Protein AF-A0A947Z0C1-F1 (afdb_monomer_lite)

Foldseek 3Di:
DPQAQEAEEEQADQLPQAPPQSVQHTLQQRDQLRGGLVLQVLVLSVVVPRAEYEYEYHVVRVVVCVVQPQDDVNHGYHYHYDPCSVPFDQLLSCLSVLVSLLSFYKYAYSQKHWHNVQVVVVVVVCVVAKEFEWAADDQPDFAWKFAADPVQWTDAIDGGPHGDPDGDRRITHTLRIIGGDNVVSVVLNVLSVVCVVVVVGHDHSSVSCRVCSVVDTYGYDYDDDLTDMAGDNHPVSSVVSSQNPPAFFEEEEAEAQLFAFQDVVVVRDGLQVPFDFQLQLVLQQFFDKAWAQQDDPPDDLDPLSLVCLLLLHHCVVFPWQFQQLLLCVLVVNHADQQKKKWKKFQFFADPVQFTAGRQQVQAQLVLQCVLQVQQDLPDPQKDKARDGRRITMIMRHNQPDGLVQKDADRSVVRGPHHVVVGQIAGNDDSRRVVSVSVSVSFVVSQVSVVVCCVPSVTNGRTMGTHGITGQRPDEASCVVQVWAEAELAQDSSSSSSCSSRVHDYDHQPQCPLALRRPLQSSQVVVVVCSVSTHYYYYYHNHLLVCLLVLNSVSNSSSSNCCNPSHSVVNVVCCCVPSVQSYKYKYWYSFHQYSVPRDTDSDITMMGMHTDQGDRDDRSRDHPVSNVVRHPDYHYSSCNSVLSSDNHRDD

Structure (mmCIF, N/CA/C/O backbone):
data_AF-A0A947Z0C1-F1
#
_entry.id   AF-A0A947Z0C1-F1
#
loop_
_atom_site.group_PDB
_atom_site.id
_atom_site.type_symbol
_atom_site.label_atom_id
_atom_site.label_alt_id
_atom_site.label_comp_id
_atom_site.label_asym_id
_atom_site.label_entity_id
_atom_site.label_seq_id
_atom_site.pdbx_PDB_ins_code
_atom_site.Cartn_x
_atom_site.Cartn_y
_atom_site.Cartn_z
_atom_site.occupancy
_atom_site.B_iso_or_equiv
_atom_site.auth_seq_id
_atom_site.auth_comp_id
_atom_site.auth_asym_id
_atom_site.auth_atom_id
_atom_site.pdbx_PDB_model_num
ATOM 1 N N . MET A 1 1 ? -20.995 -22.278 16.886 1.00 35.06 1 MET A N 1
ATOM 2 C CA . MET A 1 1 ? -20.771 -21.051 17.682 1.00 35.06 1 MET A CA 1
ATOM 3 C C . MET A 1 1 ? -21.068 -19.886 16.763 1.00 35.06 1 MET A C 1
ATOM 5 O O . MET A 1 1 ? -20.293 -19.644 15.855 1.00 35.06 1 MET A O 1
ATOM 9 N N . GLU A 1 2 ? -22.244 -19.281 16.906 1.00 41.88 2 GLU A N 1
ATOM 10 C CA . GLU A 1 2 ? -22.864 -18.424 15.877 1.00 41.88 2 GLU A CA 1
ATOM 11 C C . GLU A 1 2 ? -23.446 -17.130 16.490 1.00 41.88 2 GLU A C 1
ATOM 13 O O . GLU A 1 2 ? -24.314 -16.503 15.903 1.00 41.88 2 GLU A O 1
ATOM 18 N N . ARG A 1 3 ? -23.050 -16.764 17.723 1.00 53.31 3 ARG A N 1
ATOM 19 C CA . ARG A 1 3 ? -23.889 -15.920 18.600 1.00 53.31 3 ARG A CA 1
ATOM 20 C C . ARG A 1 3 ? -23.387 -14.503 18.930 1.00 53.31 3 ARG A C 1
ATOM 22 O O . ARG A 1 3 ? -24.176 -13.760 19.491 1.00 53.31 3 ARG A O 1
ATOM 29 N N . ASP A 1 4 ? -22.204 -14.074 18.478 1.00 60.78 4 ASP A N 1
ATOM 30 C CA . ASP A 1 4 ? -21.629 -12.751 18.826 1.00 60.78 4 ASP A CA 1
ATOM 31 C C . ASP A 1 4 ? -21.440 -11.829 17.603 1.00 60.78 4 ASP A C 1
ATOM 33 O O . ASP A 1 4 ? -20.334 -11.388 17.301 1.00 60.78 4 ASP A O 1
ATOM 37 N N . LYS A 1 5 ? -22.510 -11.571 16.840 1.00 84.06 5 LYS A N 1
ATOM 38 C CA . LYS A 1 5 ? -22.447 -10.788 15.583 1.00 84.06 5 LYS A CA 1
ATOM 39 C C . LYS A 1 5 ? -23.475 -9.654 15.506 1.00 84.06 5 LYS A C 1
ATOM 41 O O . LYS A 1 5 ? -23.961 -9.314 14.423 1.00 84.06 5 LYS A O 1
ATOM 46 N N . ARG A 1 6 ? -23.840 -9.095 16.665 1.00 94.12 6 ARG A N 1
ATOM 47 C CA . ARG A 1 6 ? -24.832 -8.019 16.809 1.00 94.12 6 ARG A CA 1
ATOM 48 C C . ARG A 1 6 ? -24.277 -6.857 17.619 1.00 94.12 6 ARG A C 1
ATOM 50 O O . ARG A 1 6 ? -23.673 -7.080 18.665 1.00 94.12 6 ARG A O 1
ATOM 57 N N . ALA A 1 7 ? -24.544 -5.632 17.179 1.00 97.19 7 ALA A N 1
ATOM 58 C CA . ALA A 1 7 ? -24.258 -4.437 17.967 1.00 97.19 7 ALA A CA 1
ATOM 59 C C . ALA A 1 7 ? -25.417 -3.432 17.942 1.00 97.19 7 ALA A C 1
ATOM 61 O O . ALA A 1 7 ? -26.212 -3.381 17.004 1.00 97.19 7 ALA A O 1
ATOM 62 N N . VAL A 1 8 ? -25.484 -2.615 18.982 1.00 98.38 8 VAL A N 1
ATOM 63 C CA . VAL A 1 8 ? -26.338 -1.447 19.142 1.00 98.38 8 VAL A CA 1
ATOM 64 C C . VAL A 1 8 ? -25.413 -0.256 19.363 1.00 98.38 8 VAL A C 1
ATOM 66 O O . VAL A 1 8 ? -24.603 -0.272 20.286 1.00 98.38 8 VAL A O 1
ATOM 69 N N . ILE A 1 9 ? -25.529 0.774 18.528 1.00 98.25 9 ILE A N 1
ATOM 70 C CA . ILE A 1 9 ? -24.746 2.007 18.652 1.00 98.25 9 ILE A CA 1
ATOM 71 C C . ILE A 1 9 ? -25.677 3.140 19.100 1.00 98.25 9 ILE A C 1
ATOM 73 O O . ILE A 1 9 ? -26.652 3.456 18.414 1.00 98.25 9 ILE A O 1
ATOM 77 N N . LEU A 1 10 ? -25.387 3.752 20.251 1.00 97.75 10 LEU A N 1
ATOM 78 C CA . LEU A 1 10 ? -26.156 4.854 20.834 1.00 97.75 10 LEU A CA 1
ATOM 79 C C . LEU A 1 10 ? -25.736 6.197 20.220 1.00 97.75 10 LEU A C 1
ATOM 81 O O . LEU A 1 10 ? -24.892 6.910 20.751 1.00 97.75 10 LEU A O 1
ATOM 85 N N . ALA A 1 11 ? -26.355 6.561 19.102 1.00 95.62 11 ALA A N 1
ATOM 86 C CA . ALA A 1 11 ? -26.022 7.723 18.280 1.00 95.62 11 ALA A CA 1
ATOM 87 C C . ALA A 1 11 ? -27.045 8.878 18.389 1.00 95.62 11 ALA A C 1
ATOM 89 O O . ALA A 1 11 ? -27.193 9.678 17.467 1.00 95.62 11 ALA A O 1
ATOM 90 N N . ALA A 1 12 ? -27.762 8.984 19.514 1.00 92.75 12 ALA A N 1
ATOM 91 C CA . ALA A 1 12 ? -28.824 9.978 19.711 1.00 92.75 12 ALA A CA 1
ATOM 92 C C . ALA A 1 12 ? -28.337 11.366 20.186 1.00 92.75 12 ALA A C 1
ATOM 94 O O . ALA A 1 12 ? -29.126 12.312 20.247 1.00 92.75 12 ALA A O 1
ATOM 95 N N . GLY A 1 13 ? -27.057 11.487 20.554 1.00 87.50 13 GLY A N 1
ATOM 96 C CA . GLY A 1 13 ? -26.498 12.663 21.223 1.00 87.50 13 GLY A CA 1
ATOM 97 C C . GLY A 1 13 ? -26.313 13.895 20.327 1.00 87.50 13 GLY A C 1
ATOM 98 O O . GLY A 1 13 ? -25.900 13.801 19.173 1.00 87.50 13 GLY A O 1
ATOM 99 N N . MET A 1 14 ? -26.539 15.081 20.905 1.00 86.75 14 MET A N 1
ATOM 100 C CA . MET A 1 14 ? -26.377 16.374 20.218 1.00 86.75 14 MET A CA 1
ATOM 101 C C . MET A 1 14 ? -24.916 16.833 20.077 1.00 86.75 14 MET A C 1
ATOM 103 O O . MET A 1 14 ? -24.617 17.656 19.221 1.00 86.75 14 MET A O 1
ATOM 107 N N . GLY A 1 15 ? -24.008 16.376 20.948 1.00 86.31 15 GLY A N 1
ATOM 108 C CA . GLY A 1 15 ? -22.594 16.778 20.920 1.00 86.31 15 GLY A CA 1
ATOM 109 C C . GLY A 1 15 ? -22.352 18.283 21.054 1.00 86.31 15 GLY A C 1
ATOM 110 O O . GLY A 1 15 ? -21.535 18.838 20.329 1.00 86.31 15 GLY A O 1
ATOM 111 N N . THR A 1 16 ? -23.050 18.963 21.968 1.00 87.06 16 THR A N 1
ATOM 112 C CA . THR A 1 16 ? -23.019 20.435 22.108 1.00 87.06 16 THR A CA 1
ATOM 113 C C . THR A 1 16 ? -21.623 21.027 22.336 1.00 87.06 16 THR A C 1
ATOM 115 O O . THR A 1 16 ? -21.378 22.158 21.922 1.00 87.06 16 THR A O 1
ATOM 118 N N . ARG A 1 17 ? -20.705 20.263 22.942 1.00 86.06 17 ARG A N 1
ATOM 119 C CA . ARG A 1 17 ? -19.298 20.638 23.185 1.00 86.06 17 ARG A CA 1
ATOM 120 C C . ARG A 1 17 ? -18.423 20.668 21.920 1.00 86.06 17 ARG A C 1
ATOM 122 O O . ARG A 1 17 ? -17.352 21.259 21.952 1.00 86.06 17 ARG A O 1
ATOM 129 N N . LEU A 1 18 ? -18.892 20.093 20.810 1.00 87.31 18 LEU A N 1
ATOM 130 C CA . LEU A 1 18 ? -18.206 20.073 19.508 1.00 87.31 18 LEU A CA 1
ATOM 131 C C . LEU A 1 18 ? -18.732 21.128 18.525 1.00 87.31 18 LEU A C 1
ATOM 133 O O . LEU A 1 18 ? -18.345 21.137 17.357 1.00 87.31 18 LEU A O 1
ATOM 137 N N . ARG A 1 19 ? -19.623 22.027 18.954 1.00 86.75 19 ARG A N 1
ATOM 138 C CA . ARG A 1 19 ? -20.116 23.099 18.078 1.00 86.75 19 ARG A CA 1
ATOM 139 C C . ARG A 1 19 ? -18.956 23.994 17.596 1.00 86.75 19 ARG A C 1
ATOM 141 O O . ARG A 1 19 ? -18.040 24.254 18.375 1.00 86.75 19 ARG A O 1
ATOM 148 N N . PRO A 1 20 ? -18.989 24.480 16.339 1.00 87.25 20 PRO A N 1
ATOM 149 C CA . PRO A 1 20 ? -20.110 24.406 15.392 1.00 87.25 20 PRO A CA 1
ATOM 150 C C . PRO A 1 20 ? -20.185 23.107 14.566 1.00 87.25 20 PRO A C 1
ATOM 152 O O . PRO A 1 20 ? -21.139 22.936 13.817 1.00 87.25 20 PRO A O 1
ATOM 155 N N . ILE A 1 21 ? -19.243 22.163 14.712 1.00 83.56 21 ILE A N 1
ATOM 156 C CA . ILE A 1 21 ? -19.193 20.923 13.904 1.00 83.56 21 ILE A CA 1
ATOM 157 C C . ILE A 1 21 ? -20.517 20.145 13.987 1.00 83.56 21 ILE A C 1
ATOM 159 O O . ILE A 1 21 ? -21.008 19.617 12.993 1.00 83.56 21 ILE A O 1
ATOM 163 N N . THR A 1 22 ? -21.119 20.120 15.176 1.00 86.56 22 THR A N 1
ATOM 164 C CA . THR A 1 22 ? -22.364 19.400 15.477 1.00 86.56 22 THR A CA 1
ATOM 165 C C . THR A 1 22 ? -23.627 20.266 15.401 1.00 86.56 22 THR A C 1
ATOM 167 O O . THR A 1 22 ? -24.693 19.878 15.883 1.00 86.56 22 THR A O 1
ATOM 170 N N . GLU A 1 23 ? -23.543 21.472 14.833 1.00 84.44 23 GLU A N 1
ATOM 171 C CA . GLU A 1 23 ? -24.701 22.366 14.711 1.00 84.44 23 GLU A CA 1
ATOM 172 C C . GLU A 1 23 ? -25.695 21.849 13.662 1.00 84.44 23 GLU A C 1
ATOM 174 O O . GLU A 1 23 ? -26.894 21.733 13.931 1.00 84.44 23 GLU A O 1
ATOM 179 N N . GLU A 1 24 ? -25.187 21.429 12.504 1.00 82.50 24 GLU A N 1
ATOM 180 C CA . GLU A 1 24 ? -26.003 20.944 11.384 1.00 82.50 24 GLU A CA 1
ATOM 181 C C . GLU A 1 24 ? -25.973 19.417 11.214 1.00 82.50 24 GLU A C 1
ATOM 183 O O . GLU A 1 24 ? -26.790 18.871 10.474 1.00 82.50 24 GLU A O 1
ATOM 188 N N . ARG A 1 25 ? -25.088 18.708 11.931 1.00 86.25 25 ARG A N 1
ATOM 189 C CA . ARG A 1 25 ? -24.930 17.244 11.862 1.00 86.25 25 ARG A CA 1
ATOM 190 C C . ARG A 1 25 ? -24.842 16.620 13.266 1.00 86.25 25 ARG A C 1
ATOM 192 O O . ARG A 1 25 ? -24.326 17.261 14.180 1.00 86.25 25 ARG A O 1
ATOM 199 N N . PRO A 1 26 ? -25.330 15.385 13.476 1.00 91.00 26 PRO A N 1
ATOM 200 C CA . PRO A 1 26 ? -25.182 14.686 14.751 1.00 91.00 26 PRO A CA 1
ATOM 201 C C . PRO A 1 26 ? -23.717 14.372 15.076 1.00 91.00 26 PRO A C 1
ATOM 203 O O . PRO A 1 26 ? -22.895 14.177 14.181 1.00 91.00 26 PRO A O 1
ATOM 206 N N . LYS A 1 27 ? -23.405 14.247 16.375 1.00 91.94 27 LYS A N 1
ATOM 207 C CA . LYS A 1 27 ? -22.045 13.977 16.885 1.00 91.94 27 LYS A CA 1
ATOM 208 C C . LYS A 1 27 ? -21.385 12.777 16.206 1.00 91.94 27 LYS A C 1
ATOM 210 O O . LYS A 1 27 ? -20.225 12.853 15.813 1.00 91.94 27 LYS A O 1
ATOM 215 N N . CYS A 1 28 ? -22.149 11.708 16.015 1.00 93.44 28 CYS A N 1
ATOM 216 C CA . CYS A 1 28 ? -21.711 10.449 15.422 1.00 93.44 28 CYS A CA 1
ATOM 217 C C . CYS A 1 28 ? -21.282 10.557 13.937 1.00 93.44 28 CYS A C 1
ATOM 219 O O . CYS A 1 28 ? -20.649 9.630 13.417 1.00 93.44 28 CYS A O 1
ATOM 221 N N . LEU A 1 29 ? -21.603 11.678 13.268 1.00 94.62 29 LEU A N 1
ATOM 222 C CA . LEU A 1 29 ? -21.169 12.027 11.909 1.00 94.62 29 LEU A CA 1
ATOM 223 C C . LEU A 1 29 ? -19.976 12.993 11.863 1.00 94.62 29 LEU A C 1
ATOM 225 O O . LEU A 1 29 ? -19.568 13.397 10.777 1.00 94.62 29 LEU A O 1
ATOM 229 N N . THR A 1 30 ? -19.393 13.341 13.013 1.00 94.50 30 THR A N 1
ATOM 230 C CA . THR A 1 30 ? -18.128 14.088 13.065 1.00 94.50 30 THR A CA 1
ATOM 231 C C . THR A 1 30 ? -17.046 13.295 12.340 1.00 94.50 30 THR A C 1
ATOM 233 O O . THR A 1 30 ? -16.901 12.091 12.559 1.00 94.50 30 THR A O 1
ATOM 236 N N . GLU A 1 31 ? -16.305 13.951 11.455 1.00 93.81 31 GLU A N 1
ATOM 237 C CA . GLU A 1 31 ? -15.280 13.294 10.652 1.00 93.81 31 GLU A CA 1
ATOM 238 C C . GLU A 1 31 ? -13.957 13.208 11.403 1.00 93.81 31 GLU A C 1
ATOM 240 O O . GLU A 1 31 ? -13.476 14.189 11.955 1.00 93.81 31 GLU A O 1
ATOM 245 N N . VAL A 1 32 ? -13.353 12.025 11.367 1.00 91.00 32 VAL A N 1
ATOM 246 C CA . VAL A 1 32 ? -12.015 11.741 11.875 1.00 91.00 32 VAL A CA 1
ATOM 247 C C . VAL A 1 32 ? -11.232 11.166 10.708 1.00 91.00 32 VAL A C 1
ATOM 249 O O . VAL A 1 32 ? -11.593 10.109 10.180 1.00 91.00 32 VAL A O 1
ATOM 252 N N . ASN A 1 33 ? -10.181 11.864 10.273 1.00 86.62 33 ASN A N 1
ATOM 253 C CA . ASN A 1 33 ? -9.419 11.499 9.074 1.00 86.62 33 ASN A CA 1
ATOM 254 C C . ASN A 1 33 ? -10.316 11.331 7.822 1.00 86.62 33 ASN A C 1
ATOM 256 O O . ASN A 1 33 ? -10.132 10.403 7.032 1.00 86.62 33 ASN A O 1
ATOM 260 N N . GLY A 1 34 ? -11.309 12.218 7.657 1.00 86.88 34 GLY A N 1
ATOM 261 C CA . GLY A 1 34 ? -12.219 12.263 6.501 1.00 86.88 34 GLY A CA 1
ATOM 262 C C . GLY A 1 34 ? -13.325 11.199 6.485 1.00 86.88 34 GLY A C 1
ATOM 263 O O . GLY A 1 34 ? -13.940 10.972 5.442 1.00 86.88 34 GLY A O 1
ATOM 264 N N . LYS A 1 35 ? -13.556 10.494 7.603 1.00 92.81 35 LYS A N 1
ATOM 265 C CA . LYS A 1 35 ? -14.651 9.522 7.754 1.00 92.81 35 LYS A CA 1
ATOM 266 C C . LYS A 1 35 ? -15.407 9.719 9.073 1.00 92.81 35 LYS A C 1
ATOM 268 O O . LYS A 1 35 ? -14.750 9.956 10.085 1.00 92.81 35 LYS A O 1
ATOM 273 N N . PRO A 1 36 ? -16.748 9.586 9.093 1.00 95.25 36 PRO A N 1
ATOM 274 C CA . PRO A 1 36 ? -17.553 9.687 10.315 1.00 95.25 36 PRO A CA 1
ATOM 275 C C . PRO A 1 36 ? -17.091 8.762 11.453 1.00 95.25 36 PRO A C 1
ATOM 277 O O . PRO A 1 36 ? -16.700 7.627 11.181 1.00 95.25 36 PRO A O 1
ATOM 280 N N . ILE A 1 37 ? -17.245 9.168 12.721 1.00 95.69 37 ILE A N 1
ATOM 281 C CA . ILE A 1 37 ? -17.024 8.291 13.898 1.00 95.69 37 ILE A CA 1
ATOM 282 C C . ILE A 1 37 ? -17.756 6.952 13.719 1.00 95.69 37 ILE A C 1
ATOM 284 O O . ILE A 1 37 ? -17.153 5.883 13.825 1.00 95.69 37 ILE A O 1
ATOM 288 N N . THR A 1 38 ? -19.038 7.011 13.343 1.00 96.44 38 THR A N 1
ATOM 289 C CA . THR A 1 38 ? -19.861 5.811 13.110 1.00 96.44 38 THR A CA 1
ATOM 290 C C . THR A 1 38 ? -19.297 4.928 11.999 1.00 96.44 38 THR A C 1
ATOM 292 O O . THR A 1 38 ? -19.334 3.706 12.112 1.00 96.44 38 THR A O 1
ATOM 295 N N . TRP A 1 39 ? -18.719 5.514 10.944 1.00 96.44 39 TRP A N 1
ATOM 296 C CA . TRP A 1 39 ? -18.109 4.750 9.852 1.00 96.44 39 TRP A CA 1
ATOM 297 C C . TRP A 1 39 ? -16.947 3.887 10.360 1.00 96.44 39 TRP A C 1
ATOM 299 O O . TRP A 1 39 ? -16.838 2.726 9.969 1.00 96.44 39 TRP A O 1
ATOM 309 N N . HIS A 1 40 ? -16.111 4.417 11.262 1.00 94.62 40 HIS A N 1
ATOM 310 C CA . HIS A 1 40 ? -14.993 3.668 11.851 1.00 94.62 40 HIS A CA 1
ATOM 311 C C . HIS A 1 40 ? -15.481 2.476 12.680 1.00 94.62 40 HIS A C 1
ATOM 313 O O . HIS A 1 40 ? -14.974 1.366 12.504 1.00 94.62 40 HIS A O 1
ATOM 319 N N . ALA A 1 41 ? -16.512 2.674 13.510 1.00 95.94 41 ALA A N 1
ATOM 320 C CA . ALA A 1 41 ? -17.127 1.596 14.283 1.00 95.94 41 ALA A CA 1
ATOM 321 C C . ALA A 1 41 ? -17.744 0.520 13.370 1.00 95.94 41 ALA A C 1
ATOM 323 O O . ALA A 1 41 ? -17.455 -0.666 13.530 1.00 95.94 41 ALA A O 1
ATOM 324 N N . LEU A 1 42 ? -18.531 0.922 12.362 1.00 97.25 42 LEU A N 1
ATOM 325 C CA . LEU A 1 42 ? -19.139 -0.004 11.400 1.00 97.25 42 LEU A CA 1
ATOM 326 C C . LEU A 1 42 ? -18.082 -0.786 10.611 1.00 97.25 42 LEU A C 1
ATOM 328 O O . LEU A 1 42 ? -18.228 -1.995 10.441 1.00 97.25 42 LEU A O 1
ATOM 332 N N . LYS A 1 43 ? -16.996 -0.129 10.178 1.00 95.12 43 LYS A N 1
ATOM 333 C CA . LYS A 1 43 ? -15.870 -0.785 9.502 1.00 95.12 43 LYS A CA 1
ATOM 334 C C . LYS A 1 43 ? -15.234 -1.852 10.391 1.00 95.12 43 LYS A C 1
ATOM 336 O O . LYS A 1 43 ? -15.084 -2.988 9.950 1.00 95.12 43 LYS A O 1
ATOM 341 N N . ALA A 1 44 ? -14.879 -1.508 11.628 1.00 93.31 44 ALA A N 1
ATOM 342 C CA . ALA A 1 44 ? -14.224 -2.433 12.550 1.00 93.31 44 ALA A CA 1
ATOM 343 C C . ALA A 1 44 ? -15.104 -3.655 12.875 1.00 93.31 44 ALA A C 1
ATOM 345 O O . ALA A 1 44 ? -14.617 -4.789 12.862 1.00 93.31 44 ALA A O 1
ATOM 346 N N . LEU A 1 45 ? -16.404 -3.437 13.105 1.00 95.44 45 LEU A N 1
ATOM 347 C CA . LEU A 1 45 ? -17.381 -4.506 13.330 1.00 95.44 45 LEU A CA 1
ATOM 348 C C . LEU A 1 45 ? -17.544 -5.398 12.088 1.00 95.44 45 LEU A C 1
ATOM 350 O O . LEU A 1 45 ? -17.476 -6.625 12.199 1.00 95.44 45 LEU A O 1
ATOM 354 N N . ALA A 1 46 ? -17.693 -4.807 10.897 1.00 93.56 46 ALA A N 1
ATOM 355 C CA . ALA A 1 46 ? -17.837 -5.549 9.645 1.00 93.56 46 ALA A CA 1
ATOM 356 C C . ALA A 1 46 ? -16.604 -6.421 9.343 1.00 93.56 46 ALA A C 1
ATOM 358 O O . ALA A 1 46 ? -16.758 -7.598 9.014 1.00 93.56 46 ALA A O 1
ATOM 359 N N . SER A 1 47 ? -15.386 -5.898 9.542 1.00 88.81 47 SER A N 1
ATOM 360 C CA . SER A 1 47 ? -14.133 -6.665 9.402 1.00 88.81 47 SER A CA 1
ATOM 361 C C . SER A 1 47 ? -14.042 -7.874 10.345 1.00 88.81 47 SER A C 1
ATOM 363 O O . SER A 1 47 ? -13.314 -8.835 10.077 1.00 88.81 47 SER A O 1
ATOM 365 N N . CYS A 1 48 ? -14.770 -7.834 11.463 1.00 90.62 48 CYS A N 1
ATOM 366 C CA . CYS A 1 48 ? -14.835 -8.912 12.449 1.00 90.62 48 CYS A CA 1
ATOM 367 C C . CYS A 1 48 ? -16.050 -9.829 12.263 1.00 90.62 48 CYS A C 1
ATOM 369 O O . CYS A 1 48 ? -16.269 -10.729 13.071 1.00 90.62 48 CYS A O 1
ATOM 371 N N . GLY A 1 49 ? -16.817 -9.637 11.186 1.00 91.25 49 GLY A N 1
ATOM 372 C CA . GLY A 1 49 ? -17.925 -10.506 10.812 1.00 91.25 49 GLY A CA 1
ATOM 373 C C . GLY A 1 49 ? -19.231 -10.225 11.549 1.00 91.25 49 GLY A C 1
ATOM 374 O O . GLY A 1 49 ? -20.063 -11.127 11.617 1.00 91.25 49 GLY A O 1
ATOM 375 N N . PHE A 1 50 ? -19.430 -9.021 12.096 1.00 93.94 50 PHE A N 1
ATOM 376 C CA . PHE A 1 50 ? -20.750 -8.605 12.576 1.00 93.94 50 PHE A CA 1
ATOM 377 C C . PHE A 1 50 ? -21.736 -8.531 11.404 1.00 93.94 50 PHE A C 1
ATOM 379 O O . PHE A 1 50 ? -21.409 -8.052 10.319 1.00 93.94 50 PHE A O 1
ATOM 386 N N . GLU A 1 51 ? -22.955 -9.016 11.628 1.00 93.75 51 GLU A N 1
ATOM 387 C CA . GLU A 1 51 ? -23.969 -9.183 10.579 1.00 93.75 51 GLU A CA 1
ATOM 388 C C . GLU A 1 51 ? -25.116 -8.182 10.721 1.00 93.75 51 GLU A C 1
ATOM 390 O O . GLU A 1 51 ? -25.726 -7.799 9.720 1.00 93.75 51 GLU A O 1
ATOM 395 N N . HIS A 1 52 ? -25.385 -7.717 11.944 1.00 96.25 52 HIS A N 1
ATOM 396 C CA . HIS A 1 52 ? -26.479 -6.796 12.235 1.00 96.25 52 HIS A CA 1
ATOM 397 C C . HIS A 1 52 ? -26.051 -5.697 13.206 1.00 96.25 52 HIS A C 1
ATOM 399 O O . HIS A 1 52 ? -25.585 -5.981 14.311 1.00 96.25 52 HIS A O 1
ATOM 405 N N . VAL A 1 53 ? -26.277 -4.440 12.825 1.00 98.19 53 VAL A N 1
ATOM 406 C CA . VAL A 1 53 ? -26.070 -3.284 13.702 1.00 98.19 53 VAL A CA 1
ATOM 407 C C . VAL A 1 53 ? -27.341 -2.452 13.768 1.00 98.19 53 VAL A C 1
ATOM 409 O O . VAL A 1 53 ? -27.882 -2.057 12.738 1.00 98.19 53 VAL A O 1
ATOM 412 N N . THR A 1 54 ? -27.805 -2.169 14.985 1.00 98.31 54 THR A N 1
ATOM 413 C CA . THR A 1 54 ? -28.885 -1.210 15.229 1.00 98.31 54 THR A CA 1
ATOM 414 C C . THR A 1 54 ? -28.302 0.134 15.642 1.00 98.31 54 THR A C 1
ATOM 416 O O . THR A 1 54 ? -27.676 0.250 16.691 1.00 98.31 54 THR A O 1
ATOM 419 N N . LEU A 1 55 ? -28.536 1.163 14.838 1.00 98.38 55 LEU A N 1
ATOM 420 C CA . LEU A 1 55 ? -28.206 2.546 15.153 1.00 98.38 55 LEU A CA 1
ATOM 421 C C . LEU A 1 55 ? -29.401 3.186 15.857 1.00 98.38 55 LEU A C 1
ATOM 423 O O . LEU A 1 55 ? -30.487 3.305 15.285 1.00 98.38 55 LEU A O 1
ATOM 427 N N . LEU A 1 56 ? -29.210 3.584 17.111 1.00 98.06 56 LEU A N 1
ATOM 428 C CA . LEU A 1 56 ? -30.210 4.338 17.845 1.00 98.06 56 LEU A CA 1
ATOM 429 C C . LEU A 1 56 ? -29.950 5.834 17.679 1.00 98.06 56 LEU A C 1
ATOM 431 O O . LEU A 1 56 ? -28.988 6.379 18.212 1.00 98.06 56 LEU A O 1
ATOM 435 N N . LEU A 1 57 ? -30.849 6.484 16.962 1.00 97.50 57 LEU A N 1
ATOM 436 C CA . LEU A 1 57 ? -30.761 7.864 16.527 1.00 97.50 57 LEU A CA 1
ATOM 437 C C . LEU A 1 57 ? -31.594 8.794 17.416 1.00 97.50 57 LEU A C 1
ATOM 439 O O . LEU A 1 57 ? -32.442 8.360 18.195 1.00 97.50 57 LEU A O 1
ATOM 443 N N . GLY A 1 58 ? -31.351 10.093 17.286 1.00 95.31 58 GLY A N 1
ATOM 444 C CA . GLY A 1 58 ? -32.032 11.148 18.031 1.00 95.31 58 GLY A CA 1
ATOM 445 C C . GLY A 1 58 ? -31.899 12.456 17.271 1.00 95.31 58 GLY A C 1
ATOM 446 O O . GLY A 1 58 ? -32.484 12.602 16.200 1.00 95.31 58 GLY A O 1
ATOM 447 N N . TYR A 1 59 ? -31.087 13.379 17.787 1.00 93.25 59 TYR A N 1
ATOM 448 C CA . TYR A 1 59 ? -30.822 14.659 17.130 1.00 93.25 59 TYR A CA 1
ATOM 449 C C . TYR A 1 59 ? -30.407 14.474 15.660 1.00 93.25 59 TYR A C 1
ATOM 451 O O . TYR A 1 59 ? -29.362 13.889 15.391 1.00 93.25 59 TYR A O 1
ATOM 459 N N . ARG A 1 60 ? -31.217 14.980 14.718 1.00 92.69 60 ARG A N 1
ATOM 460 C CA . ARG A 1 60 ? -30.961 14.941 13.262 1.00 92.69 60 ARG A CA 1
ATOM 461 C C . ARG A 1 60 ? -30.669 13.539 12.700 1.00 92.69 60 ARG A C 1
ATOM 463 O O . ARG A 1 60 ? -29.851 13.387 11.788 1.00 92.69 60 ARG A O 1
ATOM 470 N N . GLY A 1 61 ? -31.306 12.508 13.255 1.00 93.19 61 GLY A N 1
ATOM 471 C CA . GLY A 1 61 ? -31.041 11.103 12.933 1.00 93.19 61 GLY A CA 1
ATOM 472 C C . GLY A 1 61 ? -31.166 10.746 11.449 1.00 93.19 61 GLY A C 1
ATOM 473 O O . GLY A 1 61 ? -30.376 9.959 10.939 1.00 93.19 61 GLY A O 1
ATOM 474 N N . GLU A 1 62 ? -32.108 11.358 10.740 1.00 94.50 62 GLU A N 1
ATOM 475 C CA . GLU A 1 62 ? -32.326 11.210 9.297 1.00 94.50 62 GLU A CA 1
ATOM 476 C C . GLU A 1 62 ? -31.044 11.365 8.461 1.00 94.50 62 GLU A C 1
ATOM 478 O O . GLU A 1 62 ? -30.810 10.562 7.561 1.00 94.50 62 GLU A O 1
ATOM 483 N N . THR A 1 63 ? -30.148 12.286 8.829 1.00 94.62 63 THR A N 1
ATOM 484 C CA . THR A 1 63 ? -28.859 12.475 8.132 1.00 94.62 63 THR A CA 1
ATOM 485 C C . THR A 1 63 ? -27.928 11.261 8.238 1.00 94.62 63 THR A C 1
ATOM 487 O O . THR A 1 63 ? -27.121 11.008 7.349 1.00 94.62 63 THR A O 1
ATOM 490 N N . VAL A 1 64 ? -28.046 10.467 9.309 1.00 95.88 64 VAL A N 1
ATOM 491 C CA . VAL A 1 64 ? -27.285 9.219 9.488 1.00 95.88 64 VAL A CA 1
ATOM 492 C C . VAL A 1 64 ? -27.806 8.134 8.547 1.00 95.88 64 VAL A C 1
ATOM 494 O O . VAL A 1 64 ? -27.023 7.352 8.011 1.00 95.88 64 VAL A O 1
ATOM 497 N N . ILE A 1 65 ? -29.122 8.095 8.321 1.00 96.56 65 ILE A N 1
ATOM 498 C CA . ILE A 1 65 ? -29.749 7.152 7.387 1.00 96.56 65 ILE A CA 1
ATOM 499 C C . ILE A 1 65 ? -29.348 7.491 5.950 1.00 96.56 65 ILE A C 1
ATOM 501 O O . ILE A 1 65 ? -29.030 6.585 5.182 1.00 96.56 65 ILE A O 1
ATOM 505 N N . GLU A 1 66 ? -29.332 8.778 5.598 1.00 95.75 66 GLU A N 1
ATOM 506 C CA . GLU A 1 66 ? -28.873 9.256 4.288 1.00 95.75 66 GLU A CA 1
ATOM 507 C C . GLU A 1 66 ? -27.410 8.878 4.017 1.00 95.75 66 GLU A C 1
ATOM 509 O O . GLU A 1 66 ? -27.091 8.435 2.916 1.00 95.75 66 GLU A O 1
ATOM 514 N N . GLU A 1 67 ? -26.538 8.987 5.025 1.00 95.50 67 GLU A N 1
ATOM 515 C CA . GLU A 1 67 ? -25.112 8.655 4.907 1.00 95.50 67 GLU A CA 1
ATOM 516 C C . GLU A 1 67 ? -24.861 7.149 4.704 1.00 95.50 67 GLU A C 1
ATOM 518 O O . GLU A 1 67 ? -24.023 6.764 3.888 1.00 95.50 67 GLU A O 1
ATOM 523 N N . PHE A 1 68 ? -25.556 6.278 5.448 1.00 96.62 68 PHE A N 1
ATOM 524 C CA . PHE A 1 68 ? -25.207 4.850 5.514 1.00 96.62 68 PHE A CA 1
ATOM 525 C C . PHE A 1 68 ? -26.196 3.895 4.830 1.00 96.62 68 PHE A C 1
ATOM 527 O O . PHE A 1 68 ? -25.857 2.732 4.602 1.00 96.62 68 PHE A O 1
ATOM 534 N N . GLY A 1 69 ? -27.415 4.330 4.501 1.00 96.94 69 GLY A N 1
ATOM 535 C CA . GLY A 1 69 ? -28.442 3.456 3.926 1.00 96.94 69 GLY A CA 1
ATOM 536 C C . GLY A 1 69 ? -28.782 2.267 4.834 1.00 96.94 69 GLY A C 1
ATOM 537 O O . GLY A 1 69 ? -28.708 2.358 6.050 1.00 96.94 69 GLY A O 1
ATOM 538 N N . ASN A 1 70 ? -29.174 1.118 4.283 1.00 96.94 70 ASN A N 1
ATOM 539 C CA . ASN A 1 70 ? -29.558 -0.065 5.076 1.00 96.94 70 ASN A CA 1
ATOM 540 C C . ASN A 1 70 ? -28.494 -1.178 5.107 1.00 96.94 70 ASN A C 1
ATOM 542 O O . ASN A 1 70 ? -28.722 -2.230 5.713 1.00 96.94 70 ASN A O 1
ATOM 546 N N . ARG A 1 71 ? -27.339 -0.979 4.461 1.00 96.00 71 ARG A N 1
ATOM 547 C CA . ARG A 1 71 ? -26.247 -1.959 4.422 1.00 96.00 71 ARG A CA 1
ATOM 548 C C . ARG A 1 71 ? -24.886 -1.286 4.482 1.00 96.00 71 ARG A C 1
ATOM 550 O O . ARG A 1 71 ? -24.651 -0.284 3.820 1.00 96.00 71 ARG A O 1
ATOM 557 N N . PHE A 1 72 ? -23.968 -1.926 5.194 1.00 95.12 72 PHE A N 1
ATOM 558 C CA . PHE A 1 72 ? -22.556 -1.570 5.223 1.00 95.12 72 PHE A CA 1
ATOM 559 C C . PHE A 1 72 ? -21.724 -2.804 4.859 1.00 95.12 72 PHE A C 1
ATOM 561 O O . PHE A 1 72 ? -21.524 -3.705 5.675 1.00 95.12 72 PHE A O 1
ATOM 568 N N . GLY A 1 73 ? -21.293 -2.899 3.599 1.00 91.31 73 GLY A N 1
ATOM 569 C CA . GLY A 1 73 ? -20.743 -4.146 3.061 1.00 91.31 73 GLY A CA 1
ATOM 570 C C . GLY A 1 73 ? -21.766 -5.287 3.167 1.00 91.31 73 GLY A C 1
ATOM 571 O O . GLY A 1 73 ? -22.894 -5.165 2.691 1.00 91.31 73 GLY A O 1
ATOM 572 N N . ASN A 1 74 ? -21.393 -6.387 3.827 1.00 90.00 74 ASN A N 1
ATOM 573 C CA . ASN A 1 74 ? -22.302 -7.516 4.069 1.00 90.00 74 ASN A CA 1
ATOM 574 C C . ASN A 1 74 ? -23.220 -7.326 5.290 1.00 90.00 74 ASN A C 1
ATOM 576 O O . ASN A 1 74 ? -24.207 -8.052 5.418 1.00 90.00 74 ASN A O 1
ATOM 580 N N . MET A 1 75 ? -22.929 -6.346 6.147 1.00 96.12 75 MET A N 1
ATOM 581 C CA . MET A 1 75 ? -23.645 -6.079 7.392 1.00 96.12 75 MET A CA 1
ATOM 582 C C . MET A 1 75 ? -24.958 -5.332 7.131 1.00 96.12 75 MET A C 1
ATOM 584 O O . MET A 1 75 ? -25.013 -4.413 6.313 1.00 96.12 75 MET A O 1
ATOM 588 N N . THR A 1 76 ? -26.023 -5.719 7.831 1.00 97.50 76 THR A N 1
ATOM 589 C CA . THR A 1 76 ? -27.333 -5.054 7.771 1.00 97.50 76 THR A CA 1
ATOM 590 C C . THR A 1 76 ? -27.419 -3.968 8.835 1.00 97.50 76 THR A C 1
ATOM 592 O O . THR A 1 76 ? -27.097 -4.222 9.998 1.00 97.50 76 THR A O 1
ATOM 595 N N . LEU A 1 77 ? -27.892 -2.785 8.446 1.00 98.38 77 LEU A N 1
ATOM 596 C CA . LEU A 1 77 ? -28.135 -1.665 9.350 1.00 98.38 77 LEU A CA 1
ATOM 597 C C . LEU A 1 77 ? -29.637 -1.501 9.599 1.00 98.38 77 LEU A C 1
ATOM 599 O O . LEU A 1 77 ? -30.425 -1.412 8.656 1.00 98.38 77 LEU A O 1
ATOM 603 N N . SER A 1 78 ? -30.026 -1.440 10.869 1.00 97.81 78 SER A N 1
ATOM 604 C CA . SER A 1 78 ? -31.375 -1.082 11.313 1.00 97.81 78 SER A CA 1
ATOM 605 C C . SER A 1 78 ? -31.344 0.181 12.159 1.00 97.81 78 SER A C 1
ATOM 607 O O . SER A 1 78 ? -30.350 0.480 12.815 1.00 97.81 78 SER A O 1
ATOM 609 N N . TYR A 1 79 ? -32.452 0.914 12.172 1.00 98.25 79 TYR A N 1
ATOM 610 C CA . TYR A 1 79 ? -32.535 2.218 12.819 1.00 98.25 79 TYR A CA 1
ATOM 611 C C . TYR A 1 79 ? -33.672 2.251 13.828 1.00 98.25 79 TYR A C 1
ATOM 613 O O . TYR A 1 79 ? -34.753 1.717 13.578 1.00 98.25 79 TYR A O 1
ATOM 621 N N . ARG A 1 80 ? -33.427 2.892 14.968 1.00 97.75 80 ARG A N 1
ATOM 622 C CA . ARG A 1 80 ? -34.440 3.210 15.982 1.00 97.75 80 ARG A CA 1
ATOM 623 C C . ARG A 1 80 ? -34.291 4.666 16.393 1.00 97.75 80 ARG A C 1
ATOM 625 O O . ARG A 1 80 ? -33.198 5.207 16.287 1.00 97.75 80 ARG A O 1
ATOM 632 N N . PHE A 1 81 ? -35.361 5.281 16.882 1.00 97.81 81 PHE A N 1
ATOM 633 C CA . PHE A 1 81 ? -35.365 6.699 17.235 1.00 97.81 81 PHE A CA 1
ATOM 634 C C . PHE A 1 81 ? -35.715 6.909 18.704 1.00 97.81 81 PHE A C 1
ATOM 636 O O . PHE A 1 81 ? -36.704 6.376 19.205 1.00 97.81 81 PHE A O 1
ATOM 643 N N . ASN A 1 82 ? -34.910 7.725 19.377 1.00 97.19 82 ASN A N 1
ATOM 644 C CA . ASN A 1 82 ? -35.256 8.353 20.639 1.00 97.19 82 ASN A CA 1
ATOM 645 C C . ASN A 1 82 ? -35.826 9.748 20.356 1.00 97.19 82 ASN A C 1
ATOM 647 O O . ASN A 1 82 ? -35.085 10.725 20.291 1.00 97.19 82 ASN A O 1
ATOM 651 N N . GLU A 1 83 ? -37.149 9.850 20.219 1.00 95.50 83 GLU A N 1
ATOM 652 C CA . GLU A 1 83 ? -37.845 11.135 20.023 1.00 95.50 83 GLU A CA 1
ATOM 653 C C . GLU A 1 83 ? -37.692 12.085 21.224 1.00 95.50 83 GLU A C 1
ATOM 655 O O . GLU A 1 83 ? -37.862 13.294 21.093 1.00 95.50 83 GLU A O 1
ATOM 660 N N . LYS A 1 84 ? -37.322 11.551 22.396 1.00 95.12 84 LYS A N 1
ATOM 661 C CA . LYS A 1 84 ? -37.123 12.294 23.646 1.00 95.12 84 LYS A CA 1
ATOM 662 C C . LYS A 1 84 ? -35.644 12.529 23.960 1.00 95.12 84 LYS A C 1
ATOM 664 O O . LYS A 1 84 ? -35.282 12.693 25.126 1.00 95.12 84 LYS A O 1
ATOM 669 N N . PHE A 1 85 ? -34.768 12.540 22.953 1.00 93.00 85 PHE A N 1
ATOM 670 C CA . PHE A 1 85 ? -33.315 12.663 23.147 1.00 93.00 85 PHE A CA 1
ATOM 671 C C . PHE A 1 85 ? -32.891 13.920 23.933 1.00 93.00 85 PHE A C 1
ATOM 673 O O . PHE A 1 85 ? -31.832 13.917 24.550 1.00 93.00 85 PHE A O 1
ATOM 680 N N . ALA A 1 86 ? -33.696 14.990 23.919 1.00 91.56 86 ALA A N 1
ATOM 681 C CA . ALA A 1 86 ? -33.414 16.234 24.640 1.00 91.56 86 ALA A CA 1
ATOM 682 C C . ALA A 1 86 ? -33.762 16.179 26.143 1.00 91.56 86 ALA A C 1
ATOM 684 O O . ALA A 1 86 ? -33.241 16.975 26.920 1.00 91.56 86 ALA A O 1
ATOM 685 N N . GLU A 1 87 ? -34.640 15.259 26.549 1.00 93.69 87 GLU A N 1
ATOM 686 C CA . GLU A 1 87 ? -35.176 15.145 27.918 1.00 93.69 87 GLU A CA 1
ATOM 687 C C . GLU A 1 87 ? -34.675 13.888 28.648 1.00 93.69 87 GLU A C 1
ATOM 689 O O . GLU A 1 87 ? -34.911 13.709 29.844 1.00 93.69 87 GLU A O 1
ATOM 694 N N . THR A 1 88 ? -34.001 12.997 27.922 1.00 95.50 88 THR A N 1
ATOM 695 C CA . THR A 1 88 ? -33.561 11.679 28.388 1.00 95.50 88 THR A CA 1
ATOM 696 C C . THR A 1 88 ? -32.055 11.512 28.215 1.00 95.50 88 THR A C 1
ATOM 698 O O . THR A 1 88 ? -31.368 12.405 27.720 1.00 95.50 88 THR A O 1
ATOM 701 N N . ASN A 1 89 ? -31.519 10.370 28.647 1.00 93.62 89 ASN A N 1
ATOM 702 C CA . ASN A 1 89 ? -30.084 10.094 28.592 1.00 93.62 89 ASN A CA 1
ATOM 703 C C . ASN A 1 89 ? -29.804 8.657 28.099 1.00 93.62 89 ASN A C 1
ATOM 705 O O . ASN A 1 89 ? -30.718 7.968 27.633 1.00 93.62 89 ASN A O 1
ATOM 709 N N . SER A 1 90 ? -28.548 8.200 28.160 1.00 94.06 90 SER A N 1
ATOM 710 C CA . SER A 1 90 ? -28.088 6.946 27.542 1.00 94.06 90 SER A CA 1
ATOM 711 C C . SER A 1 90 ? -28.872 5.703 27.988 1.00 94.06 90 SER A C 1
ATOM 713 O O . SER A 1 90 ? -29.051 4.784 27.190 1.00 94.06 90 SER A O 1
ATOM 715 N N . MET A 1 91 ? -29.430 5.700 29.205 1.00 96.00 91 MET A N 1
ATOM 716 C CA . MET A 1 91 ? -30.323 4.644 29.693 1.00 96.00 91 MET A CA 1
ATOM 717 C C . MET A 1 91 ? -31.589 4.497 28.850 1.00 96.00 91 MET A C 1
ATOM 719 O O . MET A 1 91 ? -31.879 3.405 28.366 1.00 96.00 91 MET A O 1
ATOM 723 N N . TYR A 1 92 ? -32.331 5.586 28.631 1.00 97.88 92 TYR A N 1
ATOM 724 C CA . TYR A 1 92 ? -33.585 5.535 27.872 1.00 97.88 92 TYR A CA 1
ATOM 725 C C . TYR A 1 92 ? -33.339 5.101 26.429 1.00 97.88 92 TYR A C 1
ATOM 727 O O . TYR A 1 92 ? -34.092 4.326 25.841 1.00 97.88 92 TYR A O 1
ATOM 735 N N . SER A 1 93 ? -32.214 5.557 25.890 1.00 97.19 93 SER A N 1
ATOM 736 C CA . SER A 1 93 ? -31.707 5.127 24.605 1.00 97.19 93 SER A CA 1
ATOM 737 C C . SER A 1 93 ? -31.467 3.604 24.560 1.00 97.19 93 SER A C 1
ATOM 739 O O . SER A 1 93 ? -32.015 2.915 23.697 1.00 97.19 93 SER A O 1
ATOM 741 N N . ALA A 1 94 ? -30.743 3.043 25.533 1.00 97.38 94 ALA A N 1
ATOM 742 C CA . ALA A 1 94 ? -30.563 1.595 25.651 1.00 97.38 94 ALA A CA 1
ATOM 743 C C . ALA A 1 94 ? -31.902 0.845 25.815 1.00 97.38 94 ALA A C 1
ATOM 745 O O . ALA A 1 94 ? -32.095 -0.204 25.199 1.00 97.38 94 ALA A O 1
ATOM 746 N N . TRP A 1 95 ? -32.860 1.404 26.566 1.00 98.31 95 TRP A N 1
ATOM 747 C CA . TRP A 1 95 ? -34.196 0.824 26.748 1.00 98.31 95 TRP A CA 1
ATOM 748 C C . TRP A 1 95 ? -34.980 0.700 25.432 1.00 98.31 95 TRP A C 1
ATOM 750 O O . TRP A 1 95 ? -35.635 -0.319 25.201 1.00 98.31 95 TRP A O 1
ATOM 760 N N . ILE A 1 96 ? -34.892 1.681 24.527 1.00 98.25 96 ILE A N 1
ATOM 761 C CA . ILE A 1 96 ? -35.540 1.610 23.201 1.00 98.25 96 ILE A CA 1
ATOM 762 C C . ILE A 1 96 ? -35.002 0.429 22.379 1.00 98.25 96 ILE A C 1
ATOM 764 O O . ILE A 1 96 ? -35.736 -0.154 21.580 1.00 98.25 96 ILE A O 1
ATOM 768 N N . ALA A 1 97 ? -33.736 0.057 22.574 1.00 97.12 97 ALA A N 1
ATOM 769 C CA . ALA A 1 97 ? -33.072 -1.045 21.881 1.00 97.12 97 ALA A CA 1
ATOM 770 C C . ALA A 1 97 ? -33.017 -2.354 22.698 1.00 97.12 97 ALA A C 1
ATOM 772 O O . ALA A 1 97 ? -32.326 -3.292 22.298 1.00 97.12 97 ALA A O 1
ATOM 773 N N . ARG A 1 98 ? -33.722 -2.439 23.835 1.00 97.19 98 ARG A N 1
ATOM 774 C CA . ARG A 1 98 ? -33.560 -3.521 24.824 1.00 97.19 98 ARG A CA 1
ATOM 775 C C . ARG A 1 98 ? -33.761 -4.933 24.275 1.00 97.19 98 ARG A C 1
ATOM 777 O O . ARG A 1 98 ? -33.023 -5.834 24.647 1.00 97.19 98 ARG A O 1
ATOM 784 N N . ASP A 1 99 ? -34.686 -5.125 23.342 1.00 96.12 99 ASP A N 1
ATOM 785 C CA . ASP A 1 99 ? -34.940 -6.423 22.707 1.00 96.12 99 ASP A CA 1
ATOM 786 C C . ASP A 1 99 ? -33.791 -6.878 21.793 1.00 96.12 99 ASP A C 1
ATOM 788 O O . ASP A 1 99 ? -33.619 -8.076 21.580 1.00 96.12 99 ASP A O 1
ATOM 792 N N . GLU A 1 100 ? -32.965 -5.964 21.270 1.00 95.31 100 GLU A N 1
ATOM 793 C CA . GLU A 1 100 ? -31.701 -6.347 20.626 1.00 95.31 100 GLU A CA 1
ATOM 794 C C . GLU A 1 100 ? -30.648 -6.748 21.661 1.00 95.31 100 GLU A C 1
ATOM 796 O O . GLU A 1 100 ? -29.918 -7.715 21.444 1.00 95.31 100 GLU A O 1
ATOM 801 N N . LEU A 1 101 ? -30.598 -6.060 22.807 1.00 95.38 101 LEU A N 1
ATOM 802 C CA . LEU A 1 101 ? -29.667 -6.377 23.895 1.00 95.38 101 LEU A CA 1
ATOM 803 C C . LEU A 1 101 ? -29.956 -7.758 24.507 1.00 95.38 101 LEU A C 1
ATOM 805 O O . LEU A 1 101 ? -29.023 -8.506 24.797 1.00 95.38 101 LEU A O 1
ATOM 809 N N . GLU A 1 102 ? -31.230 -8.152 24.608 1.00 95.69 102 GLU A N 1
ATOM 810 C CA . GLU A 1 102 ? -31.671 -9.491 25.039 1.00 95.69 102 GLU A CA 1
ATOM 811 C C . GLU A 1 102 ? -31.102 -10.634 24.185 1.00 95.69 102 GLU A C 1
ATOM 813 O O . GLU A 1 102 ? -30.946 -11.759 24.668 1.00 95.69 102 GLU A O 1
ATOM 818 N N . LYS A 1 103 ? -30.773 -10.358 22.917 1.00 93.69 103 LYS A N 1
ATOM 819 C CA . LYS A 1 103 ? -30.220 -11.348 21.979 1.00 93.69 103 LYS A CA 1
ATOM 820 C C . LYS A 1 103 ? -28.719 -11.579 22.176 1.00 93.69 103 LYS A C 1
ATOM 822 O O . LYS A 1 103 ? -28.177 -12.464 21.521 1.00 93.69 103 LYS A O 1
ATOM 827 N N . GLY A 1 104 ? -28.073 -10.825 23.069 1.00 91.81 104 GLY A N 1
ATOM 828 C CA . GLY A 1 104 ? -26.624 -10.808 23.245 1.00 91.81 104 GLY A CA 1
ATOM 829 C C . GLY A 1 104 ? -25.965 -9.920 22.194 1.00 91.81 104 GLY A C 1
ATOM 830 O O . GLY A 1 104 ? -25.569 -10.386 21.128 1.00 91.81 104 GLY A O 1
ATOM 831 N N . ALA A 1 105 ? -25.915 -8.620 22.469 1.00 94.81 105 ALA A N 1
ATOM 832 C CA . ALA A 1 105 ? -25.370 -7.622 21.558 1.00 94.81 105 ALA A CA 1
ATOM 833 C C . ALA A 1 105 ? -24.307 -6.770 22.250 1.00 94.81 105 ALA A C 1
ATOM 835 O O . ALA A 1 105 ? -24.298 -6.612 23.474 1.00 94.81 105 ALA A O 1
ATOM 836 N N . TRP A 1 106 ? -23.421 -6.191 21.447 1.00 96.06 106 TRP A N 1
ATOM 837 C CA . TRP A 1 106 ? -22.537 -5.134 21.917 1.00 96.06 106 TRP A CA 1
ATOM 838 C C . TRP A 1 106 ? -23.323 -3.830 22.011 1.00 96.06 106 TRP A C 1
ATOM 840 O O . TRP A 1 106 ? -24.049 -3.497 21.085 1.00 96.06 106 TRP A O 1
ATOM 850 N N . LEU A 1 107 ? -23.180 -3.088 23.100 1.00 97.50 107 LEU A N 1
ATOM 851 C CA . LEU A 1 107 ? -23.682 -1.730 23.253 1.00 97.50 107 LEU A CA 1
ATOM 852 C C . LEU A 1 107 ? -22.489 -0.778 23.168 1.00 97.50 107 LEU A C 1
ATOM 854 O O . LEU A 1 107 ? -21.558 -0.909 23.956 1.00 97.50 107 LEU A O 1
ATOM 858 N N . ILE A 1 108 ? -22.507 0.140 22.206 1.00 97.44 108 ILE A N 1
ATOM 859 C CA . ILE A 1 108 ? -21.404 1.061 21.906 1.00 97.44 108 ILE A CA 1
ATOM 860 C C . ILE A 1 108 ? -21.949 2.488 21.935 1.00 97.44 108 ILE A C 1
ATOM 862 O O . ILE A 1 108 ? -22.982 2.769 21.324 1.00 97.44 108 ILE A O 1
ATOM 866 N N . GLU A 1 109 ? -21.272 3.406 22.610 1.00 96.19 109 GLU A N 1
ATOM 867 C CA . GLU A 1 109 ? -21.610 4.830 22.547 1.00 96.19 109 GLU A CA 1
ATOM 868 C C . GLU A 1 109 ? -21.216 5.449 21.193 1.00 96.19 109 GLU A C 1
ATOM 870 O O . GLU A 1 109 ? -20.203 5.104 20.586 1.00 96.19 109 GLU A O 1
ATOM 875 N N . GLY A 1 110 ? -22.064 6.336 20.662 1.00 93.88 110 GLY A N 1
ATOM 876 C CA . GLY A 1 110 ? -21.947 6.858 19.292 1.00 93.88 110 GLY A CA 1
ATOM 877 C C . GLY A 1 110 ? -20.816 7.866 19.061 1.00 93.88 110 GLY A C 1
ATOM 878 O O . GLY A 1 110 ? -20.691 8.401 17.960 1.00 93.88 110 GLY A O 1
ATOM 879 N N . ASP A 1 111 ? -20.025 8.153 20.085 1.00 93.56 111 ASP A N 1
ATOM 880 C CA . ASP A 1 111 ? -18.859 9.037 20.096 1.00 93.56 111 ASP A CA 1
ATOM 881 C C . ASP A 1 111 ? -17.538 8.303 20.359 1.00 93.56 111 ASP A C 1
ATOM 883 O O . ASP A 1 111 ? -16.489 8.943 20.481 1.00 93.56 111 ASP A O 1
ATOM 887 N N . ILE A 1 112 ? -17.577 6.970 20.387 1.00 94.62 112 ILE A N 1
ATOM 888 C CA . ILE A 1 112 ? -16.400 6.129 20.552 1.00 94.62 112 ILE A CA 1
ATOM 889 C C . ILE A 1 112 ? -15.834 5.745 19.185 1.00 94.62 112 ILE A C 1
ATOM 891 O O . ILE A 1 112 ? -16.485 5.094 18.365 1.00 94.62 112 ILE A O 1
ATOM 895 N N . LEU A 1 113 ? -14.571 6.097 18.960 1.00 94.50 113 LEU A N 1
ATOM 896 C CA . LEU A 1 113 ? -13.749 5.467 17.936 1.00 94.50 113 LEU A CA 1
ATOM 897 C C . LEU A 1 113 ? -13.174 4.162 18.458 1.00 94.50 113 LEU A C 1
ATOM 899 O O . LEU A 1 113 ? -12.745 4.078 19.606 1.00 94.50 113 LEU A O 1
ATOM 903 N N . LEU A 1 114 ? -13.082 3.171 17.579 1.00 93.88 114 LEU A N 1
ATOM 904 C CA . LEU A 1 114 ? -12.468 1.882 17.864 1.00 93.88 114 LEU A CA 1
ATOM 905 C C . LEU A 1 114 ? -11.876 1.269 16.596 1.00 93.88 114 LEU A C 1
ATOM 907 O O . LEU A 1 114 ? -12.370 1.510 15.494 1.00 93.88 114 LEU A O 1
ATOM 911 N N . ASN A 1 115 ? -10.808 0.485 16.745 1.00 90.50 115 ASN A N 1
ATOM 912 C CA . ASN A 1 115 ? -10.198 -0.226 15.626 1.00 90.50 115 ASN A CA 1
ATOM 913 C C . ASN A 1 115 ? -10.555 -1.717 15.604 1.00 90.50 115 ASN A C 1
ATOM 915 O O . ASN A 1 115 ? -11.023 -2.306 16.575 1.00 90.50 115 ASN A O 1
ATOM 919 N N . GLU A 1 116 ? -10.293 -2.343 14.462 1.00 89.31 116 GLU A N 1
ATOM 920 C CA . GLU A 1 116 ? -10.531 -3.768 14.237 1.00 89.31 116 GLU A CA 1
ATOM 921 C C . GLU A 1 116 ? -9.780 -4.662 15.236 1.00 89.31 116 GLU A C 1
ATOM 923 O O . GLU A 1 116 ? -10.338 -5.641 15.732 1.00 89.31 116 GLU A O 1
ATOM 928 N N . THR A 1 117 ? -8.537 -4.310 15.580 1.00 87.00 117 THR A N 1
ATOM 929 C CA . THR A 1 117 ? -7.722 -5.057 16.547 1.00 87.00 117 THR A CA 1
ATOM 930 C C . THR A 1 117 ? -8.413 -5.164 17.904 1.00 87.00 117 THR A C 1
ATOM 932 O O . THR A 1 117 ? -8.463 -6.260 18.466 1.00 87.00 117 THR A O 1
ATOM 935 N N . LEU A 1 118 ? -9.015 -4.070 18.391 1.00 91.69 118 LEU A N 1
ATOM 936 C CA . LEU A 1 118 ? -9.809 -4.077 19.619 1.00 91.69 118 LEU A CA 1
ATOM 937 C C . LEU A 1 118 ? -10.992 -5.041 19.508 1.00 91.69 118 LEU A C 1
ATOM 939 O O . LEU A 1 118 ? -11.173 -5.887 20.382 1.00 91.69 118 LEU A O 1
ATOM 943 N N . VAL A 1 119 ? -11.774 -4.951 18.428 1.00 92.44 119 VAL A N 1
ATOM 944 C CA . VAL A 1 119 ? -12.958 -5.804 18.240 1.00 92.44 119 VAL A CA 1
ATOM 945 C C . VAL A 1 119 ? -12.564 -7.282 18.230 1.00 92.44 119 VAL A C 1
ATOM 947 O O . VAL A 1 119 ? -13.172 -8.087 18.937 1.00 92.44 119 VAL A O 1
ATOM 950 N N . ARG A 1 120 ? -11.497 -7.647 17.503 1.00 88.81 120 ARG A N 1
ATOM 951 C CA . ARG A 1 120 ? -10.970 -9.023 17.476 1.00 88.81 120 ARG A CA 1
ATOM 952 C C . ARG A 1 120 ? -10.497 -9.483 18.856 1.00 88.81 120 ARG A C 1
ATOM 954 O O . ARG A 1 120 ? -10.761 -10.626 19.231 1.00 88.81 120 ARG A O 1
ATOM 961 N N . ALA A 1 121 ? -9.791 -8.630 19.599 1.00 86.81 121 ALA A N 1
ATOM 962 C CA . ALA A 1 121 ? -9.280 -8.961 20.928 1.00 86.81 121 ALA A CA 1
ATOM 963 C C . ALA A 1 121 ? -10.419 -9.219 21.922 1.00 86.81 121 ALA A C 1
ATOM 965 O O . ALA A 1 121 ? -10.414 -10.226 22.629 1.00 86.81 121 ALA A O 1
ATOM 966 N N . VAL A 1 122 ? -11.431 -8.355 21.930 1.00 89.31 122 VAL A N 1
ATOM 967 C CA . VAL A 1 122 ? -12.600 -8.484 22.804 1.00 89.31 122 VAL A CA 1
ATOM 968 C C . VAL A 1 122 ? -13.417 -9.719 22.429 1.00 89.31 122 VAL A C 1
ATOM 970 O O . VAL A 1 122 ? -13.707 -10.535 23.300 1.00 89.31 122 VAL A O 1
ATOM 973 N N . ALA A 1 123 ? -13.708 -9.935 21.141 1.00 86.31 123 ALA A N 1
ATOM 974 C CA . ALA A 1 123 ? -14.471 -11.096 20.677 1.00 86.31 123 ALA A CA 1
ATOM 975 C C . ALA A 1 123 ? -13.823 -12.439 21.073 1.00 86.31 123 ALA A C 1
ATOM 977 O O . ALA A 1 123 ? -14.524 -13.400 21.381 1.00 86.31 123 ALA A O 1
ATOM 978 N N . ARG A 1 124 ? -12.485 -12.512 21.140 1.00 83.81 124 ARG A N 1
ATOM 979 C CA . ARG A 1 124 ? -11.766 -13.701 21.642 1.00 83.81 124 ARG A CA 1
ATOM 980 C C . ARG A 1 124 ? -11.931 -13.927 23.148 1.00 83.81 124 ARG A C 1
ATOM 982 O O . ARG A 1 124 ? -11.841 -15.073 23.587 1.00 83.81 124 ARG A O 1
ATOM 989 N N . ASN A 1 125 ? -12.147 -12.861 23.918 1.00 81.12 125 ASN A N 1
ATOM 990 C CA . ASN A 1 125 ? -12.240 -12.884 25.380 1.00 81.12 125 ASN A CA 1
ATOM 991 C C . ASN A 1 125 ? -13.675 -13.007 25.905 1.00 81.12 125 ASN A C 1
ATOM 993 O O . ASN A 1 125 ? -13.860 -13.428 27.043 1.00 81.12 125 ASN A O 1
ATOM 997 N N . VAL A 1 126 ? -14.685 -12.682 25.090 1.00 79.19 126 VAL A N 1
ATOM 998 C CA . VAL A 1 126 ? -16.104 -12.731 25.485 1.00 79.19 126 VAL A CA 1
ATOM 999 C C . VAL A 1 126 ? -16.564 -14.135 25.905 1.00 79.19 126 VAL A C 1
ATOM 1001 O O . VAL A 1 126 ? -17.543 -14.197 26.616 1.00 79.19 126 VAL A O 1
ATOM 1004 N N . GLN A 1 127 ? -15.873 -15.238 25.566 1.00 72.81 127 GLN A N 1
ATOM 1005 C CA . GLN A 1 127 ? -16.065 -16.656 25.993 1.00 72.81 127 GLN A CA 1
ATOM 1006 C C . GLN A 1 127 ? -17.172 -16.986 27.040 1.00 72.81 127 GLN A C 1
ATOM 1008 O O . GLN A 1 127 ? -16.898 -17.564 28.092 1.00 72.81 127 GLN A O 1
ATOM 1013 N N . GLY A 1 128 ? -18.442 -16.672 26.762 1.00 81.38 128 GLY A N 1
ATOM 1014 C CA . GLY A 1 128 ? -19.562 -16.893 27.685 1.00 81.38 128 GLY A CA 1
ATOM 1015 C C . GLY A 1 128 ? -19.741 -15.871 28.824 1.00 81.38 128 GLY A C 1
ATOM 1016 O O . GLY A 1 128 ? -20.593 -16.090 29.682 1.00 81.38 128 GLY A O 1
ATOM 1017 N N . LYS A 1 129 ? -18.984 -14.771 28.852 1.00 89.88 129 LYS A N 1
ATOM 1018 C CA . LYS A 1 129 ? -19.008 -13.713 29.871 1.00 89.88 129 LYS A CA 1
ATOM 1019 C C . LYS A 1 129 ? -19.389 -12.366 29.268 1.00 89.88 129 LYS A C 1
ATOM 1021 O O . LYS A 1 129 ? -18.891 -11.986 28.212 1.00 89.88 129 LYS A O 1
ATOM 1026 N N . SER A 1 130 ? -20.212 -11.605 29.986 1.00 94.94 130 SER A N 1
ATOM 1027 C CA . SER A 1 130 ? -20.431 -10.201 29.644 1.00 94.94 130 SER A CA 1
ATOM 1028 C C . SER A 1 130 ? -19.208 -9.377 30.032 1.00 94.94 130 SER A C 1
ATOM 1030 O O . SER A 1 130 ? -18.709 -9.495 31.156 1.00 94.94 130 SER A O 1
ATOM 1032 N N . LEU A 1 131 ? -18.737 -8.540 29.112 1.00 95.38 131 LEU A N 1
ATOM 1033 C CA . LEU A 1 131 ? -17.568 -7.688 29.312 1.00 95.38 131 LEU A CA 1
ATOM 1034 C C . LEU A 1 131 ? -17.956 -6.213 29.286 1.00 95.38 131 LEU A C 1
ATOM 1036 O O . LEU A 1 131 ? -18.826 -5.802 28.523 1.00 95.38 131 LEU A O 1
ATOM 1040 N N . TRP A 1 132 ? -17.245 -5.414 30.065 1.00 95.62 132 TRP A N 1
ATOM 1041 C CA . TRP A 1 132 ? -17.237 -3.965 29.968 1.00 95.62 132 TRP A CA 1
ATOM 1042 C C . TRP A 1 132 ? -15.822 -3.525 29.630 1.00 95.62 132 TRP A C 1
ATOM 1044 O O . TRP A 1 132 ? -14.884 -3.822 30.373 1.00 95.62 132 TRP A O 1
ATOM 1054 N N . LEU A 1 133 ? -15.644 -2.844 28.502 1.00 95.19 133 LEU A N 1
ATOM 1055 C CA . LEU A 1 133 ? -14.339 -2.301 28.158 1.00 95.19 133 LEU A CA 1
ATOM 1056 C C . LEU A 1 133 ? -14.027 -1.113 29.054 1.00 95.19 133 LEU A C 1
ATOM 1058 O O . LEU A 1 133 ? -14.842 -0.203 29.217 1.00 95.19 133 LEU A O 1
ATOM 1062 N N . VAL A 1 134 ? -12.825 -1.126 29.610 1.00 94.50 134 VAL A N 1
ATOM 1063 C CA . VAL A 1 134 ? -12.374 -0.098 30.535 1.00 94.50 134 VAL A CA 1
ATOM 1064 C C . VAL A 1 134 ? -10.904 0.250 30.297 1.00 94.50 134 VAL A C 1
ATOM 1066 O O . VAL A 1 134 ? -10.146 -0.552 29.758 1.00 94.50 134 VAL A O 1
ATOM 1069 N N . ALA A 1 135 ? -10.474 1.436 30.719 1.00 91.50 135 ALA A N 1
ATOM 1070 C CA . ALA A 1 135 ? -9.059 1.819 30.767 1.00 91.50 135 ALA A CA 1
ATOM 1071 C C . ALA A 1 135 ? -8.635 2.184 32.194 1.00 91.50 135 ALA A C 1
ATOM 1073 O O . ALA A 1 135 ? -9.493 2.546 32.998 1.00 91.50 135 ALA A O 1
ATOM 1074 N N . PRO A 1 136 ? -7.336 2.109 32.539 1.00 89.94 136 PRO A N 1
ATOM 1075 C CA . PRO A 1 136 ? -6.854 2.536 33.851 1.00 89.94 136 PRO A CA 1
ATOM 1076 C C . PRO A 1 136 ? -7.328 3.951 34.201 1.00 89.94 136 PRO A C 1
ATOM 1078 O O . PRO A 1 136 ? -7.195 4.871 33.393 1.00 89.94 136 PRO A O 1
ATOM 1081 N N . PHE A 1 137 ? -7.888 4.126 35.398 1.00 87.50 137 PHE A N 1
ATOM 1082 C CA . PHE A 1 137 ? -8.385 5.426 35.841 1.00 87.50 137 PHE A CA 1
ATOM 1083 C C . PHE A 1 137 ? -7.215 6.328 36.260 1.00 87.50 137 PHE A C 1
ATOM 1085 O O . PHE A 1 137 ? -6.418 5.956 37.124 1.00 87.50 137 PHE A O 1
ATOM 1092 N N . THR A 1 138 ? -7.099 7.520 35.667 1.00 82.88 138 THR A N 1
ATOM 1093 C CA . THR A 1 138 ? -5.998 8.463 35.943 1.00 82.88 138 THR A CA 1
ATOM 1094 C C . THR A 1 138 ? -6.484 9.709 36.693 1.00 82.88 138 THR A C 1
ATOM 1096 O O . THR A 1 138 ? -7.678 10.008 36.671 1.00 82.88 138 THR A O 1
ATOM 1099 N N . PRO A 1 139 ? -5.590 10.501 37.321 1.00 78.75 139 PRO A N 1
ATOM 1100 C CA . PRO A 1 139 ? -5.978 11.728 38.025 1.00 78.75 139 PRO A CA 1
ATOM 1101 C C . PRO A 1 139 ? -6.637 12.815 37.173 1.00 78.75 139 PRO A C 1
ATOM 1103 O O . PRO A 1 139 ? -7.208 13.753 37.724 1.00 78.75 139 PRO A O 1
ATOM 1106 N N . GLN A 1 140 ? -6.505 12.722 35.852 1.00 74.50 140 GLN A N 1
ATOM 1107 C CA . GLN A 1 140 ? -7.107 13.630 34.879 1.00 74.50 140 GLN A CA 1
ATOM 1108 C C . GLN A 1 140 ? -8.435 13.092 34.330 1.00 74.50 140 GLN A C 1
ATOM 1110 O O . GLN A 1 140 ? -9.065 13.762 33.520 1.00 74.50 140 GLN A O 1
ATOM 1115 N N . THR A 1 141 ? -8.840 11.888 34.739 1.00 80.00 141 THR A N 1
ATOM 1116 C CA . THR A 1 141 ? -10.054 11.234 34.257 1.00 80.00 141 THR A CA 1
ATOM 1117 C C . THR A 1 141 ? -11.270 11.654 35.078 1.00 80.00 141 THR A C 1
ATOM 1119 O O . THR A 1 141 ? -11.233 11.637 36.308 1.00 80.00 141 THR A O 1
ATOM 1122 N N . ASP A 1 142 ? -12.370 11.963 34.402 1.00 80.44 142 ASP A N 1
ATOM 1123 C CA . ASP A 1 142 ? -13.710 12.050 34.973 1.00 80.44 142 ASP A CA 1
ATOM 1124 C C . ASP A 1 142 ? -14.648 10.994 34.345 1.00 80.44 142 ASP A C 1
ATOM 1126 O O . ASP A 1 142 ? -14.283 10.261 33.421 1.00 80.44 142 ASP A O 1
ATOM 1130 N N . GLY A 1 143 ? -15.850 10.850 34.908 1.00 85.44 143 GLY A N 1
ATOM 1131 C CA . GLY A 1 143 ? -16.895 9.967 34.388 1.00 85.44 143 GLY A CA 1
ATOM 1132 C C . GLY A 1 143 ? -17.103 8.684 35.193 1.00 85.44 143 GLY A C 1
ATOM 1133 O O . GLY A 1 143 ? -16.991 8.672 36.420 1.00 85.44 143 GLY A O 1
ATOM 1134 N N . SER A 1 144 ? -17.509 7.617 34.505 1.00 90.31 144 SER A N 1
ATOM 1135 C CA . SER A 1 144 ? -17.889 6.342 35.122 1.00 90.31 144 SER A CA 1
ATOM 1136 C C . SER A 1 144 ? -16.653 5.524 35.508 1.00 90.31 144 SER A C 1
ATOM 1138 O O . SER A 1 144 ? -15.904 5.059 34.647 1.00 90.31 144 SER A O 1
ATOM 1140 N N . MET A 1 145 ? -16.430 5.370 36.814 1.00 93.19 145 MET A N 1
ATOM 1141 C CA . MET A 1 145 ? -15.351 4.583 37.402 1.00 93.19 145 MET A CA 1
ATOM 1142 C C . MET A 1 145 ? -15.885 3.231 37.878 1.00 93.19 145 MET A C 1
ATOM 1144 O O . MET A 1 145 ? -16.751 3.176 38.749 1.00 93.19 145 MET A O 1
ATOM 1148 N N . SER A 1 146 ? -15.317 2.150 37.358 1.00 94.12 146 SER A N 1
ATOM 1149 C CA . SER A 1 146 ? -15.541 0.772 37.792 1.00 94.12 146 SER A CA 1
ATOM 1150 C C . SER A 1 146 ? -14.435 0.311 38.742 1.00 94.12 146 SER A C 1
ATOM 1152 O O . SER A 1 146 ? -13.254 0.563 38.498 1.00 94.12 146 SER A O 1
ATOM 1154 N N . ILE A 1 147 ? -14.810 -0.406 39.800 1.00 94.81 147 ILE A N 1
ATOM 1155 C CA . ILE A 1 147 ? -13.892 -1.054 40.742 1.00 94.81 147 ILE A CA 1
ATOM 1156 C C . ILE A 1 147 ? -14.070 -2.563 40.628 1.00 94.81 147 ILE A C 1
ATOM 1158 O O . ILE A 1 147 ? -15.193 -3.075 40.664 1.00 94.81 147 ILE A O 1
ATOM 1162 N N . THR A 1 148 ? -12.953 -3.273 40.493 1.00 96.44 148 THR A N 1
ATOM 1163 C CA . THR A 1 148 ? -12.942 -4.726 40.277 1.00 96.44 148 THR A CA 1
ATOM 1164 C C . THR A 1 148 ? -12.371 -5.497 41.462 1.00 96.44 148 THR A C 1
ATOM 1166 O O . THR A 1 148 ? -11.587 -4.957 42.252 1.00 96.44 148 THR A O 1
ATOM 1169 N N . ASP A 1 149 ? -12.775 -6.763 41.578 1.00 95.12 149 ASP A N 1
ATOM 1170 C CA . ASP A 1 149 ? -12.065 -7.758 42.385 1.00 95.12 149 ASP A CA 1
ATOM 1171 C C . ASP A 1 149 ? -10.879 -8.380 41.618 1.00 95.12 149 ASP A C 1
ATOM 1173 O O . ASP A 1 149 ? -10.629 -8.062 40.455 1.00 95.12 149 ASP A O 1
ATOM 1177 N N . GLU A 1 150 ? -10.142 -9.288 42.265 1.00 92.38 150 GLU A N 1
ATOM 1178 C CA . GLU A 1 150 ? -8.964 -9.954 41.685 1.00 92.38 150 GLU A CA 1
ATOM 1179 C C . GLU A 1 150 ? -9.276 -10.789 40.431 1.00 92.38 150 GLU A C 1
ATOM 1181 O O . GLU A 1 150 ? -8.385 -11.047 39.624 1.00 92.38 150 GLU A O 1
ATOM 1186 N N . SER A 1 151 ? -10.536 -11.197 40.237 1.00 91.25 151 SER A N 1
ATOM 1187 C CA . SER A 1 151 ? -10.973 -11.933 39.045 1.00 91.25 151 SER A CA 1
ATOM 1188 C C . SER A 1 151 ? -11.317 -11.019 37.863 1.00 91.25 151 SER A C 1
ATOM 1190 O O . SER A 1 151 ? -11.634 -11.506 36.775 1.00 91.25 151 SER A O 1
ATOM 1192 N N . GLY A 1 152 ? -11.284 -9.698 38.072 1.00 93.19 152 GLY A N 1
ATOM 1193 C CA . GLY A 1 152 ? -11.723 -8.692 37.111 1.00 93.19 152 GLY A CA 1
ATOM 1194 C C . GLY A 1 152 ? -13.239 -8.487 37.085 1.00 93.19 152 GLY A C 1
ATOM 1195 O O . GLY A 1 152 ? -13.732 -7.763 36.219 1.00 93.19 152 GLY A O 1
ATOM 1196 N N . ARG A 1 153 ? -14.006 -9.099 38.001 1.00 95.75 153 ARG A N 1
ATOM 1197 C CA . ARG A 1 153 ? -15.453 -8.862 38.102 1.00 95.75 153 ARG A CA 1
ATOM 1198 C C . ARG A 1 153 ? -15.684 -7.457 38.642 1.00 95.75 153 ARG A C 1
ATOM 1200 O O . ARG A 1 153 ? -15.055 -7.053 39.619 1.00 95.75 153 ARG A O 1
ATOM 1207 N N . ILE A 1 154 ? -16.601 -6.718 38.026 1.00 96.81 154 ILE A N 1
ATOM 1208 C CA . ILE A 1 154 ? -16.964 -5.373 38.479 1.00 96.81 154 ILE A CA 1
ATOM 1209 C C . ILE A 1 154 ? -17.846 -5.504 39.722 1.00 96.81 154 ILE A C 1
ATOM 1211 O O . ILE A 1 154 ? -18.866 -6.195 39.704 1.00 96.81 154 ILE A O 1
ATOM 1215 N N . LYS A 1 155 ? -17.424 -4.869 40.818 1.00 96.62 155 LYS A N 1
ATOM 1216 C CA . LYS A 1 155 ? -18.099 -4.922 42.125 1.00 96.62 155 LYS A CA 1
ATOM 1217 C C . LYS A 1 155 ? -18.740 -3.599 42.513 1.00 96.62 155 LYS A C 1
ATOM 1219 O O . LYS A 1 155 ? -19.679 -3.598 43.297 1.00 96.62 155 LYS A O 1
ATOM 1224 N N . GLU A 1 156 ? -18.250 -2.494 41.964 1.00 95.56 156 GLU A N 1
ATOM 1225 C CA . GLU A 1 156 ? -18.791 -1.168 42.233 1.00 95.56 156 GLU A CA 1
ATOM 1226 C C . GLU A 1 156 ? -18.604 -0.262 41.015 1.00 95.56 156 GLU A C 1
ATOM 1228 O O . GLU A 1 156 ? -17.589 -0.354 40.322 1.00 95.56 156 GLU A O 1
ATOM 1233 N N . ILE A 1 157 ? -19.575 0.621 40.768 1.00 94.25 157 ILE A N 1
ATOM 1234 C CA . ILE A 1 157 ? -19.513 1.662 39.738 1.00 94.25 157 ILE A CA 1
ATOM 1235 C C . ILE A 1 157 ? -19.885 2.999 40.381 1.00 94.25 157 ILE A C 1
ATOM 1237 O O . ILE A 1 157 ? -20.881 3.096 41.100 1.00 94.25 157 ILE A O 1
ATOM 1241 N N . LYS A 1 158 ? -19.088 4.039 40.122 1.00 90.00 158 LYS A N 1
ATOM 1242 C CA . LYS A 1 158 ? -19.270 5.397 40.652 1.00 90.00 158 LYS A CA 1
ATOM 1243 C C . LYS A 1 158 ? -19.110 6.430 39.550 1.00 90.00 158 LYS A C 1
ATOM 1245 O O . LYS A 1 158 ? -18.216 6.318 38.723 1.00 90.00 158 LYS A O 1
ATOM 1250 N N . ILE A 1 159 ? -19.910 7.493 39.597 1.00 88.38 159 ILE A N 1
ATOM 1251 C CA . ILE A 1 159 ? -19.688 8.670 38.752 1.00 88.38 159 ILE A CA 1
ATOM 1252 C C . ILE A 1 159 ? -18.755 9.626 39.490 1.00 88.38 159 ILE A C 1
ATOM 1254 O O . ILE A 1 159 ? -19.129 10.219 40.502 1.00 88.38 159 ILE A O 1
ATOM 1258 N N . VAL A 1 160 ? -17.541 9.779 38.974 1.00 85.50 160 VAL A N 1
ATOM 1259 C CA . VAL A 1 160 ? -16.499 10.634 39.539 1.00 85.50 160 VAL A CA 1
ATOM 1260 C C . VAL A 1 160 ? -16.444 11.932 38.737 1.00 85.50 160 VAL A C 1
ATOM 1262 O O . VAL A 1 160 ? -16.209 11.924 37.535 1.00 85.50 160 VAL A O 1
ATOM 1265 N N . ARG A 1 161 ? -16.690 13.066 39.402 1.00 81.69 161 ARG A N 1
ATOM 1266 C CA . ARG A 1 161 ? -16.626 14.419 38.800 1.00 81.69 161 ARG A CA 1
ATOM 1267 C C . ARG A 1 161 ? -15.574 15.320 39.443 1.00 81.69 161 ARG A C 1
ATOM 1269 O O . ARG A 1 161 ? -15.455 16.489 39.095 1.00 81.69 161 ARG A O 1
ATOM 1276 N N . GLN A 1 162 ? -14.879 14.801 40.445 1.00 79.62 162 GLN A N 1
ATOM 1277 C CA . GLN A 1 162 ? -13.871 15.512 41.217 1.00 79.62 162 GLN A CA 1
ATOM 1278 C C . GLN A 1 162 ? -12.672 14.596 41.404 1.00 79.62 162 GLN A C 1
ATOM 1280 O O . GLN A 1 162 ? -12.796 13.374 41.331 1.00 79.62 162 GLN A O 1
ATOM 1285 N N . LYS A 1 163 ? -11.516 15.201 41.658 1.00 78.75 163 LYS A N 1
ATOM 1286 C CA . LYS A 1 163 ? -10.280 14.465 41.890 1.00 78.75 163 LYS A CA 1
ATOM 1287 C C . LYS A 1 163 ? -10.430 13.563 43.118 1.00 78.75 163 LYS A C 1
ATOM 1289 O O . LYS A 1 163 ? -10.881 14.023 44.162 1.00 78.75 163 LYS A O 1
ATOM 1294 N N . LEU A 1 164 ? -10.044 12.299 42.978 1.00 81.25 164 LEU A N 1
ATOM 1295 C CA . LEU A 1 164 ? -10.017 11.343 44.084 1.00 81.25 164 LEU A CA 1
ATOM 1296 C C . LEU A 1 164 ? -8.777 11.556 44.959 1.00 81.25 164 LEU A C 1
ATOM 1298 O O . LEU A 1 164 ? -7.725 11.964 44.454 1.00 81.25 164 LEU A O 1
ATOM 1302 N N . ASP A 1 165 ? -8.904 11.215 46.241 1.00 79.25 165 ASP A N 1
ATOM 1303 C CA . ASP A 1 165 ? -7.799 11.233 47.207 1.00 79.25 165 ASP A CA 1
ATOM 1304 C C . ASP A 1 165 ? -6.808 10.078 46.977 1.00 79.25 165 ASP A C 1
ATOM 1306 O O . ASP A 1 165 ? -5.607 10.230 47.195 1.00 79.25 165 ASP A O 1
ATOM 1310 N N . GLU A 1 166 ? -7.297 8.933 46.486 1.00 82.00 166 GLU A N 1
ATOM 1311 C CA . GLU A 1 166 ? -6.502 7.734 46.207 1.00 82.00 166 GLU A CA 1
ATOM 1312 C C . GLU A 1 166 ? -6.820 7.151 44.825 1.00 82.00 166 GLU A C 1
ATOM 1314 O O . GLU A 1 166 ? -7.977 7.100 44.405 1.00 82.00 166 GLU A O 1
ATOM 1319 N N . TYR A 1 167 ? -5.786 6.632 44.159 1.00 83.81 167 TYR A N 1
ATOM 1320 C CA . TYR A 1 167 ? -5.883 5.901 42.894 1.00 83.81 167 TYR A CA 1
ATOM 1321 C C . TYR A 1 167 ? -5.324 4.499 43.104 1.00 83.81 167 TYR A C 1
ATOM 1323 O O . TYR A 1 167 ? -4.220 4.344 43.629 1.00 83.81 167 TYR A O 1
ATOM 1331 N N . ARG A 1 168 ? -6.085 3.476 42.712 1.00 86.56 168 ARG A N 1
ATOM 1332 C CA . ARG A 1 168 ? -5.702 2.068 42.871 1.00 86.56 168 ARG A CA 1
ATOM 1333 C C . ARG A 1 168 ? -5.662 1.375 41.517 1.00 86.56 168 ARG A C 1
ATOM 1335 O O . ARG A 1 168 ? -6.375 1.760 40.596 1.00 86.56 168 ARG A O 1
ATOM 1342 N N . SER A 1 169 ? -4.842 0.333 41.404 1.00 86.94 169 SER A N 1
ATOM 1343 C CA . SER A 1 169 ? -4.672 -0.429 40.159 1.00 86.94 169 SER A CA 1
ATOM 1344 C C . SER A 1 169 ? -5.945 -1.140 39.692 1.00 86.94 169 SER A C 1
ATOM 1346 O O . SER A 1 169 ? -6.039 -1.496 38.523 1.00 86.94 169 SER A O 1
ATOM 1348 N N . ASN A 1 170 ? -6.921 -1.337 40.582 1.00 91.25 170 ASN A N 1
ATOM 1349 C CA . ASN A 1 170 ? -8.215 -1.936 40.269 1.00 91.25 170 ASN A CA 1
ATOM 1350 C C . ASN A 1 170 ? -9.313 -0.906 39.936 1.00 91.25 170 ASN A C 1
ATOM 1352 O O . ASN A 1 170 ? -10.484 -1.291 39.864 1.00 91.25 170 ASN A O 1
ATOM 1356 N N . TYR A 1 171 ? -8.960 0.378 39.774 1.00 93.69 171 TYR A N 1
ATOM 1357 C CA . TYR A 1 171 ? -9.875 1.447 39.361 1.00 93.69 171 TYR A CA 1
ATOM 1358 C C . TYR A 1 171 ? -9.770 1.677 37.856 1.00 93.69 171 TYR A C 1
ATOM 1360 O O . TYR A 1 171 ? -8.686 1.940 37.326 1.00 93.69 171 TYR A O 1
ATOM 1368 N N . PHE A 1 172 ? -10.910 1.639 37.172 1.00 94.19 172 PHE A N 1
ATOM 1369 C CA . PHE A 1 172 ? -10.957 1.766 35.721 1.00 94.19 172 PHE A CA 1
ATOM 1370 C C . PHE A 1 172 ? -12.042 2.737 35.247 1.00 94.19 172 PHE A C 1
ATOM 1372 O O . PHE A 1 172 ? -13.128 2.772 35.814 1.00 94.19 172 PHE A O 1
ATOM 1379 N N . LYS A 1 173 ? -11.770 3.507 34.190 1.00 93.19 173 LYS A N 1
ATOM 1380 C CA . LYS A 1 173 ? -12.748 4.329 33.461 1.00 93.19 173 LYS A CA 1
ATOM 1381 C C . LYS A 1 173 ? -13.507 3.461 32.460 1.00 93.19 173 LYS A C 1
ATOM 1383 O O . LYS A 1 173 ? -12.865 2.719 31.719 1.00 93.19 173 LYS A O 1
ATOM 1388 N N . SER A 1 174 ? -14.830 3.594 32.391 1.00 92.06 174 SER A N 1
ATOM 1389 C CA . SER A 1 174 ? -15.632 3.051 31.284 1.00 92.06 174 SER A CA 1
ATOM 1390 C C . SER A 1 174 ? -15.128 3.568 29.932 1.00 92.06 174 SER A C 1
ATOM 1392 O O . SER A 1 174 ? -14.811 4.749 29.794 1.00 92.06 174 SER A O 1
ATOM 1394 N N . ALA A 1 175 ? -15.076 2.679 28.940 1.00 92.19 175 ALA A N 1
ATOM 1395 C CA . ALA A 1 175 ? -14.784 3.013 27.547 1.00 92.19 175 ALA A CA 1
ATOM 1396 C C . ALA A 1 175 ? -16.047 3.162 26.675 1.00 92.19 175 ALA A C 1
ATOM 1398 O O . ALA A 1 175 ? -15.935 3.197 25.453 1.00 92.19 175 ALA A O 1
ATOM 1399 N N . GLY A 1 176 ? -17.244 3.158 27.279 1.00 92.69 176 GLY A N 1
ATOM 1400 C CA . GLY A 1 176 ? -18.514 3.280 26.547 1.00 92.69 176 GLY A CA 1
ATOM 1401 C C . GLY A 1 176 ? -18.862 2.065 25.675 1.00 92.69 176 GLY A C 1
ATOM 1402 O O . GLY A 1 176 ? -19.633 2.185 24.723 1.00 92.69 176 GLY A O 1
ATOM 1403 N N . ILE A 1 177 ? -18.273 0.892 25.957 1.00 95.62 177 ILE A N 1
ATOM 1404 C CA . ILE A 1 177 ? -18.512 -0.353 25.209 1.00 95.62 177 ILE A CA 1
ATOM 1405 C C . ILE A 1 177 ? -18.808 -1.505 26.174 1.00 95.62 177 ILE A C 1
ATOM 1407 O O . ILE A 1 177 ? -17.947 -1.913 26.961 1.00 95.62 177 ILE A O 1
ATOM 1411 N N . LEU A 1 178 ? -20.006 -2.080 26.061 1.00 95.44 178 LEU A N 1
ATOM 1412 C CA . LEU A 1 178 ? -20.420 -3.293 26.765 1.00 95.44 178 LEU A CA 1
ATOM 1413 C C . LEU A 1 178 ? -20.635 -4.423 25.762 1.00 95.44 178 LEU A C 1
ATOM 1415 O O . LEU A 1 178 ? -21.286 -4.243 24.741 1.00 95.44 178 LEU A O 1
ATOM 1419 N N . CYS A 1 179 ? -20.135 -5.611 26.070 1.00 95.31 179 CYS A N 1
ATOM 1420 C CA . CYS A 1 179 ? -20.350 -6.826 25.290 1.00 95.31 179 CYS A CA 1
ATOM 1421 C C . CYS A 1 179 ? -21.244 -7.745 26.112 1.00 95.31 179 CYS A C 1
ATOM 1423 O O . CYS A 1 179 ? -20.783 -8.320 27.097 1.00 95.31 179 CYS A O 1
ATOM 1425 N N . LEU A 1 180 ? -22.526 -7.843 25.761 1.00 94.62 180 LEU A N 1
ATOM 1426 C CA . LEU A 1 180 ? -23.504 -8.532 26.597 1.00 94.62 180 LEU A CA 1
ATOM 1427 C C . LEU A 1 180 ? -23.755 -9.951 26.102 1.00 94.62 180 LEU A C 1
ATOM 1429 O O . LEU A 1 180 ? -24.110 -10.163 24.945 1.00 94.62 180 LEU A O 1
ATOM 1433 N N . MET A 1 181 ? -23.671 -10.915 27.015 1.00 93.44 181 MET A N 1
ATOM 1434 C CA . MET A 1 181 ? -24.239 -12.240 26.788 1.00 93.44 181 MET A CA 1
ATOM 1435 C C . MET A 1 181 ? -25.769 -12.181 26.892 1.00 93.44 181 MET A C 1
ATOM 1437 O O . MET A 1 181 ? -26.282 -11.383 27.681 1.00 93.44 181 MET A O 1
ATOM 1441 N N . PRO A 1 182 ? -26.521 -13.057 26.194 1.00 93.25 182 PRO A N 1
ATOM 1442 C CA . PRO A 1 182 ? -27.985 -13.023 26.198 1.00 93.25 182 PRO A CA 1
ATOM 1443 C C . PRO A 1 182 ? -28.612 -13.036 27.597 1.00 93.25 182 PRO A C 1
ATOM 1445 O O . PRO A 1 182 ? -29.570 -12.313 27.846 1.00 93.25 182 PRO A O 1
ATOM 1448 N N . GLU A 1 183 ? -28.071 -13.816 28.539 1.00 94.38 183 GLU A N 1
ATOM 1449 C CA . GLU A 1 183 ? -28.621 -13.864 29.902 1.00 94.38 183 GLU A CA 1
ATOM 1450 C C . GLU A 1 183 ? -28.461 -12.536 30.647 1.00 94.38 183 GLU A C 1
ATOM 1452 O O . GLU A 1 183 ? -29.406 -12.065 31.277 1.00 94.38 183 GLU A O 1
ATOM 1457 N N . TYR A 1 184 ? -27.307 -11.882 30.504 1.00 95.94 184 TYR A N 1
ATOM 1458 C CA . TYR A 1 184 ? -27.104 -10.552 31.070 1.00 95.94 184 TYR A CA 1
ATOM 1459 C C . TYR A 1 184 ? -27.940 -9.502 30.332 1.00 95.94 184 TYR A C 1
ATOM 1461 O O . TYR A 1 184 ? -28.516 -8.626 30.964 1.00 95.94 184 TYR A O 1
ATOM 1469 N N . GLY A 1 185 ? -28.070 -9.615 29.007 1.00 96.06 185 GLY A N 1
ATOM 1470 C CA . GLY A 1 185 ? -28.919 -8.746 28.193 1.00 96.06 185 GLY A CA 1
ATOM 1471 C C . GLY A 1 185 ? -30.387 -8.770 28.629 1.00 96.06 185 GLY A C 1
ATOM 1472 O O . GLY A 1 185 ? -31.013 -7.718 28.725 1.00 96.06 185 GLY A O 1
ATOM 1473 N N . LYS A 1 186 ? -30.926 -9.947 28.978 1.00 97.31 186 LYS A N 1
ATOM 1474 C CA . LYS A 1 186 ? -32.281 -10.088 29.547 1.00 97.31 186 LYS A CA 1
ATOM 1475 C C . LYS A 1 186 ? -32.426 -9.428 30.911 1.00 97.31 186 LYS A C 1
ATOM 1477 O O . LYS A 1 186 ? -33.449 -8.797 31.167 1.00 97.31 186 LYS A O 1
ATOM 1482 N N . LEU A 1 187 ? -31.437 -9.587 31.790 1.00 97.94 187 LEU A N 1
ATOM 1483 C CA . LEU A 1 187 ? -31.440 -8.920 33.091 1.00 97.94 187 LEU A CA 1
ATOM 1484 C C . LEU A 1 187 ? -31.382 -7.401 32.917 1.00 97.94 187 LEU A C 1
ATOM 1486 O O . LEU A 1 187 ? -32.230 -6.689 33.444 1.00 97.94 187 LEU A O 1
ATOM 1490 N N . PHE A 1 188 ? -30.462 -6.927 32.080 1.00 97.94 188 PHE A N 1
ATOM 1491 C CA . PHE A 1 188 ? -30.295 -5.513 31.782 1.00 97.94 188 PHE A CA 1
ATOM 1492 C C . PHE A 1 188 ? -31.558 -4.897 31.171 1.00 97.94 188 PHE A C 1
ATOM 1494 O O . PHE A 1 188 ? -32.003 -3.851 31.631 1.00 97.94 188 PHE A O 1
ATOM 1501 N N . SER A 1 189 ? -32.200 -5.580 30.217 1.00 97.88 189 SER A N 1
ATOM 1502 C CA . SER A 1 189 ? -33.494 -5.175 29.647 1.00 97.88 189 SER A CA 1
ATOM 1503 C C . SER A 1 189 ? -34.562 -4.972 30.727 1.00 97.88 189 SER A C 1
ATOM 1505 O O . SER A 1 189 ? -35.258 -3.957 30.716 1.00 97.88 189 SER A O 1
ATOM 1507 N N . ARG A 1 190 ? -34.653 -5.883 31.707 1.00 98.00 190 ARG A N 1
ATOM 1508 C CA . ARG A 1 190 ? -35.601 -5.758 32.826 1.00 98.00 190 ARG A CA 1
ATOM 1509 C C . ARG A 1 190 ? -35.289 -4.554 33.707 1.00 98.00 190 ARG A C 1
ATOM 1511 O O . ARG A 1 190 ? -36.198 -3.779 33.978 1.00 98.00 190 ARG A O 1
ATOM 1518 N N . TRP A 1 191 ? -34.026 -4.362 34.091 1.00 97.94 191 TRP A N 1
ATOM 1519 C CA . TRP A 1 191 ? -33.622 -3.217 34.917 1.00 97.94 191 TRP A CA 1
ATOM 1520 C C . TRP A 1 191 ? -33.921 -1.879 34.226 1.00 97.94 191 TRP A C 1
ATOM 1522 O O . TRP A 1 191 ? -34.436 -0.954 34.852 1.00 97.94 191 TRP A O 1
ATOM 1532 N N . LEU A 1 192 ? -33.664 -1.794 32.915 1.00 97.94 192 LEU A N 1
ATOM 1533 C CA . LEU A 1 192 ? -34.030 -0.638 32.095 1.00 97.94 192 LEU A CA 1
ATOM 1534 C C . LEU A 1 192 ? -35.550 -0.402 32.102 1.00 97.94 192 LEU A C 1
ATOM 1536 O O . LEU A 1 192 ? -36.002 0.731 32.247 1.00 97.94 192 LEU A O 1
ATOM 1540 N N . ASP A 1 193 ? -36.346 -1.462 31.949 1.00 97.88 193 ASP A N 1
ATOM 1541 C CA . ASP A 1 193 ? -37.811 -1.382 31.938 1.00 97.88 193 ASP A CA 1
ATOM 1542 C C . ASP A 1 193 ? -38.378 -0.921 33.292 1.00 97.88 193 ASP A C 1
ATOM 1544 O O . ASP A 1 193 ? -39.328 -0.137 33.331 1.00 97.88 193 ASP A O 1
ATOM 1548 N N . ASP A 1 194 ? -37.771 -1.354 34.397 1.00 97.50 194 ASP A N 1
ATOM 1549 C CA . ASP A 1 194 ? -38.147 -0.949 35.752 1.00 97.50 194 ASP A CA 1
ATOM 1550 C C . ASP A 1 194 ? -37.852 0.536 36.009 1.00 97.50 194 ASP A C 1
ATOM 1552 O O . ASP A 1 194 ? -38.728 1.258 36.494 1.00 97.50 194 ASP A O 1
ATOM 1556 N N . ASP A 1 195 ? -36.671 1.031 35.616 1.00 97.19 195 ASP A N 1
ATOM 1557 C CA . ASP A 1 195 ? -36.342 2.458 35.729 1.00 97.19 195 ASP A CA 1
ATOM 1558 C C . ASP A 1 195 ? -37.267 3.320 34.843 1.00 97.19 195 ASP A C 1
ATOM 1560 O O . ASP A 1 195 ? -37.741 4.370 35.285 1.00 97.19 195 ASP A O 1
ATOM 1564 N N . VAL A 1 196 ? -37.621 2.870 33.632 1.00 97.12 196 VAL A N 1
ATOM 1565 C CA . VAL A 1 196 ? -38.585 3.586 32.774 1.00 97.12 196 VAL A CA 1
ATOM 1566 C C . VAL A 1 196 ? -39.990 3.608 33.382 1.00 97.12 196 VAL A C 1
ATOM 1568 O O . VAL A 1 196 ? -40.618 4.670 33.399 1.00 97.12 196 VAL A O 1
ATOM 1571 N N . LYS A 1 197 ? -40.485 2.491 33.935 1.00 97.12 197 LYS A N 1
ATOM 1572 C CA . LYS A 1 197 ? -41.783 2.443 34.642 1.00 97.12 197 LYS A CA 1
ATOM 1573 C C . LYS A 1 197 ? -41.810 3.345 35.873 1.00 97.12 197 LYS A C 1
ATOM 1575 O O . LYS A 1 197 ? -42.851 3.924 36.175 1.00 97.12 197 LYS A O 1
ATOM 1580 N N . ALA A 1 198 ? -40.678 3.483 36.559 1.00 96.38 198 ALA A N 1
ATOM 1581 C CA . ALA A 1 198 ? -40.517 4.389 37.691 1.00 96.38 198 ALA A CA 1
ATOM 1582 C C . ALA A 1 198 ? -40.373 5.870 37.281 1.00 96.38 198 ALA A C 1
ATOM 1584 O O . ALA A 1 198 ? -40.344 6.741 38.147 1.00 96.38 198 ALA A O 1
ATOM 1585 N N . GLY A 1 199 ? -40.292 6.175 35.980 1.00 95.69 199 GLY A N 1
ATOM 1586 C CA . GLY A 1 199 ? -40.094 7.532 35.464 1.00 95.69 199 GLY A CA 1
ATOM 1587 C C . GLY A 1 199 ? -38.640 8.017 35.498 1.00 95.69 199 GLY A C 1
ATOM 1588 O O . GLY A 1 199 ? -38.376 9.177 35.181 1.00 95.69 199 GLY A O 1
ATOM 1589 N N . ASN A 1 200 ? -37.679 7.148 35.822 1.00 95.31 200 ASN A N 1
ATOM 1590 C CA . ASN A 1 200 ? -36.254 7.467 35.926 1.00 95.31 200 ASN A CA 1
ATOM 1591 C C . ASN A 1 200 ? -35.571 7.513 34.548 1.00 95.31 200 ASN A C 1
ATOM 1593 O O . ASN A 1 200 ? -34.591 6.823 34.316 1.00 95.31 200 ASN A O 1
ATOM 1597 N N . VAL A 1 201 ? -36.069 8.315 33.606 1.00 95.75 201 VAL A N 1
ATOM 1598 C CA . VAL A 1 201 ? -35.636 8.277 32.190 1.00 95.75 201 VAL A CA 1
ATOM 1599 C C . VAL A 1 201 ? -34.385 9.109 31.861 1.00 95.75 201 VAL A C 1
ATOM 1601 O O . VAL A 1 201 ? -33.811 8.971 30.781 1.00 95.75 201 VAL A O 1
ATOM 1604 N N . ASN A 1 202 ? -33.941 9.973 32.776 1.00 95.44 202 ASN A N 1
ATOM 1605 C CA . ASN A 1 202 ? -32.817 10.894 32.570 1.00 95.44 202 ASN A CA 1
ATOM 1606 C C . ASN A 1 202 ? -31.587 10.510 33.416 1.00 95.44 202 ASN A C 1
ATOM 1608 O O . ASN A 1 202 ? -31.087 11.298 34.218 1.00 95.44 202 ASN A O 1
ATOM 1612 N N . ILE A 1 203 ? -31.122 9.270 33.262 1.00 93.50 203 ILE A N 1
ATOM 1613 C CA . ILE A 1 203 ? -29.916 8.741 33.919 1.00 93.50 203 ILE A CA 1
ATOM 1614 C C . ILE A 1 203 ? -29.027 8.006 32.911 1.00 93.50 203 ILE A C 1
ATOM 1616 O O . ILE A 1 203 ? -29.493 7.578 31.855 1.00 93.50 203 ILE A O 1
ATOM 1620 N N . TYR A 1 204 ? -27.747 7.846 33.236 1.00 93.62 204 TYR A N 1
ATOM 1621 C CA . TYR A 1 204 ? -26.835 7.012 32.451 1.00 93.62 204 TYR A CA 1
ATOM 1622 C C . TYR A 1 204 ? -27.123 5.529 32.692 1.00 93.62 204 TYR A C 1
ATOM 1624 O O . TYR A 1 204 ? -27.452 5.145 33.820 1.00 93.62 204 TYR A O 1
ATOM 1632 N N . TYR A 1 205 ? -26.978 4.689 31.664 1.00 95.31 205 TYR A N 1
ATOM 1633 C CA . TYR A 1 205 ? -27.168 3.245 31.830 1.00 95.31 205 TYR A CA 1
ATOM 1634 C C . TYR A 1 205 ? -26.147 2.636 32.805 1.00 95.31 205 TYR A C 1
ATOM 1636 O O . TYR A 1 205 ? -26.439 1.621 33.434 1.00 95.31 205 TYR A O 1
ATOM 1644 N N . ASP A 1 206 ? -24.990 3.277 33.001 1.00 94.69 206 ASP A N 1
ATOM 1645 C CA . ASP A 1 206 ? -23.974 2.866 33.968 1.00 94.69 206 ASP A CA 1
ATOM 1646 C C . ASP A 1 206 ? -24.544 2.750 35.378 1.00 94.69 206 ASP A C 1
ATOM 1648 O O . ASP A 1 206 ? -24.246 1.810 36.110 1.00 94.69 206 ASP A O 1
ATOM 1652 N N . LEU A 1 207 ? -25.407 3.703 35.744 1.00 94.25 207 LEU A N 1
ATOM 1653 C CA . LEU A 1 207 ? -26.059 3.744 37.046 1.00 94.25 207 LEU A CA 1
ATOM 1654 C C . LEU A 1 207 ? -27.140 2.674 37.182 1.00 94.25 207 LEU A C 1
ATOM 1656 O O . LEU A 1 207 ? -27.431 2.261 38.300 1.00 94.25 207 LEU A O 1
ATOM 1660 N N . VAL A 1 208 ? -27.723 2.214 36.072 1.00 95.62 208 VAL A N 1
ATOM 1661 C CA . VAL A 1 208 ? -28.620 1.053 36.083 1.00 95.62 208 VAL A CA 1
ATOM 1662 C C . VAL A 1 208 ? -27.809 -0.193 36.400 1.00 95.62 208 VAL A C 1
ATOM 1664 O O . VAL A 1 208 ? -28.132 -0.902 37.345 1.00 95.62 208 VAL A O 1
ATOM 1667 N N . VAL A 1 209 ? -26.697 -0.414 35.695 1.00 96.06 209 VAL A N 1
ATOM 1668 C CA . VAL A 1 209 ? -25.821 -1.559 35.975 1.00 96.06 209 VAL A CA 1
ATOM 1669 C C . VAL A 1 209 ? -25.285 -1.511 37.409 1.00 96.06 209 VAL A C 1
ATOM 1671 O O . VAL A 1 209 ? -25.310 -2.526 38.099 1.00 96.06 209 VAL A O 1
ATOM 1674 N N . ALA A 1 210 ? -24.880 -0.332 37.895 1.00 95.19 210 ALA A N 1
ATOM 1675 C CA . ALA A 1 210 ? -24.356 -0.135 39.247 1.00 95.19 210 ALA A CA 1
ATOM 1676 C C . ALA A 1 210 ? -25.302 -0.636 40.352 1.00 95.19 210 ALA A C 1
ATOM 1678 O O . ALA A 1 210 ? -24.841 -1.237 41.320 1.00 95.19 210 ALA A O 1
ATOM 1679 N N . LYS A 1 211 ? -26.618 -0.416 40.202 1.00 95.31 211 LYS A N 1
ATOM 1680 C CA . LYS A 1 211 ? -27.645 -0.863 41.163 1.00 95.31 211 LYS A CA 1
ATOM 1681 C C . LYS A 1 211 ? -27.802 -2.388 41.205 1.00 95.31 211 LYS A C 1
ATOM 1683 O O . LYS A 1 211 ? -28.310 -2.905 42.193 1.00 95.31 211 LYS A O 1
ATOM 1688 N N . HIS A 1 212 ? -27.383 -3.086 40.149 1.00 96.62 212 HIS A N 1
ATOM 1689 C CA . HIS A 1 212 ? -27.727 -4.484 39.887 1.00 96.62 212 HIS A CA 1
ATOM 1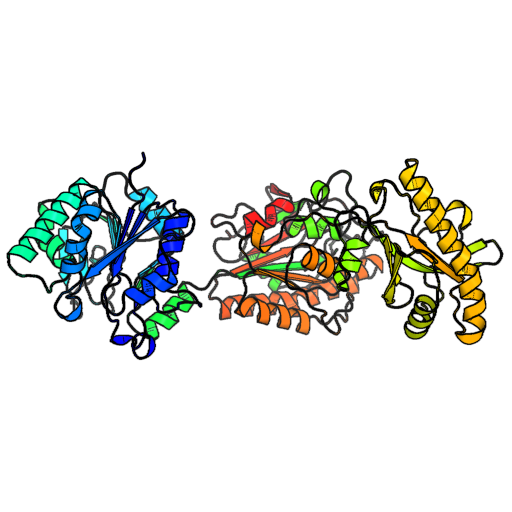690 C C . HIS A 1 212 ? -26.504 -5.404 39.680 1.00 96.62 212 HIS A C 1
ATOM 1692 O O . HIS A 1 212 ? -26.628 -6.508 39.155 1.00 96.62 212 HIS A O 1
ATOM 1698 N N . LEU A 1 213 ? -25.306 -5.001 40.124 1.00 94.62 213 LEU A N 1
ATOM 1699 C CA . LEU A 1 213 ? -24.075 -5.813 40.010 1.00 94.62 213 LEU A CA 1
ATOM 1700 C C . LEU A 1 213 ? -24.129 -7.159 40.770 1.00 94.62 213 LEU A C 1
ATOM 1702 O O . LEU A 1 213 ? -23.307 -8.053 40.529 1.00 94.62 213 LEU A O 1
ATOM 1706 N N . GLU A 1 214 ? -25.072 -7.311 41.702 1.00 94.12 214 GLU A N 1
ATOM 1707 C CA . GLU A 1 214 ? -25.315 -8.566 42.425 1.00 94.12 214 GLU A CA 1
ATOM 1708 C C . GLU A 1 214 ? -26.179 -9.553 41.625 1.00 94.12 214 GLU A C 1
ATOM 1710 O O . GLU A 1 214 ? -25.991 -10.763 41.758 1.00 94.12 214 GLU A O 1
ATOM 1715 N N . ASP A 1 215 ? -27.047 -9.051 40.742 1.00 94.81 215 ASP A N 1
ATOM 1716 C CA . ASP A 1 215 ? -28.012 -9.841 39.966 1.00 94.81 215 ASP A CA 1
ATOM 1717 C C . ASP A 1 215 ? -27.361 -10.579 38.777 1.00 94.81 215 ASP A C 1
ATOM 1719 O O . ASP A 1 215 ? -27.912 -11.555 38.265 1.00 94.81 215 ASP A O 1
ATOM 1723 N N . GLY A 1 216 ? -26.190 -10.123 38.318 1.00 92.31 216 GLY A N 1
ATOM 1724 C CA . GLY A 1 216 ? -25.466 -10.713 37.193 1.00 92.31 216 GLY A CA 1
ATOM 1725 C C . GLY A 1 216 ? -23.969 -10.402 37.198 1.00 92.31 216 GLY A C 1
ATOM 1726 O O . GLY A 1 216 ? -23.514 -9.423 37.786 1.00 92.31 216 GLY A O 1
ATOM 1727 N N . GLU A 1 217 ? -23.179 -11.235 36.519 1.00 94.00 217 GLU A N 1
ATOM 1728 C CA . GLU A 1 217 ? -21.723 -11.066 36.443 1.00 94.00 217 GLU A CA 1
ATOM 1729 C C . GLU A 1 217 ? -21.307 -10.315 35.174 1.00 94.00 217 GLU A C 1
ATOM 1731 O O . GLU A 1 217 ? -21.626 -10.727 34.057 1.00 94.00 217 GLU A O 1
ATOM 1736 N N . ILE A 1 218 ? -20.557 -9.228 35.354 1.00 95.81 218 ILE A N 1
ATOM 1737 C CA . ILE A 1 218 ? -19.915 -8.466 34.282 1.00 95.81 218 ILE A CA 1
ATOM 1738 C C . ILE A 1 218 ? -18.453 -8.209 34.654 1.00 95.81 218 ILE A C 1
ATOM 1740 O O . ILE A 1 218 ? -18.134 -7.924 35.813 1.00 95.81 218 ILE A O 1
ATOM 1744 N N . TYR A 1 219 ? -17.560 -8.355 33.679 1.00 96.06 219 TYR A N 1
ATOM 1745 C CA . TYR A 1 219 ? -16.114 -8.318 33.892 1.00 96.06 219 TYR A CA 1
ATOM 1746 C C . TYR A 1 219 ? -15.473 -7.158 33.140 1.00 96.06 219 TYR A C 1
ATOM 1748 O O . TYR A 1 219 ? -15.830 -6.872 32.000 1.00 96.06 219 TYR A O 1
ATOM 1756 N N . ALA A 1 220 ? -14.492 -6.517 33.764 1.00 95.38 220 ALA A N 1
ATOM 1757 C CA . ALA A 1 220 ? -13.675 -5.507 33.117 1.00 95.38 220 ALA A CA 1
ATOM 1758 C C . ALA A 1 220 ? -12.768 -6.142 32.053 1.00 95.38 220 ALA A C 1
ATOM 1760 O O . ALA A 1 220 ? -12.102 -7.149 32.301 1.00 95.38 220 ALA A O 1
ATOM 1761 N N . HIS A 1 221 ? -12.699 -5.518 30.882 1.00 93.00 221 HIS A N 1
ATOM 1762 C CA . HIS A 1 221 ? -11.736 -5.845 29.841 1.00 93.00 221 HIS A CA 1
ATOM 1763 C C . HIS A 1 221 ? -10.867 -4.624 29.548 1.00 93.00 221 HIS A C 1
ATOM 1765 O O . HIS A 1 221 ? -11.366 -3.614 29.055 1.00 93.00 221 HIS A O 1
ATOM 1771 N N . VAL A 1 222 ? -9.571 -4.722 29.844 1.00 92.25 222 VAL A N 1
ATOM 1772 C CA . VAL A 1 222 ? -8.598 -3.659 29.566 1.00 92.25 222 VAL A CA 1
ATOM 1773 C C . VAL A 1 222 ? -7.951 -3.923 28.204 1.00 92.25 222 VAL A C 1
ATOM 1775 O O . VAL A 1 222 ? -7.279 -4.949 28.058 1.00 92.25 222 VAL A O 1
ATOM 1778 N N . PRO A 1 223 ? -8.129 -3.038 27.205 1.00 87.25 223 PRO A N 1
ATOM 1779 C CA . PRO A 1 223 ? -7.460 -3.161 25.916 1.00 87.25 223 PRO A CA 1
ATOM 1780 C C . PRO A 1 223 ? -5.935 -3.183 26.059 1.00 87.25 223 PRO A C 1
ATOM 1782 O O . PRO A 1 223 ? -5.370 -2.481 26.898 1.00 87.25 223 PRO A O 1
ATOM 1785 N N . ALA A 1 224 ? -5.265 -3.963 25.212 1.00 79.88 224 ALA A N 1
ATOM 1786 C CA . ALA A 1 224 ? -3.810 -4.084 25.199 1.00 79.88 224 ALA A CA 1
ATOM 1787 C C . ALA A 1 224 ? -3.250 -4.089 23.767 1.00 79.88 224 ALA A C 1
ATOM 1789 O O . ALA A 1 224 ? -3.968 -4.381 22.802 1.00 79.88 224 ALA A O 1
ATOM 1790 N N . GLY A 1 225 ? -1.952 -3.797 23.640 1.00 79.38 225 GLY A N 1
ATOM 1791 C CA . GLY A 1 225 ? -1.251 -3.739 22.354 1.00 79.38 225 GLY A CA 1
ATOM 1792 C C . GLY A 1 225 ? -1.853 -2.693 21.412 1.00 79.38 225 GLY A C 1
ATOM 1793 O O . GLY A 1 225 ? -2.188 -1.592 21.838 1.00 79.38 225 GLY A O 1
ATOM 1794 N N . ASP A 1 226 ? -2.055 -3.069 20.148 1.00 76.50 226 ASP A N 1
ATOM 1795 C CA . ASP A 1 226 ? -2.629 -2.211 19.097 1.00 76.50 226 ASP A CA 1
ATOM 1796 C C . ASP A 1 226 ? -4.158 -2.015 19.206 1.00 76.50 226 ASP A C 1
ATOM 1798 O O . ASP A 1 226 ? -4.782 -1.443 18.307 1.00 76.50 226 ASP A O 1
ATOM 1802 N N . SER A 1 227 ? -4.793 -2.479 20.288 1.00 85.69 227 SER A N 1
ATOM 1803 C CA . SER A 1 227 ? -6.225 -2.283 20.543 1.00 85.69 227 SER A CA 1
ATOM 1804 C C . SER A 1 227 ? -6.501 -0.826 20.921 1.00 85.69 227 SER A C 1
ATOM 1806 O O . SER A 1 227 ? -6.247 -0.410 22.051 1.00 85.69 227 SER A O 1
ATOM 1808 N N . ARG A 1 228 ? -7.031 -0.043 19.978 1.00 88.00 228 ARG A N 1
ATOM 1809 C CA . ARG A 1 228 ? -7.263 1.398 20.137 1.00 88.00 228 ARG A CA 1
ATOM 1810 C C . ARG A 1 228 ? -8.746 1.696 20.270 1.00 88.00 228 ARG A C 1
ATOM 1812 O O . ARG A 1 228 ? -9.550 1.233 19.461 1.00 88.00 228 ARG A O 1
ATOM 1819 N N . TRP A 1 229 ? -9.072 2.534 21.244 1.00 92.75 229 TRP A N 1
ATOM 1820 C CA . TRP A 1 229 ? -10.356 3.210 21.365 1.00 92.75 229 TRP A CA 1
ATOM 1821 C C . TRP A 1 229 ? -10.127 4.655 21.817 1.00 92.75 229 TRP A C 1
ATOM 1823 O O . TRP A 1 229 ? -9.084 4.948 22.408 1.00 92.75 229 TRP A O 1
ATOM 1833 N N . PHE A 1 230 ? -11.061 5.554 21.519 1.00 93.00 230 PHE A N 1
ATOM 1834 C CA . PHE A 1 230 ? -11.007 6.929 22.013 1.00 93.00 230 PHE A CA 1
ATOM 1835 C C . PHE A 1 230 ? -12.392 7.577 22.001 1.00 93.00 230 PHE A C 1
ATOM 1837 O O . PHE A 1 230 ? -13.140 7.418 21.039 1.00 93.00 230 PHE A O 1
ATOM 1844 N N . GLU A 1 231 ? -12.715 8.303 23.065 1.00 92.25 231 GLU A N 1
ATOM 1845 C CA . GLU A 1 231 ? -13.949 9.079 23.212 1.00 92.25 231 GLU A CA 1
ATOM 1846 C C . GLU A 1 231 ? -13.713 10.501 22.694 1.00 92.25 231 GLU A C 1
ATOM 1848 O O . GLU A 1 231 ? -12.742 11.146 23.088 1.00 92.25 231 GLU A O 1
ATOM 1853 N N . ILE A 1 232 ? -14.572 10.994 21.798 1.00 92.94 232 ILE A N 1
ATOM 1854 C CA . ILE A 1 232 ? -14.446 12.356 21.260 1.00 92.94 232 ILE A CA 1
ATOM 1855 C C . ILE A 1 232 ? -15.516 13.241 21.870 1.00 92.94 232 ILE A C 1
ATOM 1857 O O . ILE A 1 232 ? -16.678 13.119 21.504 1.00 92.94 232 ILE A O 1
ATOM 1861 N N . ASP A 1 233 ? -15.142 14.186 22.726 1.00 89.69 233 ASP A N 1
ATOM 1862 C CA . ASP A 1 233 ? -16.081 15.102 23.379 1.00 89.69 233 ASP A CA 1
ATOM 1863 C C . ASP A 1 233 ? -15.869 16.572 23.024 1.00 89.69 233 ASP A C 1
ATOM 1865 O O . ASP A 1 233 ? -16.821 17.359 23.033 1.00 89.69 233 ASP A O 1
ATOM 1869 N N . THR A 1 234 ? -14.631 16.932 22.705 1.00 91.44 234 THR A N 1
ATOM 1870 C CA . THR A 1 234 ? -14.174 18.298 22.445 1.00 91.44 234 THR A CA 1
ATOM 1871 C C . THR A 1 234 ? -13.370 18.388 21.141 1.00 91.44 234 THR A C 1
ATOM 1873 O O . THR A 1 234 ? -12.918 17.368 20.610 1.00 91.44 234 THR A O 1
ATOM 1876 N N . PRO A 1 235 ? -13.159 19.595 20.584 1.00 90.94 235 PRO A N 1
ATOM 1877 C CA . PRO A 1 235 ? -12.279 19.778 19.428 1.00 90.94 235 PRO A CA 1
ATOM 1878 C C . PRO A 1 235 ? -10.832 19.317 19.675 1.00 90.94 235 PRO A C 1
ATOM 1880 O O . PRO A 1 235 ? -10.144 18.895 18.745 1.00 90.94 235 PRO A O 1
ATOM 1883 N N . GLU A 1 236 ? -10.355 19.392 20.917 1.00 90.75 236 GLU A N 1
ATOM 1884 C CA . GLU A 1 236 ? -9.052 18.872 21.335 1.00 90.75 236 GLU A CA 1
ATOM 1885 C C . GLU A 1 236 ? -9.011 17.341 21.249 1.00 90.75 236 GLU A C 1
ATOM 1887 O O . GLU A 1 236 ? -8.058 16.790 20.689 1.00 90.75 236 GLU A O 1
ATOM 1892 N N . ASP A 1 237 ? -10.068 16.669 21.714 1.00 91.75 237 ASP A N 1
ATOM 1893 C CA . ASP A 1 237 ? -10.221 15.215 21.588 1.00 91.75 237 ASP A CA 1
ATOM 1894 C C . ASP A 1 237 ? -10.254 14.794 20.123 1.00 91.75 237 ASP A C 1
ATOM 1896 O O . ASP A 1 237 ? -9.612 13.817 19.751 1.00 91.75 237 ASP A O 1
ATOM 1900 N N . LEU A 1 238 ? -10.943 15.560 19.271 1.00 92.50 238 LEU A N 1
ATOM 1901 C CA . LEU A 1 238 ? -11.000 15.296 17.836 1.00 92.50 238 LEU A CA 1
ATOM 1902 C C . LEU A 1 238 ? -9.600 15.319 17.204 1.00 92.50 238 LEU A C 1
ATOM 1904 O O . LEU A 1 238 ? -9.227 14.381 16.503 1.00 92.50 238 LEU A O 1
ATOM 1908 N N . LYS A 1 239 ? -8.784 16.336 17.504 1.00 89.81 239 LYS A N 1
ATOM 1909 C CA . LYS A 1 239 ? -7.399 16.420 17.003 1.00 89.81 239 LYS A CA 1
ATOM 1910 C C . LYS A 1 239 ? -6.538 15.255 17.491 1.00 89.81 239 LYS A C 1
ATOM 1912 O O . LYS A 1 239 ? -5.699 14.739 16.749 1.00 89.81 239 LYS A O 1
ATOM 1917 N N . LEU A 1 240 ? -6.711 14.848 18.749 1.00 89.00 240 LEU A N 1
ATOM 1918 C CA . LEU A 1 240 ? -5.973 13.719 19.309 1.00 89.00 240 LEU A CA 1
ATOM 1919 C C . LEU A 1 240 ? -6.430 12.394 18.684 1.00 89.00 240 LEU A C 1
ATOM 1921 O O . LEU A 1 240 ? -5.593 11.570 18.316 1.00 89.00 240 LEU A O 1
ATOM 1925 N N . ALA A 1 241 ? -7.732 12.224 18.479 1.00 90.25 241 ALA A N 1
ATOM 1926 C CA . ALA A 1 241 ? -8.321 11.090 17.787 1.00 90.25 241 ALA A CA 1
ATOM 1927 C C . ALA A 1 241 ? -7.807 10.961 16.349 1.00 90.25 241 ALA A C 1
ATOM 1929 O O . ALA A 1 241 ? -7.409 9.870 15.946 1.00 90.25 241 ALA A O 1
ATOM 1930 N N . GLU A 1 242 ? -7.731 12.058 15.592 1.00 88.75 242 GLU A N 1
ATOM 1931 C CA . GLU A 1 242 ? -7.161 12.056 14.239 1.00 88.75 242 GLU A CA 1
ATOM 1932 C C . GLU A 1 242 ? -5.722 11.534 14.225 1.00 88.75 242 GLU A C 1
ATOM 1934 O O . GLU A 1 242 ? -5.359 10.754 13.343 1.00 88.75 242 GLU A O 1
ATOM 1939 N N . LYS A 1 243 ? -4.926 11.890 15.240 1.00 83.31 243 LYS A N 1
ATOM 1940 C CA . LYS A 1 243 ? -3.558 11.392 15.408 1.00 83.31 243 LYS A CA 1
ATOM 1941 C C . LYS A 1 243 ? -3.521 9.909 15.799 1.00 83.31 243 LYS A C 1
ATOM 1943 O O . LYS A 1 243 ? -2.775 9.144 15.198 1.00 83.31 243 LYS A O 1
ATOM 1948 N N . ILE A 1 244 ? -4.327 9.485 16.775 1.00 82.88 244 ILE A N 1
ATOM 1949 C CA . ILE A 1 244 ? -4.359 8.093 17.266 1.00 82.88 244 ILE A CA 1
ATOM 1950 C C . ILE A 1 244 ? -4.871 7.130 16.185 1.00 82.88 244 ILE A C 1
ATOM 1952 O O . ILE A 1 244 ? -4.358 6.018 16.050 1.00 82.88 244 ILE A O 1
ATOM 1956 N N . PHE A 1 245 ? -5.873 7.552 15.413 1.00 84.50 245 PHE A N 1
ATOM 1957 C CA . PHE A 1 245 ? -6.539 6.762 14.372 1.00 84.50 245 PHE A CA 1
ATOM 1958 C C . PHE A 1 245 ? -6.060 7.106 12.965 1.00 84.50 245 PHE A C 1
ATOM 1960 O O . PHE A 1 245 ? -6.724 6.768 11.981 1.00 84.50 245 PHE A O 1
ATOM 1967 N N . GLN A 1 246 ? -4.912 7.773 12.845 1.00 82.69 246 GLN A N 1
ATOM 1968 C CA . GLN A 1 246 ? -4.338 8.061 11.542 1.00 82.69 246 GLN A CA 1
ATOM 1969 C C . GLN A 1 246 ? -4.098 6.744 10.786 1.00 82.69 246 GLN A C 1
ATOM 1971 O O . GLN A 1 246 ? -3.584 5.795 11.385 1.00 82.69 246 GLN A O 1
ATOM 1976 N N . PRO A 1 247 ? -4.467 6.633 9.497 1.00 81.44 247 PRO A N 1
ATOM 1977 C CA . PRO A 1 247 ? -4.187 5.435 8.714 1.00 81.44 247 PRO A CA 1
ATOM 1978 C C . PRO A 1 247 ? -2.686 5.156 8.649 1.00 81.44 247 PRO A C 1
ATOM 1980 O O . PRO A 1 247 ? -1.891 6.086 8.485 1.00 81.44 247 PRO A O 1
ATOM 1983 N N . ARG A 1 248 ? -2.312 3.876 8.753 1.00 88.88 248 ARG A N 1
ATOM 1984 C CA . ARG A 1 248 ? -0.913 3.456 8.633 1.00 88.88 248 ARG A CA 1
ATOM 1985 C C . ARG A 1 248 ? -0.398 3.782 7.233 1.00 88.88 248 ARG A C 1
ATOM 1987 O O . ARG A 1 248 ? -1.102 3.552 6.251 1.00 88.88 248 ARG A O 1
ATOM 1994 N N . LYS A 1 249 ? 0.818 4.320 7.157 1.00 95.00 249 LYS A N 1
ATOM 1995 C CA . LYS A 1 249 ? 1.499 4.620 5.891 1.00 95.00 249 LYS A CA 1
ATOM 1996 C C . LYS A 1 249 ? 2.502 3.536 5.541 1.00 95.00 249 LYS A C 1
ATOM 1998 O O . LYS A 1 249 ? 3.141 2.980 6.426 1.00 95.00 249 LYS A O 1
ATOM 2003 N N . TYR A 1 250 ? 2.655 3.261 4.257 1.00 97.94 250 TYR A N 1
ATOM 2004 C CA . TYR A 1 250 ? 3.540 2.220 3.760 1.00 97.94 250 TYR A CA 1
ATOM 2005 C C . TYR A 1 250 ? 4.480 2.808 2.712 1.00 97.94 250 TYR A C 1
ATOM 2007 O O . TYR A 1 250 ? 4.054 3.519 1.802 1.00 97.94 250 TYR A O 1
ATOM 2015 N N . VAL A 1 251 ? 5.768 2.524 2.848 1.00 98.56 251 VAL A N 1
ATOM 2016 C CA . VAL A 1 251 ? 6.801 3.010 1.937 1.00 98.56 251 VAL A CA 1
ATOM 2017 C C . VAL A 1 251 ? 7.715 1.861 1.554 1.00 98.56 251 VAL A C 1
ATOM 2019 O O . VAL A 1 251 ? 8.185 1.117 2.412 1.00 98.56 251 VAL A O 1
ATOM 2022 N N . THR A 1 252 ? 8.015 1.759 0.268 1.00 98.69 252 THR A N 1
ATOM 2023 C CA . THR A 1 252 ? 9.076 0.895 -0.245 1.00 98.69 252 THR A CA 1
ATOM 2024 C C . THR A 1 252 ? 10.052 1.754 -1.030 1.00 98.69 252 THR A C 1
ATOM 2026 O O . THR A 1 252 ? 9.642 2.457 -1.951 1.00 98.69 252 THR A O 1
ATOM 2029 N N . VAL A 1 253 ? 11.328 1.730 -0.651 1.00 98.75 253 VAL A N 1
ATOM 2030 C CA . VAL A 1 253 ? 12.416 2.379 -1.386 1.00 98.75 253 VAL A CA 1
ATOM 2031 C C . VAL A 1 253 ? 13.228 1.292 -2.076 1.00 98.75 253 VAL A C 1
ATOM 2033 O O . VAL A 1 253 ? 13.884 0.489 -1.414 1.00 98.75 253 VAL A O 1
ATOM 2036 N N . LEU A 1 254 ? 13.160 1.265 -3.403 1.00 98.38 254 LEU A N 1
ATOM 2037 C CA . LEU A 1 254 ? 13.896 0.334 -4.235 1.00 98.38 254 LEU A CA 1
ATOM 2038 C C . LEU A 1 254 ? 15.178 0.971 -4.775 1.00 98.38 254 LEU A C 1
ATOM 2040 O O . LEU A 1 254 ? 15.135 1.998 -5.460 1.00 98.38 254 LEU A O 1
ATOM 2044 N N . MET A 1 255 ? 16.303 0.336 -4.460 1.00 97.75 255 MET A N 1
ATOM 2045 C CA . MET A 1 255 ? 17.636 0.694 -4.944 1.00 97.75 255 MET A CA 1
ATOM 2046 C C . MET A 1 255 ? 18.005 -0.269 -6.076 1.00 97.75 255 MET A C 1
ATOM 2048 O O . MET A 1 255 ? 18.546 -1.338 -5.804 1.00 97.75 255 MET A O 1
ATOM 2052 N N . ASP A 1 256 ? 17.653 0.072 -7.316 1.00 96.69 256 ASP A N 1
ATOM 2053 C CA . ASP A 1 256 ? 17.797 -0.829 -8.473 1.00 96.69 256 ASP A CA 1
ATOM 2054 C C . ASP A 1 256 ? 19.241 -1.327 -8.596 1.00 96.69 256 ASP A C 1
ATOM 2056 O O . ASP A 1 256 ? 20.175 -0.529 -8.462 1.00 96.69 256 ASP A O 1
ATOM 2060 N N . GLY A 1 257 ? 19.426 -2.640 -8.743 1.00 95.88 257 GLY A N 1
ATOM 2061 C CA . GLY A 1 257 ? 20.747 -3.252 -8.926 1.00 95.88 257 GLY A CA 1
ATOM 2062 C C . GLY A 1 257 ? 21.774 -3.018 -7.804 1.00 95.88 257 GLY A C 1
ATOM 2063 O O . GLY A 1 257 ? 22.970 -3.265 -7.992 1.00 95.88 257 GLY A O 1
ATOM 2064 N N . ALA A 1 258 ? 21.369 -2.514 -6.630 1.00 97.50 258 ALA A N 1
ATOM 2065 C CA . ALA A 1 258 ? 22.318 -2.058 -5.609 1.00 97.50 258 ALA A CA 1
ATOM 2066 C C . ALA A 1 258 ? 23.138 -3.184 -4.962 1.00 97.50 258 ALA A C 1
ATOM 2068 O O . ALA A 1 258 ? 24.249 -2.921 -4.497 1.00 97.50 258 ALA A O 1
ATOM 2069 N N . ALA A 1 259 ? 22.615 -4.413 -4.935 1.00 97.38 259 ALA A N 1
ATOM 2070 C CA . ALA A 1 259 ? 23.351 -5.561 -4.420 1.00 97.38 259 ALA A CA 1
ATOM 2071 C C . ALA A 1 259 ? 24.493 -5.961 -5.368 1.00 97.38 259 ALA A C 1
ATOM 2073 O O . ALA A 1 259 ? 24.409 -5.796 -6.590 1.00 97.38 259 ALA A O 1
ATOM 2074 N N . ASP A 1 260 ? 25.578 -6.474 -4.799 1.00 97.56 260 ASP A N 1
ATOM 2075 C CA . ASP A 1 260 ? 26.757 -6.900 -5.544 1.00 97.56 260 ASP A CA 1
ATOM 2076 C C . ASP A 1 260 ? 27.442 -8.103 -4.888 1.00 97.56 260 ASP A C 1
ATOM 2078 O O . ASP A 1 260 ? 27.132 -8.519 -3.770 1.00 97.56 260 ASP A O 1
ATOM 2082 N N . LEU A 1 261 ? 28.413 -8.661 -5.600 1.00 96.62 261 LEU A N 1
ATOM 2083 C CA . LEU A 1 261 ? 29.344 -9.624 -5.038 1.00 96.62 261 LEU A CA 1
ATOM 2084 C C . LEU A 1 261 ? 30.578 -8.896 -4.478 1.00 96.62 261 LEU A C 1
ATOM 2086 O O . LEU A 1 261 ? 30.875 -7.769 -4.874 1.00 96.62 261 LEU A O 1
ATOM 2090 N N . PRO A 1 262 ? 31.324 -9.520 -3.550 1.00 96.62 262 PRO A N 1
ATOM 2091 C CA . PRO A 1 262 ? 32.606 -8.994 -3.098 1.00 96.62 262 PRO A CA 1
ATOM 2092 C C . PRO A 1 262 ? 33.558 -8.700 -4.264 1.00 96.62 262 PRO A C 1
ATOM 2094 O O . PRO A 1 262 ? 33.851 -9.601 -5.052 1.00 96.62 262 PRO A O 1
ATOM 2097 N N . ILE A 1 263 ? 34.092 -7.475 -4.337 1.00 95.12 263 ILE A N 1
ATOM 2098 C CA . ILE A 1 263 ? 35.008 -7.068 -5.416 1.00 95.12 263 ILE A CA 1
ATOM 2099 C C . ILE A 1 263 ? 36.439 -6.786 -4.916 1.00 95.12 263 ILE A C 1
ATOM 2101 O O . ILE A 1 263 ? 36.622 -6.247 -3.815 1.00 95.12 263 ILE A O 1
ATOM 2105 N N . PRO A 1 264 ? 37.484 -7.137 -5.696 1.00 94.94 264 PRO A N 1
ATOM 2106 C CA . PRO A 1 264 ? 38.882 -6.915 -5.314 1.00 94.94 264 PRO A CA 1
ATOM 2107 C C . PRO A 1 264 ? 39.233 -5.452 -5.013 1.00 94.94 264 PRO A C 1
ATOM 2109 O O . PRO A 1 264 ? 39.972 -5.184 -4.067 1.00 94.94 264 PRO A O 1
ATOM 2112 N N . GLU A 1 265 ? 38.675 -4.504 -5.768 1.00 95.25 265 GLU A N 1
ATOM 2113 C CA . GLU A 1 265 ? 38.898 -3.058 -5.635 1.00 95.25 265 GLU A CA 1
ATOM 2114 C C . GLU A 1 265 ? 38.470 -2.516 -4.264 1.00 95.25 265 GLU A C 1
ATOM 2116 O O . GLU A 1 265 ? 38.977 -1.486 -3.820 1.00 95.25 265 GLU A O 1
ATOM 2121 N N . LEU A 1 266 ? 37.567 -3.225 -3.579 1.00 96.38 266 LEU A N 1
ATOM 2122 C CA . LEU A 1 266 ? 37.087 -2.911 -2.233 1.00 96.38 266 LEU A CA 1
ATOM 2123 C C . LEU A 1 266 ? 37.650 -3.869 -1.172 1.00 96.38 266 LEU A C 1
ATOM 2125 O O . LEU A 1 266 ? 37.067 -4.022 -0.103 1.00 96.38 266 LEU A O 1
ATOM 2129 N N . ASN A 1 267 ? 38.786 -4.519 -1.444 1.00 96.25 267 ASN A N 1
ATOM 2130 C CA . ASN A 1 267 ? 39.410 -5.514 -0.563 1.00 96.25 267 ASN A CA 1
ATOM 2131 C C . ASN A 1 267 ? 38.477 -6.690 -0.212 1.00 96.25 267 ASN A C 1
ATOM 2133 O O . ASN A 1 267 ? 38.516 -7.209 0.905 1.00 96.25 267 ASN A O 1
ATOM 2137 N N . GLY A 1 268 ? 37.640 -7.115 -1.164 1.00 96.00 268 GLY A N 1
ATOM 2138 C CA . GLY A 1 268 ? 36.686 -8.206 -0.961 1.00 96.00 268 GLY A CA 1
ATOM 2139 C C . GLY A 1 268 ? 35.443 -7.803 -0.163 1.00 96.00 268 GLY A C 1
ATOM 2140 O O . GLY A 1 268 ? 34.846 -8.665 0.480 1.00 96.00 268 GLY A O 1
ATOM 2141 N N . ALA A 1 269 ? 35.072 -6.522 -0.191 1.00 97.38 269 ALA A N 1
ATOM 2142 C CA . ALA A 1 269 ? 33.783 -6.022 0.281 1.00 97.38 269 ALA A CA 1
ATOM 2143 C C . ALA A 1 269 ? 32.843 -5.703 -0.899 1.00 97.38 269 ALA A C 1
ATOM 2145 O O . ALA A 1 269 ? 33.298 -5.568 -2.040 1.00 97.38 269 ALA A O 1
ATOM 2146 N N . THR A 1 270 ? 31.543 -5.573 -0.632 1.00 98.19 270 THR A N 1
ATOM 2147 C CA . THR A 1 270 ? 30.542 -5.062 -1.588 1.00 98.19 270 THR A CA 1
ATOM 2148 C C . THR A 1 270 ? 30.392 -3.533 -1.489 1.00 98.19 270 THR A C 1
ATOM 2150 O O . THR A 1 270 ? 30.759 -2.932 -0.473 1.00 98.19 270 THR A O 1
ATOM 2153 N N . PRO A 1 271 ? 29.811 -2.861 -2.503 1.00 98.31 271 PRO A N 1
ATOM 2154 C CA . PRO A 1 271 ? 29.411 -1.456 -2.407 1.00 98.31 271 PRO A CA 1
ATOM 2155 C C . PRO A 1 271 ? 28.486 -1.161 -1.214 1.00 98.31 271 PRO A C 1
ATOM 2157 O O . PRO A 1 271 ? 28.670 -0.145 -0.546 1.00 98.31 271 PRO A O 1
ATOM 2160 N N . LEU A 1 272 ? 27.540 -2.056 -0.893 1.00 98.25 272 LEU A N 1
ATOM 2161 C CA . LEU A 1 272 ? 26.652 -1.911 0.269 1.00 98.25 272 LEU A CA 1
ATOM 2162 C C . LEU A 1 272 ? 27.398 -2.028 1.610 1.00 98.25 272 LEU A C 1
ATOM 2164 O O . LEU A 1 272 ? 26.997 -1.383 2.581 1.00 98.25 272 LEU A O 1
ATOM 2168 N N . GLU A 1 273 ? 28.481 -2.810 1.685 1.00 98.06 273 GLU A N 1
ATOM 2169 C CA . GLU A 1 273 ? 29.327 -2.894 2.885 1.00 98.06 273 GLU A CA 1
ATOM 2170 C C . GLU A 1 273 ? 30.123 -1.603 3.140 1.00 98.06 273 GLU A C 1
ATOM 2172 O O . GLU A 1 273 ? 30.343 -1.251 4.299 1.00 98.06 273 GLU A O 1
ATOM 2177 N N . VAL A 1 274 ? 30.560 -0.899 2.088 1.00 98.12 274 VAL A N 1
ATOM 2178 C CA . VAL A 1 274 ? 31.442 0.279 2.223 1.00 98.12 274 VAL A CA 1
ATOM 2179 C C . VAL A 1 274 ? 30.707 1.621 2.209 1.00 98.12 274 VAL A C 1
ATOM 2181 O O . VAL A 1 274 ? 31.234 2.594 2.746 1.00 98.12 274 VAL A O 1
ATOM 2184 N N . ALA A 1 275 ? 29.517 1.692 1.605 1.00 98.38 275 ALA A N 1
ATOM 2185 C CA . ALA A 1 275 ? 28.739 2.924 1.503 1.00 98.38 275 ALA A CA 1
ATOM 2186 C C . ALA A 1 275 ? 28.257 3.418 2.876 1.00 98.38 275 ALA A C 1
ATOM 2188 O O . ALA A 1 275 ? 27.725 2.654 3.691 1.00 98.38 275 ALA A O 1
ATOM 2189 N N . ARG A 1 276 ? 28.375 4.727 3.120 1.00 98.44 276 ARG A N 1
ATOM 2190 C CA . ARG A 1 276 ? 27.823 5.371 4.314 1.00 98.44 276 ARG A CA 1
ATOM 2191 C C . ARG A 1 276 ? 26.308 5.553 4.181 1.00 98.44 276 ARG A C 1
ATOM 2193 O O . ARG A 1 276 ? 25.848 6.441 3.469 1.00 98.44 276 ARG A O 1
ATOM 2200 N N . LYS A 1 277 ? 25.539 4.774 4.945 1.00 98.38 277 LYS A N 1
ATOM 2201 C CA . LYS A 1 277 ? 24.067 4.740 4.859 1.00 98.38 277 LYS A CA 1
ATOM 2202 C C . LYS A 1 277 ? 23.349 4.678 6.224 1.00 98.38 277 LYS A C 1
ATOM 2204 O O . LYS A 1 277 ? 22.654 3.708 6.524 1.00 98.38 277 LYS A O 1
ATOM 2209 N N . PRO A 1 278 ? 23.529 5.688 7.095 1.00 98.44 278 PRO A N 1
ATOM 2210 C CA . PRO A 1 278 ? 22.992 5.666 8.456 1.00 98.44 278 PRO A CA 1
ATOM 2211 C C . PRO A 1 278 ? 21.468 5.496 8.541 1.00 98.44 278 PRO A C 1
ATOM 2213 O O . PRO A 1 278 ? 21.000 4.880 9.494 1.00 98.44 278 PRO A O 1
ATOM 2216 N N . GLY A 1 279 ? 20.690 6.007 7.583 1.00 98.50 279 GLY A N 1
ATOM 2217 C CA . GLY A 1 279 ? 19.234 5.837 7.576 1.00 98.50 279 GLY A CA 1
ATOM 2218 C C . GLY A 1 279 ? 18.813 4.402 7.260 1.00 98.50 279 GLY A C 1
ATOM 2219 O O . GLY A 1 279 ? 17.966 3.838 7.948 1.00 98.50 279 GLY A O 1
ATOM 2220 N N . ILE A 1 280 ? 19.429 3.780 6.255 1.00 98.75 280 ILE A N 1
ATOM 2221 C CA . ILE A 1 280 ? 19.200 2.374 5.899 1.00 98.75 280 ILE A CA 1
ATOM 2222 C C . ILE A 1 280 ? 19.672 1.453 7.035 1.00 98.75 280 ILE A C 1
ATOM 2224 O O . ILE A 1 280 ? 18.959 0.517 7.404 1.00 98.75 280 ILE A O 1
ATOM 2228 N N . ASP A 1 281 ? 20.834 1.736 7.630 1.00 98.56 281 ASP A N 1
ATOM 2229 C CA . ASP A 1 281 ? 21.346 0.985 8.780 1.00 98.56 281 ASP A CA 1
ATOM 2230 C C . ASP A 1 281 ? 20.415 1.133 10.003 1.00 98.56 281 ASP A C 1
ATOM 2232 O O . ASP A 1 281 ? 20.148 0.148 10.687 1.00 98.56 281 ASP A O 1
ATOM 2236 N N . GLN A 1 282 ? 19.816 2.311 10.225 1.00 98.19 282 GLN A N 1
ATOM 2237 C CA . GLN A 1 282 ? 18.799 2.519 11.265 1.00 98.19 282 GLN A CA 1
ATOM 2238 C C . GLN A 1 282 ? 17.529 1.686 11.021 1.00 98.19 282 GLN A C 1
ATOM 2240 O O . GLN A 1 282 ? 16.938 1.180 11.981 1.00 98.19 282 GLN A O 1
ATOM 2245 N N . ILE A 1 283 ? 17.095 1.532 9.763 1.00 98.06 283 ILE A N 1
ATOM 2246 C CA . ILE A 1 283 ? 15.953 0.672 9.409 1.00 98.06 283 ILE A CA 1
ATOM 2247 C C . ILE A 1 283 ? 16.275 -0.791 9.720 1.00 98.06 283 ILE A C 1
ATOM 2249 O O . ILE A 1 283 ? 15.440 -1.468 10.316 1.00 98.06 283 ILE A O 1
ATOM 2253 N N . ALA A 1 284 ? 17.475 -1.261 9.365 1.00 96.81 284 ALA A N 1
ATOM 2254 C CA . ALA A 1 284 ? 17.927 -2.604 9.720 1.00 96.81 284 ALA A CA 1
ATOM 2255 C C . ALA A 1 284 ? 17.970 -2.792 11.245 1.00 96.81 284 ALA A C 1
ATOM 2257 O O . ALA A 1 284 ? 17.345 -3.712 11.762 1.00 96.81 284 ALA A O 1
ATOM 2258 N N . GLU A 1 285 ? 18.598 -1.863 11.973 1.00 96.81 285 GLU A N 1
ATOM 2259 C CA . GLU A 1 285 ? 18.725 -1.933 13.431 1.00 96.81 285 GLU A CA 1
ATOM 2260 C C . GLU A 1 285 ? 17.373 -1.938 14.159 1.00 96.81 285 GLU A C 1
ATOM 2262 O O . GLU A 1 285 ? 17.214 -2.596 15.190 1.00 96.81 285 GLU A O 1
ATOM 2267 N N . SER A 1 286 ? 16.401 -1.177 13.661 1.00 95.44 286 SER A N 1
ATOM 2268 C CA . SER A 1 286 ? 15.109 -0.977 14.327 1.00 95.44 286 SER A CA 1
ATOM 2269 C C . SER A 1 286 ? 14.036 -1.966 13.872 1.00 95.44 286 SER A C 1
ATOM 2271 O O . SER A 1 286 ? 12.872 -1.812 14.247 1.00 95.44 286 SER A O 1
ATOM 2273 N N . GLY A 1 287 ? 14.390 -2.938 13.033 1.00 94.94 287 GLY A N 1
ATOM 2274 C CA . GLY A 1 287 ? 13.421 -3.691 12.258 1.00 94.94 287 GLY A CA 1
ATOM 2275 C C . GLY A 1 287 ? 13.815 -5.134 11.985 1.00 94.94 287 GLY A C 1
ATOM 2276 O O . GLY A 1 287 ? 14.634 -5.726 12.682 1.00 94.94 287 GLY A O 1
ATOM 2277 N N . THR A 1 288 ? 13.162 -5.710 10.982 1.00 95.38 288 THR A N 1
ATOM 2278 C CA . THR A 1 288 ? 13.447 -7.053 10.484 1.00 95.38 288 THR A CA 1
ATOM 2279 C C . THR A 1 288 ? 14.246 -6.948 9.196 1.00 95.38 288 THR A C 1
ATOM 2281 O O . THR A 1 288 ? 13.943 -6.137 8.319 1.00 95.38 288 THR A O 1
ATOM 2284 N N . THR A 1 289 ? 15.240 -7.807 9.062 1.00 96.00 289 THR A N 1
ATOM 2285 C CA . THR A 1 289 ? 16.031 -8.008 7.859 1.00 96.00 289 THR A CA 1
ATOM 2286 C C . THR A 1 289 ? 15.832 -9.422 7.328 1.00 96.00 289 THR A C 1
ATOM 2288 O O . THR A 1 289 ? 15.474 -10.349 8.059 1.00 96.00 289 THR A O 1
ATOM 2291 N N . GLY A 1 290 ? 16.046 -9.610 6.031 1.00 95.56 290 GLY A N 1
ATOM 2292 C CA . GLY A 1 290 ? 15.905 -10.923 5.423 1.00 95.56 290 GLY A CA 1
ATOM 2293 C C . GLY A 1 290 ? 16.359 -10.965 3.977 1.00 95.56 290 GLY A C 1
ATOM 2294 O O . GLY A 1 290 ? 16.852 -9.982 3.427 1.00 95.56 290 GLY A O 1
ATOM 2295 N N . LEU A 1 291 ? 16.186 -12.133 3.366 1.00 96.88 291 LEU A N 1
ATOM 2296 C CA . LEU A 1 291 ? 16.465 -12.351 1.955 1.00 96.88 291 LEU A CA 1
ATOM 2297 C C . LEU A 1 291 ? 15.153 -12.491 1.185 1.00 96.88 291 LEU A C 1
ATOM 2299 O O . LEU A 1 291 ? 14.216 -13.142 1.651 1.00 96.88 291 LEU A O 1
ATOM 2303 N N . MET A 1 292 ? 15.094 -11.910 -0.007 1.00 96.88 292 MET A N 1
ATOM 2304 C CA . MET A 1 292 ? 13.932 -11.965 -0.883 1.00 96.88 292 MET A CA 1
ATOM 2305 C C . MET A 1 292 ? 14.308 -12.555 -2.239 1.00 96.88 292 MET A C 1
ATOM 2307 O O . MET A 1 292 ? 15.195 -12.055 -2.920 1.00 96.88 292 MET A O 1
ATOM 2311 N N . GLN A 1 293 ? 13.606 -13.606 -2.651 1.00 96.88 293 GLN A N 1
ATOM 2312 C CA . GLN A 1 293 ? 13.658 -14.119 -4.012 1.00 96.88 293 GLN A CA 1
ATOM 2313 C C . GLN A 1 293 ? 12.769 -13.241 -4.900 1.00 96.88 293 GLN A C 1
ATOM 2315 O O . GLN A 1 293 ? 11.542 -13.260 -4.777 1.00 96.88 293 GLN A O 1
ATOM 2320 N N . THR A 1 294 ? 13.395 -12.462 -5.777 1.00 96.50 294 THR A N 1
ATOM 2321 C CA . THR A 1 294 ? 12.732 -11.512 -6.686 1.00 96.50 294 THR A CA 1
ATOM 2322 C C . THR A 1 294 ? 12.625 -12.023 -8.118 1.00 96.50 294 THR A C 1
ATOM 2324 O O . THR A 1 294 ? 11.786 -11.540 -8.875 1.00 96.50 294 THR A O 1
ATOM 2327 N N . MET A 1 295 ? 13.437 -13.018 -8.468 1.00 95.12 295 MET A N 1
ATOM 2328 C CA . MET A 1 295 ? 13.461 -13.654 -9.780 1.00 95.12 295 MET A CA 1
ATOM 2329 C C . MET A 1 295 ? 12.728 -14.991 -9.757 1.00 95.12 295 MET A C 1
ATOM 2331 O O . MET A 1 295 ? 12.577 -15.623 -8.707 1.00 95.12 295 MET A O 1
ATOM 2335 N N . TYR A 1 296 ? 12.243 -15.417 -10.920 1.00 92.69 296 TYR A N 1
ATOM 2336 C CA . TYR A 1 296 ? 11.386 -16.591 -11.048 1.00 92.69 296 TYR A CA 1
ATOM 2337 C C . TYR A 1 296 ? 11.931 -17.532 -12.119 1.00 92.69 296 TYR A C 1
ATOM 2339 O O . TYR A 1 296 ? 12.389 -17.063 -13.164 1.00 92.69 296 TYR A O 1
ATOM 2347 N N . PRO A 1 297 ? 11.818 -18.858 -11.921 1.00 89.38 297 PRO A N 1
ATOM 2348 C CA . PRO A 1 297 ? 12.201 -19.819 -12.942 1.00 89.38 297 PRO A CA 1
ATOM 2349 C C . PRO A 1 297 ? 11.530 -19.513 -14.283 1.00 89.38 297 PRO A C 1
ATOM 2351 O O . PRO A 1 297 ? 10.323 -19.274 -14.332 1.00 89.38 297 PRO A O 1
ATOM 2354 N N . LEU A 1 298 ? 12.312 -19.583 -15.364 1.00 85.88 298 LEU A N 1
ATOM 2355 C CA . LEU A 1 298 ? 11.869 -19.351 -16.747 1.00 85.88 298 LEU A CA 1
ATOM 2356 C C . LEU A 1 298 ? 11.423 -17.910 -17.059 1.00 85.88 298 LEU A C 1
ATOM 2358 O O . LEU A 1 298 ? 10.901 -17.669 -18.146 1.00 85.88 298 LEU A O 1
ATOM 2362 N N . MET A 1 299 ? 11.653 -16.961 -16.149 1.00 89.75 299 MET A N 1
ATOM 2363 C CA . MET A 1 299 ? 11.447 -15.534 -16.395 1.00 89.75 299 MET A CA 1
ATOM 2364 C C . MET A 1 299 ? 12.775 -14.829 -16.704 1.00 89.75 299 MET A C 1
ATOM 2366 O O . MET A 1 299 ? 13.832 -15.299 -16.275 1.00 89.75 299 MET A O 1
ATOM 2370 N N . PRO A 1 300 ? 12.753 -13.702 -17.439 1.00 85.50 300 PRO A N 1
ATOM 2371 C CA . PRO A 1 300 ? 13.927 -12.851 -17.588 1.00 85.50 300 PRO A CA 1
ATOM 2372 C C . PRO A 1 300 ? 14.449 -12.367 -16.228 1.00 85.50 300 PRO A C 1
ATOM 2374 O O . PRO A 1 300 ? 13.667 -11.990 -15.357 1.00 85.50 300 PRO A O 1
ATOM 2377 N N . VAL A 1 301 ? 15.773 -12.332 -16.067 1.00 89.06 301 VAL A N 1
ATOM 2378 C CA . VAL A 1 301 ? 16.421 -11.732 -14.893 1.00 89.06 301 VAL A CA 1
ATOM 2379 C C . VAL A 1 301 ? 16.505 -10.223 -15.118 1.00 89.06 301 VAL A C 1
ATOM 2381 O O . VAL A 1 301 ? 17.496 -9.709 -15.636 1.00 89.06 301 VAL A O 1
ATOM 2384 N N . ASP A 1 302 ? 15.410 -9.516 -14.834 1.00 87.06 302 ASP A N 1
ATOM 2385 C CA . ASP A 1 302 ? 15.297 -8.084 -15.100 1.00 87.06 302 ASP A CA 1
ATOM 2386 C C . ASP A 1 302 ? 14.448 -7.293 -14.097 1.00 87.06 302 ASP A C 1
ATOM 2388 O O . ASP A 1 302 ? 13.650 -7.849 -13.337 1.00 87.06 302 ASP A O 1
ATOM 2392 N N . SER A 1 303 ? 14.594 -5.965 -14.138 1.00 91.25 303 SER A N 1
ATOM 2393 C CA . SER A 1 303 ? 13.922 -5.049 -13.217 1.00 91.25 303 SER A CA 1
ATOM 2394 C C . SER A 1 303 ? 12.397 -5.121 -13.307 1.00 91.25 303 SER A C 1
ATOM 2396 O O . SER A 1 303 ? 11.716 -4.949 -12.300 1.00 91.25 303 SER A O 1
ATOM 2398 N N . ILE A 1 304 ? 11.810 -5.423 -14.473 1.00 91.62 304 ILE A N 1
ATOM 2399 C CA . ILE A 1 304 ? 10.347 -5.576 -14.583 1.00 91.62 304 ILE A CA 1
ATOM 2400 C C . ILE A 1 304 ? 9.890 -6.783 -13.764 1.00 91.62 304 ILE A C 1
ATOM 2402 O O . ILE A 1 304 ? 8.962 -6.660 -12.966 1.00 91.62 304 ILE A O 1
ATOM 2406 N N . THR A 1 305 ? 10.559 -7.925 -13.922 1.00 92.44 305 THR A N 1
ATOM 2407 C CA . THR A 1 305 ? 10.256 -9.150 -13.174 1.00 92.44 305 THR A CA 1
ATOM 2408 C C . THR A 1 305 ? 10.377 -8.910 -11.668 1.00 92.44 305 THR A C 1
ATOM 2410 O O . THR A 1 305 ? 9.428 -9.186 -10.928 1.00 92.44 305 THR A O 1
ATOM 2413 N N . GLY A 1 306 ? 11.488 -8.313 -11.226 1.00 94.56 306 GLY A N 1
ATOM 2414 C CA . GLY A 1 306 ? 11.723 -8.004 -9.816 1.00 94.56 306 GLY A CA 1
ATOM 2415 C C . GLY A 1 306 ? 10.687 -7.039 -9.232 1.00 94.56 306 GLY A C 1
ATOM 2416 O O . GLY A 1 306 ? 10.029 -7.358 -8.239 1.00 94.56 306 GLY A O 1
ATOM 2417 N N . ASN A 1 307 ? 10.471 -5.886 -9.874 1.00 96.25 307 ASN A N 1
ATOM 2418 C CA . ASN A 1 307 ? 9.563 -4.848 -9.375 1.00 96.25 307 ASN A CA 1
ATOM 2419 C C . ASN A 1 307 ? 8.090 -5.287 -9.399 1.00 96.25 307 ASN A C 1
ATOM 2421 O O . ASN A 1 307 ? 7.354 -4.981 -8.459 1.00 96.25 307 ASN A O 1
ATOM 2425 N N . MET A 1 308 ? 7.646 -6.039 -10.416 1.00 95.38 308 MET A N 1
ATOM 2426 C CA . MET A 1 308 ? 6.299 -6.628 -10.422 1.00 95.38 308 MET A CA 1
ATOM 2427 C C . MET A 1 308 ? 6.106 -7.562 -9.229 1.00 95.38 308 MET A C 1
ATOM 2429 O O . MET A 1 308 ? 5.107 -7.441 -8.515 1.00 95.38 308 MET A O 1
ATOM 2433 N N . GLY A 1 309 ? 7.082 -8.444 -8.990 1.00 96.31 309 GLY A N 1
ATOM 2434 C CA . GLY A 1 309 ? 7.087 -9.349 -7.850 1.00 96.31 309 GLY A CA 1
ATOM 2435 C C . GLY A 1 309 ? 6.971 -8.592 -6.530 1.00 96.31 309 GLY A C 1
ATOM 2436 O O . GLY A 1 309 ? 6.047 -8.864 -5.772 1.00 96.31 309 GLY A O 1
ATOM 2437 N N . ILE A 1 310 ? 7.823 -7.586 -6.302 1.00 97.75 310 ILE A N 1
ATOM 2438 C CA . ILE A 1 310 ? 7.843 -6.776 -5.069 1.00 97.75 310 ILE A CA 1
ATOM 2439 C C . ILE A 1 310 ? 6.539 -5.993 -4.876 1.00 97.75 310 ILE A C 1
ATOM 2441 O O . ILE A 1 310 ? 6.042 -5.911 -3.759 1.00 97.75 310 ILE A O 1
ATOM 2445 N N . LEU A 1 311 ? 5.922 -5.479 -5.944 1.00 97.38 311 LEU A N 1
ATOM 2446 C CA . LEU A 1 311 ? 4.586 -4.859 -5.897 1.00 97.38 311 LEU A CA 1
ATOM 2447 C C . LEU A 1 311 ? 3.453 -5.879 -5.658 1.00 97.38 311 LEU A C 1
ATOM 2449 O O . LEU A 1 311 ? 2.275 -5.522 -5.636 1.00 97.38 311 LEU A O 1
ATOM 2453 N N . GLY A 1 312 ? 3.800 -7.151 -5.464 1.00 96.38 312 GLY A N 1
ATOM 2454 C CA . GLY A 1 312 ? 2.904 -8.253 -5.156 1.00 96.38 312 GLY A CA 1
ATOM 2455 C C . GLY A 1 312 ? 2.303 -8.921 -6.389 1.00 96.38 312 GLY A C 1
ATOM 2456 O O . GLY A 1 312 ? 1.461 -9.804 -6.256 1.00 96.38 312 GLY A O 1
ATOM 2457 N N . PHE A 1 313 ? 2.681 -8.553 -7.612 1.00 95.69 313 PHE A N 1
ATOM 2458 C CA . PHE A 1 313 ? 2.138 -9.128 -8.844 1.00 95.69 313 PHE A CA 1
ATOM 2459 C C . PHE A 1 313 ? 3.023 -10.256 -9.365 1.00 95.69 313 PHE A C 1
ATOM 2461 O O . PHE A 1 313 ? 4.099 -10.012 -9.887 1.00 95.69 313 PHE A O 1
ATOM 2468 N N . TYR A 1 314 ? 2.534 -11.495 -9.262 1.00 94.62 314 TYR A N 1
ATOM 2469 C CA . TYR A 1 314 ? 3.255 -12.701 -9.676 1.00 94.62 314 TYR A CA 1
ATOM 2470 C C . TYR A 1 314 ? 3.669 -12.668 -11.166 1.00 94.62 314 TYR A C 1
ATOM 2472 O O . TYR A 1 314 ? 2.806 -12.863 -12.034 1.00 94.62 314 TYR A O 1
ATOM 2480 N N . PRO A 1 315 ? 4.960 -12.456 -11.494 1.00 93.06 315 PRO A N 1
ATOM 2481 C CA . PRO A 1 315 ? 5.397 -12.241 -12.873 1.00 93.06 315 PRO A CA 1
ATOM 2482 C C . PRO A 1 315 ? 5.101 -13.405 -13.825 1.00 93.06 315 PRO A C 1
ATOM 2484 O O . PRO A 1 315 ? 4.597 -13.122 -14.908 1.00 93.06 315 PRO A O 1
ATOM 2487 N N . PRO A 1 316 ? 5.253 -14.695 -13.451 1.00 91.88 316 PRO A N 1
ATOM 2488 C CA . PRO A 1 316 ? 4.912 -15.801 -14.354 1.00 91.88 316 PRO A CA 1
ATOM 2489 C C . PRO A 1 316 ? 3.454 -15.817 -14.833 1.00 91.88 316 PRO A C 1
ATOM 2491 O O . PRO A 1 316 ? 3.136 -16.471 -15.824 1.00 91.88 316 PRO A O 1
ATOM 2494 N N . ARG A 1 317 ? 2.550 -15.116 -14.135 1.00 90.94 317 ARG A N 1
ATOM 2495 C CA . ARG A 1 317 ? 1.152 -14.950 -14.553 1.00 90.94 317 ARG A CA 1
ATOM 2496 C C . ARG A 1 317 ? 0.902 -13.647 -15.307 1.00 90.94 317 ARG A C 1
ATOM 2498 O O . ARG A 1 317 ? 0.042 -13.627 -16.184 1.00 90.94 317 ARG A O 1
ATOM 2505 N N . TYR A 1 318 ? 1.567 -12.566 -14.911 1.00 90.38 318 TYR A N 1
ATOM 2506 C CA . TYR A 1 318 ? 1.176 -11.209 -15.297 1.00 90.38 318 TYR A CA 1
ATOM 2507 C C . TYR A 1 318 ? 2.156 -10.495 -16.220 1.00 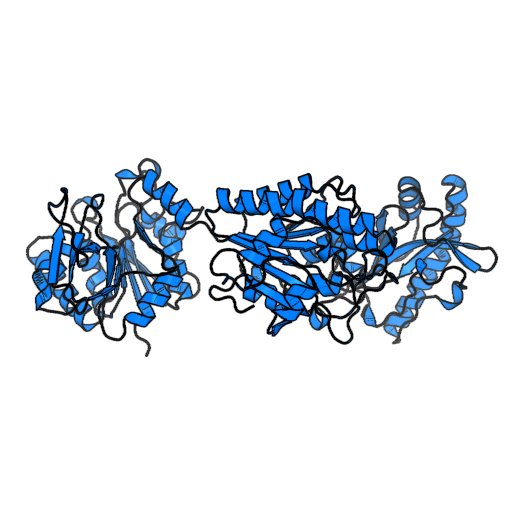90.38 318 TYR A C 1
ATOM 2509 O O . TYR A 1 318 ? 1.766 -9.501 -16.825 1.00 90.38 318 TYR A O 1
ATOM 2517 N N . TYR A 1 319 ? 3.403 -10.957 -16.317 1.00 86.94 319 TYR A N 1
ATOM 2518 C CA . TYR A 1 319 ? 4.410 -10.342 -17.173 1.00 86.94 319 TYR A CA 1
ATOM 2519 C C . TYR A 1 319 ? 3.953 -10.469 -18.635 1.00 86.94 319 TYR A C 1
ATOM 2521 O O . TYR A 1 319 ? 3.854 -11.592 -19.146 1.00 86.94 319 TYR A O 1
ATOM 2529 N N . PRO A 1 320 ? 3.641 -9.357 -19.323 1.00 78.62 320 PRO A N 1
ATOM 2530 C CA . PRO A 1 320 ? 3.403 -9.416 -20.753 1.00 78.62 320 PRO A CA 1
ATOM 2531 C C . PRO A 1 320 ? 4.740 -9.776 -21.398 1.00 78.62 320 PRO A C 1
ATOM 2533 O O . PRO A 1 320 ? 5.755 -9.192 -21.046 1.00 78.62 320 PRO A O 1
ATOM 2536 N N . VAL A 1 321 ? 4.790 -10.746 -22.315 1.00 79.50 321 VAL A N 1
ATOM 2537 C CA . VAL A 1 321 ? 6.030 -11.015 -23.072 1.00 79.50 321 VAL A CA 1
ATOM 2538 C C . VAL A 1 321 ? 6.595 -9.679 -23.588 1.00 79.50 321 VAL A C 1
ATOM 2540 O O . VAL A 1 321 ? 5.824 -8.846 -24.043 1.00 79.50 321 VAL A O 1
ATOM 2543 N N . GLY A 1 322 ? 7.900 -9.421 -23.456 1.00 81.94 322 GLY A N 1
ATOM 2544 C CA . GLY A 1 322 ? 8.503 -8.137 -23.851 1.00 81.94 322 GLY A CA 1
ATOM 2545 C C . GLY A 1 322 ? 8.190 -6.946 -22.925 1.00 81.94 322 GLY A C 1
ATOM 2546 O O . GLY A 1 322 ? 7.637 -7.093 -21.845 1.00 81.94 322 GLY A O 1
ATOM 2547 N N . ARG A 1 323 ? 8.594 -5.734 -23.338 1.00 84.56 323 ARG A N 1
ATOM 2548 C CA . ARG A 1 323 ? 8.509 -4.509 -22.500 1.00 84.56 323 ARG A CA 1
ATOM 2549 C C . ARG A 1 323 ? 7.633 -3.396 -23.075 1.00 84.56 323 ARG A C 1
ATOM 2551 O O . ARG A 1 323 ? 7.345 -2.422 -22.383 1.00 84.56 323 ARG A O 1
ATOM 2558 N N . ALA A 1 324 ? 7.254 -3.507 -24.348 1.00 90.94 324 ALA A N 1
ATOM 2559 C CA . ALA A 1 324 ? 6.674 -2.396 -25.093 1.00 90.94 324 ALA A CA 1
ATOM 2560 C C . ALA A 1 324 ? 5.322 -1.920 -24.538 1.00 90.94 324 ALA A C 1
ATOM 2562 O O . ALA A 1 324 ? 5.037 -0.729 -24.610 1.00 90.94 324 ALA A O 1
ATOM 2563 N N . SER A 1 325 ? 4.506 -2.807 -23.956 1.00 92.94 325 SER A N 1
ATOM 2564 C CA . SER A 1 325 ? 3.197 -2.429 -23.411 1.00 92.94 325 SER A CA 1
ATOM 2565 C C . SER A 1 325 ? 3.324 -1.521 -22.187 1.00 92.94 325 SER A C 1
ATOM 2567 O O . SER A 1 325 ? 2.633 -0.509 -22.110 1.00 92.94 325 SER A O 1
ATOM 2569 N N . PHE A 1 326 ? 4.264 -1.798 -21.277 1.00 91.12 326 PHE A N 1
ATOM 2570 C CA . PHE A 1 326 ? 4.534 -0.909 -20.145 1.00 91.12 326 PHE A CA 1
ATOM 2571 C C . PHE A 1 326 ? 5.091 0.444 -20.601 1.00 91.12 326 PHE A C 1
ATOM 2573 O O . PHE A 1 326 ? 4.685 1.478 -20.081 1.00 91.12 326 PHE A O 1
ATOM 2580 N N . GLU A 1 327 ? 5.973 0.477 -21.599 1.00 89.44 327 GLU A N 1
ATOM 2581 C CA . GLU A 1 327 ? 6.484 1.746 -22.138 1.00 89.44 327 GLU A CA 1
ATOM 2582 C C . GLU A 1 327 ? 5.412 2.573 -22.848 1.00 89.44 327 GLU A C 1
ATOM 2584 O O . GLU A 1 327 ? 5.416 3.798 -22.733 1.00 89.44 327 GLU A O 1
ATOM 2589 N N . ALA A 1 328 ? 4.483 1.916 -23.545 1.00 91.88 328 ALA A N 1
ATOM 2590 C CA . ALA A 1 328 ? 3.316 2.560 -24.132 1.00 91.88 328 ALA A CA 1
ATOM 2591 C C . ALA A 1 328 ? 2.436 3.179 -23.035 1.00 91.88 328 ALA A C 1
ATOM 2593 O O . ALA A 1 328 ? 2.157 4.378 -23.059 1.00 91.88 328 ALA A O 1
ATOM 2594 N N . MET A 1 329 ? 2.095 2.395 -22.007 1.00 91.06 329 MET A N 1
ATOM 2595 C CA . MET A 1 329 ? 1.287 2.863 -20.878 1.00 91.06 329 MET A CA 1
ATOM 2596 C C . MET A 1 329 ? 1.954 4.005 -20.106 1.00 91.06 329 MET A C 1
ATOM 2598 O O . MET A 1 329 ? 1.260 4.871 -19.584 1.00 91.06 329 MET A O 1
ATOM 2602 N N . ALA A 1 330 ? 3.286 4.050 -20.050 1.00 88.50 330 ALA A N 1
ATOM 2603 C CA . ALA A 1 330 ? 4.036 5.138 -19.426 1.00 88.50 330 ALA A CA 1
ATOM 2604 C C . ALA A 1 330 ? 3.910 6.484 -20.159 1.00 88.50 330 ALA A C 1
ATOM 2606 O O . ALA A 1 330 ? 4.216 7.523 -19.569 1.00 88.50 330 ALA A O 1
ATOM 2607 N N . GLN A 1 331 ? 3.516 6.449 -21.433 1.00 87.69 331 GLN A N 1
ATOM 2608 C CA . GLN A 1 331 ? 3.271 7.602 -22.304 1.00 87.69 331 GLN A CA 1
ATOM 2609 C C . GLN A 1 331 ? 1.765 7.854 -22.502 1.00 87.69 331 GLN A C 1
ATOM 2611 O O . GLN A 1 331 ? 1.379 8.527 -23.454 1.00 87.69 331 GLN A O 1
ATOM 2616 N N . ASP A 1 332 ? 0.918 7.286 -21.635 1.00 87.50 332 ASP A N 1
ATOM 2617 C CA . ASP A 1 332 ? -0.547 7.341 -21.725 1.00 87.50 332 ASP A CA 1
ATOM 2618 C C . ASP A 1 332 ? -1.105 6.766 -23.044 1.00 87.50 332 ASP A C 1
ATOM 2620 O O . ASP A 1 332 ? -2.187 7.133 -23.507 1.00 87.50 332 ASP A O 1
ATOM 2624 N N . ILE A 1 333 ? -0.370 5.824 -23.647 1.00 91.44 333 ILE A N 1
ATOM 2625 C CA . ILE A 1 333 ? -0.812 5.057 -24.810 1.00 91.44 333 ILE A CA 1
ATOM 2626 C C . ILE A 1 333 ? -1.406 3.740 -24.304 1.00 91.44 333 ILE A C 1
ATOM 2628 O O . ILE A 1 333 ? -0.688 2.829 -23.886 1.00 91.44 333 ILE A O 1
ATOM 2632 N N . PHE A 1 334 ? -2.732 3.643 -24.333 1.00 86.06 334 PHE A N 1
ATOM 2633 C CA . PHE A 1 334 ? -3.459 2.483 -23.819 1.00 86.06 334 PHE A CA 1
ATOM 2634 C C . PHE A 1 334 ? -3.621 1.382 -24.873 1.00 86.06 334 PHE A C 1
ATOM 2636 O O . PHE A 1 334 ? -3.818 1.652 -26.064 1.00 86.06 334 PHE A O 1
ATOM 2643 N N . LEU A 1 335 ? -3.533 0.139 -24.400 1.00 91.44 335 LEU A N 1
ATOM 2644 C CA . LEU A 1 335 ? -3.752 -1.086 -25.163 1.00 91.44 335 LEU A CA 1
ATOM 2645 C C . LEU A 1 335 ? -5.087 -1.710 -24.746 1.00 91.44 335 LEU A C 1
ATOM 2647 O O . LEU A 1 335 ? -5.395 -1.722 -23.552 1.00 91.44 335 LEU A O 1
ATOM 2651 N N . ASP A 1 336 ? -5.804 -2.286 -25.706 1.00 92.44 336 ASP A N 1
ATOM 2652 C CA . ASP A 1 336 ? -6.906 -3.221 -25.462 1.00 92.44 336 ASP A CA 1
ATOM 2653 C C . ASP A 1 336 ? -6.396 -4.676 -25.382 1.00 92.44 336 ASP A C 1
ATOM 2655 O O . ASP A 1 336 ? -5.241 -4.965 -25.697 1.00 92.44 336 ASP A O 1
ATOM 2659 N N . GLU A 1 337 ? -7.246 -5.616 -24.947 1.00 90.06 337 GLU A N 1
ATOM 2660 C CA . GLU A 1 337 ? -6.853 -7.008 -24.648 1.00 90.06 337 GLU A CA 1
ATOM 2661 C C . GLU A 1 337 ? -6.173 -7.765 -25.800 1.00 90.06 337 GLU A C 1
ATOM 2663 O O . GLU A 1 337 ? -5.364 -8.663 -25.529 1.00 90.06 337 GLU A O 1
ATOM 2668 N N . ASP A 1 338 ? -6.523 -7.419 -27.039 1.00 93.69 338 ASP A N 1
ATOM 2669 C CA . ASP A 1 338 ? -6.054 -8.062 -28.270 1.00 93.69 338 ASP A CA 1
ATOM 2670 C C . ASP A 1 338 ? -4.978 -7.232 -28.996 1.00 93.69 338 ASP A C 1
ATOM 2672 O O . ASP A 1 338 ? -4.536 -7.596 -30.084 1.00 93.69 338 ASP A O 1
ATOM 2676 N N . ASP A 1 339 ? -4.522 -6.122 -28.414 1.00 96.00 339 ASP A N 1
ATOM 2677 C CA . ASP A 1 339 ? -3.471 -5.294 -29.004 1.00 96.00 339 ASP A CA 1
ATOM 2678 C C . ASP A 1 339 ? -2.070 -5.874 -28.746 1.00 96.00 339 ASP A C 1
ATOM 2680 O O . ASP A 1 339 ? -1.792 -6.488 -27.708 1.00 96.00 339 ASP A O 1
ATOM 2684 N N . ILE A 1 340 ? -1.142 -5.615 -29.673 1.00 96.81 340 ILE A N 1
ATOM 2685 C CA . ILE A 1 340 ? 0.291 -5.869 -29.476 1.00 96.81 340 ILE A CA 1
ATOM 2686 C C . ILE A 1 340 ? 1.067 -4.567 -29.661 1.00 96.81 340 ILE A C 1
ATOM 2688 O O . ILE A 1 340 ? 1.075 -3.985 -30.745 1.00 96.81 340 ILE A O 1
ATOM 2692 N N . ALA A 1 341 ? 1.782 -4.151 -28.618 1.00 96.62 341 ALA A N 1
ATOM 2693 C CA . ALA A 1 341 ? 2.775 -3.089 -28.684 1.00 96.62 341 ALA A CA 1
ATOM 2694 C C . ALA A 1 341 ? 4.151 -3.636 -29.084 1.00 96.62 341 ALA A C 1
ATOM 2696 O O . ALA A 1 341 ? 4.550 -4.728 -28.689 1.00 96.62 341 ALA A O 1
ATOM 2697 N N . PHE A 1 342 ? 4.913 -2.836 -29.815 1.00 96.50 342 PHE A N 1
ATOM 2698 C CA . PHE A 1 342 ? 6.303 -3.073 -30.180 1.00 96.50 342 PHE A CA 1
ATOM 2699 C C . PHE A 1 342 ? 7.115 -1.824 -29.862 1.00 96.50 342 PHE A C 1
ATOM 2701 O O . PHE A 1 342 ? 6.656 -0.696 -30.058 1.00 96.50 342 PHE A O 1
ATOM 2708 N N . ARG A 1 343 ? 8.372 -2.017 -29.464 1.00 94.94 343 ARG A N 1
ATOM 2709 C CA . ARG A 1 343 ? 9.364 -0.952 -29.595 1.00 94.94 343 ARG A CA 1
ATOM 2710 C C . ARG A 1 343 ? 9.647 -0.735 -31.078 1.00 94.94 343 ARG A C 1
ATOM 2712 O O . ARG A 1 343 ? 9.775 -1.691 -31.839 1.00 94.94 343 ARG A O 1
ATOM 2719 N N . CYS A 1 344 ? 9.770 0.523 -31.472 1.00 95.81 344 CYS A N 1
ATOM 2720 C CA . CYS A 1 344 ? 10.064 0.965 -32.827 1.00 95.81 344 CYS A CA 1
ATOM 2721 C C . CYS A 1 344 ? 11.314 1.856 -32.796 1.00 95.81 344 CYS A C 1
ATOM 2723 O O . CYS A 1 344 ? 11.253 3.022 -32.404 1.00 95.81 344 CYS A O 1
ATOM 2725 N N . ASN A 1 345 ? 12.467 1.308 -33.178 1.00 97.00 345 ASN A N 1
ATOM 2726 C CA . ASN A 1 345 ? 13.708 2.077 -33.249 1.00 97.00 345 ASN A CA 1
ATOM 2727 C C . ASN A 1 345 ? 13.891 2.704 -34.634 1.00 97.00 345 ASN A C 1
ATOM 2729 O O . ASN A 1 345 ? 13.613 2.056 -35.636 1.00 97.00 345 ASN A O 1
ATOM 2733 N N . LEU A 1 346 ? 14.442 3.914 -34.701 1.00 97.38 346 LEU A N 1
ATOM 2734 C CA . LEU A 1 346 ? 15.099 4.412 -35.913 1.00 97.38 346 LEU A CA 1
ATOM 2735 C C . LEU A 1 346 ? 16.546 3.904 -35.932 1.00 97.38 346 LEU A C 1
ATOM 2737 O O . LEU A 1 346 ? 17.287 4.147 -34.982 1.00 97.38 346 LEU A O 1
ATOM 2741 N N . VAL A 1 347 ? 16.936 3.197 -36.993 1.00 97.56 347 VAL A N 1
ATOM 2742 C CA . VAL A 1 347 ? 18.262 2.566 -37.125 1.00 97.56 347 VAL A CA 1
ATOM 2743 C C . VAL A 1 347 ? 18.966 3.005 -38.408 1.00 97.56 347 VAL A C 1
ATOM 2745 O O . VAL A 1 347 ? 18.304 3.389 -39.373 1.00 97.56 347 VAL A O 1
ATOM 2748 N N . SER A 1 348 ? 20.296 2.926 -38.426 1.00 97.56 348 SER A N 1
ATOM 2749 C CA . SER A 1 348 ? 21.128 3.084 -39.623 1.00 97.56 348 SER A CA 1
ATOM 2750 C C . SER A 1 348 ? 21.542 1.724 -40.182 1.00 97.56 348 SER A C 1
ATOM 2752 O O . SER A 1 348 ? 21.811 0.782 -39.427 1.00 97.56 348 SER A O 1
ATOM 2754 N N . VAL A 1 349 ? 21.616 1.629 -41.508 1.00 96.12 349 VAL A N 1
ATOM 2755 C CA . VAL A 1 349 ? 21.980 0.416 -42.246 1.00 96.12 349 VAL A CA 1
ATOM 2756 C C . VAL A 1 349 ? 23.114 0.737 -43.216 1.00 96.12 349 VAL A C 1
ATOM 2758 O O . VAL A 1 349 ? 23.025 1.683 -43.994 1.00 96.12 349 VAL A O 1
ATOM 2761 N N . ASP A 1 350 ? 24.193 -0.043 -43.190 1.00 93.56 350 ASP A N 1
ATOM 2762 C CA . ASP A 1 350 ? 25.330 0.168 -44.090 1.00 93.56 350 ASP A CA 1
ATOM 2763 C C . ASP A 1 350 ? 25.080 -0.319 -45.534 1.00 93.56 350 ASP A C 1
ATOM 2765 O O . ASP A 1 350 ? 24.043 -0.894 -45.884 1.00 93.56 350 ASP A O 1
ATOM 2769 N N . GLY A 1 351 ? 26.071 -0.083 -46.401 1.00 90.38 351 GLY A N 1
ATOM 2770 C CA . GLY A 1 351 ? 26.050 -0.518 -47.799 1.00 90.38 351 GLY A CA 1
ATOM 2771 C C . GLY A 1 351 ? 26.100 -2.039 -48.000 1.00 90.38 351 GLY A C 1
ATOM 2772 O O . GLY A 1 351 ? 25.836 -2.499 -49.107 1.00 90.38 351 GLY A O 1
ATOM 2773 N N . GLU A 1 352 ? 26.397 -2.817 -46.953 1.00 93.06 352 GLU A N 1
ATOM 2774 C CA . GLU A 1 352 ? 26.362 -4.285 -46.948 1.00 93.06 352 GLU A CA 1
ATOM 2775 C C . GLU A 1 352 ? 25.058 -4.834 -46.346 1.00 93.06 352 GLU A C 1
ATOM 2777 O O . GLU A 1 352 ? 24.961 -6.035 -46.093 1.00 93.06 352 GLU A O 1
ATOM 2782 N N . ASN A 1 353 ? 24.048 -3.976 -46.151 1.00 94.56 353 ASN A N 1
ATOM 2783 C CA . ASN A 1 353 ? 22.734 -4.328 -45.614 1.00 94.56 353 ASN A CA 1
ATOM 2784 C C . ASN A 1 353 ? 22.756 -4.773 -44.138 1.00 94.56 353 ASN A C 1
ATOM 2786 O O . ASN A 1 353 ? 21.932 -5.581 -43.705 1.00 94.56 353 ASN A O 1
ATOM 2790 N N . ARG A 1 354 ? 23.683 -4.233 -43.341 1.00 96.38 354 ARG A N 1
ATOM 2791 C CA . ARG A 1 354 ? 23.829 -4.558 -41.916 1.00 96.38 354 ARG A CA 1
ATOM 2792 C C . ARG A 1 354 ? 23.458 -3.389 -41.022 1.00 96.38 354 ARG A C 1
ATOM 2794 O O . ARG A 1 354 ? 23.627 -2.238 -41.410 1.00 96.38 354 ARG A O 1
ATOM 2801 N N . ILE A 1 355 ? 22.997 -3.679 -39.804 1.00 95.81 355 ILE A N 1
ATOM 2802 C CA . ILE A 1 355 ? 22.731 -2.641 -38.795 1.00 95.81 355 ILE A CA 1
ATOM 2803 C C . ILE A 1 355 ? 24.060 -1.982 -38.411 1.00 95.81 355 ILE A C 1
ATOM 2805 O O . ILE A 1 355 ? 24.900 -2.614 -37.772 1.00 95.81 355 ILE A O 1
ATOM 2809 N N . SER A 1 356 ? 24.253 -0.724 -38.798 1.00 95.88 356 SER A N 1
ATOM 2810 C CA . SER A 1 356 ? 25.483 0.026 -38.524 1.00 95.88 356 SER A CA 1
ATOM 2811 C C . SER A 1 356 ? 25.382 0.891 -37.272 1.00 95.88 356 SER A C 1
ATOM 2813 O O . SER A 1 356 ? 26.401 1.141 -36.632 1.00 95.88 356 SER A O 1
ATOM 2815 N N . ASP A 1 357 ? 24.168 1.306 -36.900 1.00 93.94 357 ASP A N 1
ATOM 2816 C CA . ASP A 1 357 ? 23.870 2.025 -35.660 1.00 93.94 357 ASP A CA 1
ATOM 2817 C C . ASP A 1 357 ? 22.406 1.814 -35.244 1.00 93.94 357 ASP A C 1
ATOM 2819 O O . ASP A 1 357 ? 21.478 2.122 -35.991 1.00 93.94 357 ASP A O 1
ATOM 2823 N N . PHE A 1 358 ? 22.175 1.318 -34.029 1.00 92.06 358 PHE A N 1
ATOM 2824 C CA . PHE A 1 358 ? 20.831 1.077 -33.493 1.00 92.06 358 PHE A CA 1
ATOM 2825 C C . PHE A 1 358 ? 20.118 2.345 -32.983 1.00 92.06 358 PHE A C 1
ATOM 2827 O O . PHE A 1 358 ? 18.950 2.265 -32.585 1.00 92.06 358 PHE A O 1
ATOM 2834 N N . THR A 1 359 ? 20.824 3.480 -32.958 1.00 90.25 359 THR A N 1
ATOM 2835 C CA . THR A 1 359 ? 20.342 4.792 -32.494 1.00 90.25 359 THR A CA 1
ATOM 2836 C C . THR A 1 359 ? 20.248 5.839 -33.601 1.00 90.25 359 THR A C 1
ATOM 2838 O O . THR A 1 359 ? 19.765 6.948 -33.357 1.00 90.25 359 THR A O 1
ATOM 2841 N N . ALA A 1 360 ? 20.736 5.508 -34.798 1.00 94.06 360 ALA A N 1
ATOM 2842 C CA . ALA A 1 360 ? 20.867 6.433 -35.915 1.00 94.06 360 ALA A CA 1
ATOM 2843 C C . ALA A 1 360 ? 21.588 7.743 -35.542 1.00 94.06 360 ALA A C 1
ATOM 2845 O O . ALA A 1 360 ? 21.070 8.838 -35.781 1.00 94.06 360 ALA A O 1
ATOM 2846 N N . ASP A 1 361 ? 22.781 7.618 -34.953 1.00 92.31 361 ASP A N 1
ATOM 2847 C CA . ASP A 1 361 ? 23.629 8.709 -34.465 1.00 92.31 361 ASP A CA 1
ATOM 2848 C C . ASP A 1 361 ? 22.941 9.539 -33.385 1.00 92.31 361 ASP A C 1
ATOM 2850 O O . ASP A 1 361 ? 22.948 10.769 -33.423 1.00 92.31 361 ASP A O 1
ATOM 2854 N N . GLN A 1 362 ? 22.286 8.834 -32.454 1.00 88.31 362 GLN A N 1
ATOM 2855 C CA . GLN A 1 362 ? 21.435 9.422 -31.420 1.00 88.31 362 GLN A CA 1
ATOM 2856 C C . GLN A 1 362 ? 20.501 10.485 -32.006 1.00 88.31 362 GLN A C 1
ATOM 2858 O O . GLN A 1 362 ? 20.507 11.642 -31.574 1.00 88.31 362 GLN A O 1
ATOM 2863 N N . ILE A 1 363 ? 19.731 10.100 -33.034 1.00 92.44 363 ILE A N 1
ATOM 2864 C CA . ILE A 1 363 ? 18.967 11.043 -33.854 1.00 92.44 363 ILE A CA 1
ATOM 2865 C C . ILE A 1 363 ? 18.264 12.115 -32.991 1.00 92.44 363 ILE A C 1
ATOM 2867 O O . ILE A 1 363 ? 17.506 11.779 -32.072 1.00 92.44 363 ILE A O 1
ATOM 2871 N N . PRO A 1 364 ? 18.469 13.419 -33.270 1.00 91.88 364 PRO A N 1
ATOM 2872 C CA . PRO A 1 364 ? 17.819 14.478 -32.509 1.00 91.88 364 PRO A CA 1
ATOM 2873 C C . PRO A 1 364 ? 16.294 14.326 -32.503 1.00 91.88 364 PRO A C 1
ATOM 2875 O O . PRO A 1 364 ? 15.686 14.090 -33.550 1.00 91.88 364 PRO A O 1
ATOM 2878 N N . GLY A 1 365 ? 15.660 14.504 -31.340 1.00 88.50 365 GLY A N 1
ATOM 2879 C CA . GLY A 1 365 ? 14.226 14.233 -31.165 1.00 88.50 365 GLY A CA 1
ATOM 2880 C C . GLY A 1 365 ? 13.320 14.984 -32.148 1.00 88.50 365 GLY A C 1
ATOM 2881 O O . GLY A 1 365 ? 12.384 14.411 -32.695 1.00 88.50 365 GLY A O 1
ATOM 2882 N N . ASN A 1 366 ? 13.644 16.236 -32.481 1.00 92.00 366 ASN A N 1
ATOM 2883 C CA . ASN A 1 366 ? 12.905 17.008 -33.486 1.00 92.00 366 ASN A CA 1
ATOM 2884 C C . ASN A 1 366 ? 12.983 16.402 -34.902 1.00 92.00 366 ASN A C 1
ATOM 2886 O O . ASN A 1 366 ? 12.022 16.506 -35.664 1.00 92.00 366 ASN A O 1
ATOM 2890 N N . LYS A 1 367 ? 14.108 15.775 -35.271 1.00 94.44 367 LYS A N 1
ATOM 2891 C CA . LYS A 1 367 ? 14.253 15.060 -36.547 1.00 94.44 367 LYS A CA 1
ATOM 2892 C C . LYS A 1 367 ? 13.496 13.736 -36.516 1.00 94.44 367 LYS A C 1
ATOM 2894 O O . LYS A 1 367 ? 12.788 13.443 -37.474 1.00 94.44 367 LYS A O 1
ATOM 2899 N N . ALA A 1 368 ? 13.591 12.991 -35.414 1.00 94.00 368 ALA A N 1
ATOM 2900 C CA . ALA A 1 368 ? 12.872 11.733 -35.235 1.00 94.00 368 ALA A CA 1
ATOM 2901 C C . ALA A 1 368 ? 11.348 11.922 -35.345 1.00 94.00 368 ALA A C 1
ATOM 2903 O O . ALA A 1 368 ? 10.709 11.264 -36.163 1.00 94.00 368 ALA A O 1
ATOM 2904 N N . VAL A 1 369 ? 10.782 12.901 -34.629 1.00 94.38 369 VAL A N 1
ATOM 2905 C CA . VAL A 1 369 ? 9.347 13.244 -34.697 1.00 94.38 369 VAL A CA 1
ATOM 2906 C C . VAL A 1 369 ? 8.929 13.623 -36.124 1.00 94.38 369 VAL A C 1
ATOM 2908 O O . VAL A 1 369 ? 7.885 13.183 -36.609 1.00 94.38 369 VAL A O 1
ATOM 2911 N N . ARG A 1 370 ? 9.746 14.409 -36.841 1.00 94.12 370 ARG A N 1
ATOM 2912 C CA . ARG A 1 370 ? 9.476 14.776 -38.245 1.00 94.12 370 ARG A CA 1
ATOM 2913 C C . ARG A 1 370 ? 9.514 13.582 -39.196 1.00 94.12 370 ARG A C 1
ATOM 2915 O O . ARG A 1 370 ? 8.740 13.577 -40.146 1.00 94.12 370 ARG A O 1
ATOM 2922 N N . LEU A 1 371 ? 10.398 12.608 -38.973 1.00 95.19 371 LEU A N 1
ATOM 2923 C CA . LEU A 1 371 ? 10.418 11.376 -39.762 1.00 95.19 371 LEU A CA 1
ATOM 2924 C C . LEU A 1 371 ? 9.162 10.554 -39.492 1.00 95.19 371 LEU A C 1
ATOM 2926 O O . LEU A 1 371 ? 8.388 10.326 -40.414 1.00 95.19 371 LEU A O 1
ATOM 2930 N N . ILE A 1 372 ? 8.925 10.185 -38.231 1.00 94.25 372 ILE A N 1
ATOM 2931 C CA . ILE A 1 372 ? 7.814 9.311 -37.835 1.00 94.25 372 ILE A CA 1
ATOM 2932 C C . ILE A 1 372 ? 6.462 9.879 -38.284 1.00 94.25 372 ILE A C 1
ATOM 2934 O O . ILE A 1 372 ? 5.666 9.152 -38.868 1.00 94.25 372 ILE A O 1
ATOM 2938 N N . SER A 1 373 ? 6.229 11.183 -38.108 1.00 92.56 373 SER A N 1
ATOM 2939 C CA . SER A 1 373 ? 4.973 11.835 -38.518 1.00 92.56 373 SER A CA 1
ATOM 2940 C C . SER A 1 373 ? 4.734 11.889 -40.033 1.00 92.56 373 SER A C 1
ATOM 2942 O O . SER A 1 373 ? 3.596 12.086 -40.459 1.00 92.56 373 SER A O 1
ATOM 2944 N N . LYS A 1 374 ? 5.780 11.740 -40.859 1.00 93.38 374 LYS A N 1
ATOM 2945 C CA . LYS A 1 374 ? 5.676 11.758 -42.328 1.00 93.38 374 LYS A CA 1
ATOM 2946 C C . LYS A 1 374 ? 5.619 10.359 -42.950 1.00 93.38 374 LYS A C 1
ATOM 2948 O O . LYS A 1 374 ? 5.278 10.262 -44.130 1.00 93.38 374 LYS A O 1
ATOM 2953 N N . LEU A 1 375 ? 5.938 9.306 -42.195 1.00 91.44 375 LEU A N 1
ATOM 2954 C CA . LEU A 1 375 ? 5.866 7.930 -42.683 1.00 91.44 375 LEU A CA 1
ATOM 2955 C C . LEU A 1 375 ? 4.413 7.497 -42.906 1.00 91.44 375 LEU A C 1
ATOM 2957 O O . LEU A 1 375 ? 3.521 7.785 -42.110 1.00 91.44 375 LEU A O 1
ATOM 2961 N N . LYS A 1 376 ? 4.177 6.792 -44.013 1.00 89.06 376 LYS A N 1
ATOM 2962 C CA . LYS A 1 376 ? 2.866 6.267 -44.404 1.00 89.06 376 LYS A CA 1
ATOM 2963 C C . LYS A 1 376 ? 2.906 4.750 -44.426 1.00 89.06 376 LYS A C 1
ATOM 2965 O O . LYS A 1 376 ? 3.636 4.176 -45.222 1.00 89.06 376 LYS A O 1
ATOM 2970 N N . PHE A 1 377 ? 2.086 4.112 -43.600 1.00 83.44 377 PHE A N 1
ATOM 2971 C CA . PHE A 1 377 ? 2.122 2.655 -43.436 1.00 83.44 377 PHE A CA 1
ATOM 2972 C C . PHE A 1 377 ? 1.006 1.923 -44.184 1.00 83.44 377 PHE A C 1
ATOM 2974 O O . PHE A 1 377 ? 1.097 0.722 -44.368 1.00 83.44 377 PHE A O 1
ATOM 2981 N N . GLY A 1 378 ? -0.045 2.622 -44.629 1.00 77.88 378 GLY A N 1
ATOM 2982 C CA . GLY A 1 378 ? -1.121 2.013 -45.427 1.00 77.88 378 GLY A CA 1
ATOM 2983 C C . GLY A 1 378 ? -2.014 1.020 -44.668 1.00 77.88 378 GLY A C 1
ATOM 2984 O O . GLY A 1 378 ? -2.811 0.325 -45.292 1.00 77.88 378 GLY A O 1
ATOM 2985 N N . HIS A 1 379 ? -1.915 0.976 -43.338 1.00 82.25 379 HIS A N 1
ATOM 2986 C CA . HIS A 1 379 ? -2.630 0.041 -42.474 1.00 82.25 379 HIS A CA 1
ATOM 2987 C C . HIS A 1 379 ? -3.382 0.802 -41.383 1.00 82.25 379 HIS A C 1
ATOM 2989 O O . HIS A 1 379 ? -2.772 1.530 -40.607 1.00 82.25 379 HIS A O 1
ATOM 2995 N N . SER A 1 380 ? -4.711 0.665 -41.347 1.00 86.25 380 SER A N 1
ATOM 2996 C CA . SER A 1 380 ? -5.564 1.357 -40.368 1.00 86.25 380 SER A CA 1
ATOM 2997 C C . SER A 1 380 ? -5.507 0.743 -38.969 1.00 86.25 380 SER A C 1
ATOM 2999 O O . SER A 1 380 ? -5.933 1.380 -38.017 1.00 86.25 380 SER A O 1
ATOM 3001 N N . ASP A 1 381 ? -5.024 -0.495 -38.862 1.00 91.75 381 ASP A N 1
ATOM 3002 C CA . ASP A 1 381 ? -4.828 -1.247 -37.622 1.00 91.75 381 ASP A CA 1
ATOM 3003 C C . ASP A 1 381 ? -3.456 -0.993 -36.975 1.00 91.75 381 ASP A C 1
ATOM 3005 O O . ASP A 1 381 ? -3.187 -1.542 -35.914 1.00 91.75 381 ASP A O 1
ATOM 3009 N N . ILE A 1 382 ? -2.577 -0.191 -37.589 1.00 93.31 382 ILE A N 1
ATOM 3010 C CA . ILE A 1 382 ? -1.217 0.053 -37.092 1.00 93.31 382 ILE A CA 1
ATOM 3011 C C . ILE A 1 382 ? -1.027 1.533 -36.775 1.00 93.31 382 ILE A C 1
ATOM 3013 O O . ILE A 1 382 ? -1.145 2.397 -37.644 1.00 93.31 382 ILE A O 1
ATOM 3017 N N . GLU A 1 383 ? -0.657 1.812 -35.531 1.00 93.62 383 GLU A N 1
ATOM 3018 C CA . GLU A 1 383 ? -0.398 3.153 -35.012 1.00 93.62 383 GLU A CA 1
ATOM 3019 C C . GLU A 1 383 ? 1.062 3.260 -34.566 1.00 93.62 383 GLU A C 1
ATOM 3021 O O . GLU A 1 383 ? 1.586 2.351 -33.927 1.00 93.62 383 GLU A O 1
ATOM 3026 N N . ILE A 1 384 ? 1.737 4.368 -34.885 1.00 92.81 384 ILE A N 1
ATOM 3027 C CA . ILE A 1 384 ? 3.103 4.636 -34.420 1.00 92.81 384 ILE A CA 1
ATOM 3028 C C . ILE A 1 384 ? 3.128 5.957 -33.664 1.00 92.81 384 ILE A C 1
ATOM 3030 O O . ILE A 1 384 ? 2.673 6.989 -34.155 1.00 92.81 384 ILE A O 1
ATOM 3034 N N . PHE A 1 385 ? 3.718 5.911 -32.479 1.00 92.25 385 PHE A N 1
ATOM 3035 C CA . PHE A 1 385 ? 3.822 7.010 -31.540 1.00 92.25 385 PHE A CA 1
ATOM 3036 C C . PHE A 1 385 ? 5.283 7.417 -31.405 1.00 92.25 385 PHE A C 1
ATOM 3038 O O . PHE A 1 385 ? 6.147 6.586 -31.104 1.00 92.25 385 PHE A O 1
ATOM 3045 N N . SER A 1 386 ? 5.567 8.697 -31.644 1.00 90.44 386 SER A N 1
ATOM 3046 C CA . SER A 1 386 ? 6.914 9.228 -31.464 1.00 90.44 386 SER A CA 1
ATOM 3047 C C . SER A 1 386 ? 7.286 9.260 -29.987 1.00 90.44 386 SER A C 1
ATOM 3049 O O . SER A 1 386 ? 6.569 9.861 -29.193 1.00 90.44 386 SER A O 1
ATOM 3051 N N . GLY A 1 387 ? 8.421 8.657 -29.645 1.00 86.19 387 GLY A N 1
ATOM 3052 C CA . GLY A 1 387 ? 8.995 8.735 -28.305 1.00 86.19 387 GLY A CA 1
ATOM 3053 C C . GLY A 1 387 ? 10.217 9.655 -28.265 1.00 86.19 387 GLY A C 1
ATOM 3054 O O . GLY A 1 387 ? 10.321 10.637 -29.006 1.00 86.19 387 GLY A O 1
ATOM 3055 N N . GLN A 1 388 ? 11.165 9.346 -27.380 1.00 82.81 388 GLN A N 1
ATOM 3056 C CA . GLN A 1 388 ? 12.392 10.126 -27.231 1.00 82.81 388 GLN A CA 1
ATOM 3057 C C . GLN A 1 388 ? 13.491 9.660 -28.194 1.00 82.81 388 GLN A C 1
ATOM 3059 O O . GLN A 1 388 ? 13.979 8.529 -28.102 1.00 82.81 388 GLN A O 1
ATOM 3064 N N . SER A 1 389 ? 13.965 10.585 -29.040 1.00 89.44 389 SER A N 1
ATOM 3065 C CA . SER A 1 389 ? 15.049 10.341 -30.003 1.00 89.44 389 SER A CA 1
ATOM 3066 C C . SER A 1 389 ? 14.709 9.149 -30.914 1.00 89.44 389 SER A C 1
ATOM 3068 O O . SER A 1 389 ? 13.667 9.149 -31.562 1.00 89.44 389 SER A O 1
ATOM 3070 N N . TYR A 1 390 ? 15.564 8.134 -30.985 1.00 91.38 390 TYR A N 1
ATOM 3071 C CA . TYR A 1 390 ? 15.380 6.961 -31.832 1.00 91.38 390 TYR A CA 1
ATOM 3072 C C . TYR A 1 390 ? 14.317 5.984 -31.314 1.00 91.38 390 TYR A C 1
ATOM 3074 O O . TYR A 1 390 ? 13.940 5.085 -32.059 1.00 91.38 390 TYR A O 1
ATOM 3082 N N . ARG A 1 391 ? 13.847 6.121 -30.066 1.00 91.38 391 ARG A N 1
ATOM 3083 C CA . ARG A 1 391 ? 12.910 5.190 -29.419 1.00 91.38 391 ARG A CA 1
ATOM 3084 C C . ARG A 1 391 ? 11.473 5.641 -29.651 1.00 91.38 391 ARG A C 1
ATOM 3086 O O . ARG A 1 391 ? 11.093 6.724 -29.224 1.00 91.38 391 ARG A O 1
ATOM 3093 N N . ASN A 1 392 ? 10.677 4.797 -30.289 1.00 94.00 392 ASN A N 1
ATOM 3094 C CA . ASN A 1 392 ? 9.266 5.025 -30.589 1.00 94.00 392 ASN A CA 1
ATOM 3095 C C . ASN A 1 392 ? 8.461 3.776 -30.210 1.00 94.00 392 ASN A C 1
ATOM 3097 O O . ASN A 1 392 ? 9.036 2.719 -29.941 1.00 94.00 392 ASN A O 1
ATOM 3101 N N . ILE A 1 393 ? 7.136 3.881 -30.214 1.00 95.25 393 ILE A N 1
ATOM 3102 C CA . ILE A 1 393 ? 6.229 2.758 -29.952 1.00 95.25 393 ILE A CA 1
ATOM 3103 C C . ILE A 1 393 ? 5.366 2.525 -31.187 1.00 95.25 393 ILE A C 1
ATOM 3105 O O . ILE A 1 393 ? 4.938 3.474 -31.836 1.00 95.25 393 ILE A O 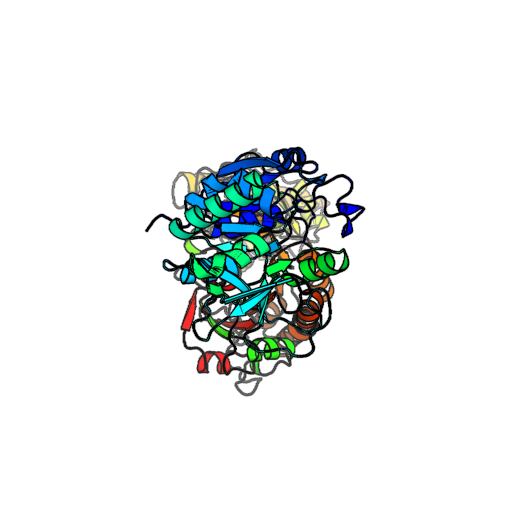1
ATOM 3109 N N . MET A 1 394 ? 5.113 1.264 -31.514 1.00 96.19 394 MET A N 1
ATOM 3110 C CA . MET A 1 394 ? 4.134 0.864 -32.519 1.00 96.19 394 MET A CA 1
ATOM 3111 C C . MET A 1 394 ? 3.082 -0.025 -31.863 1.00 96.19 394 MET A C 1
ATOM 3113 O O . MET A 1 394 ? 3.442 -0.888 -31.069 1.00 96.19 394 MET A O 1
ATOM 3117 N N . ILE A 1 395 ? 1.806 0.178 -32.176 1.00 96.62 395 ILE A N 1
ATOM 3118 C CA . ILE A 1 395 ? 0.708 -0.682 -31.734 1.00 96.62 395 ILE A CA 1
ATOM 3119 C C . ILE A 1 395 ? 0.024 -1.278 -32.955 1.00 96.62 395 ILE A C 1
ATOM 3121 O O . ILE A 1 395 ? -0.384 -0.551 -33.859 1.00 96.62 395 ILE A O 1
ATOM 3125 N N . VAL A 1 396 ? -0.130 -2.601 -32.945 1.00 97.00 396 VAL A N 1
ATOM 3126 C CA . VAL A 1 396 ? -1.062 -3.321 -33.812 1.00 97.00 396 VAL A CA 1
ATOM 3127 C C . VAL A 1 396 ? -2.356 -3.527 -33.036 1.00 97.00 396 VAL A C 1
ATOM 3129 O O . VAL A 1 396 ? -2.366 -4.249 -32.037 1.00 97.00 396 VAL A O 1
ATOM 3132 N N . ARG A 1 397 ? -3.430 -2.883 -33.494 1.00 95.75 397 ARG A N 1
ATOM 3133 C CA . ARG A 1 397 ? -4.771 -2.980 -32.919 1.00 95.75 397 ARG A CA 1
ATOM 3134 C C . ARG A 1 397 ? -5.440 -4.287 -33.318 1.00 95.75 397 ARG A C 1
ATOM 3136 O O . ARG A 1 397 ? -5.409 -4.641 -34.496 1.00 95.75 397 ARG A O 1
ATOM 3143 N N . ASN A 1 398 ? -6.107 -4.954 -32.375 1.00 95.44 398 ASN A N 1
ATOM 3144 C CA . ASN A 1 398 ? -6.828 -6.215 -3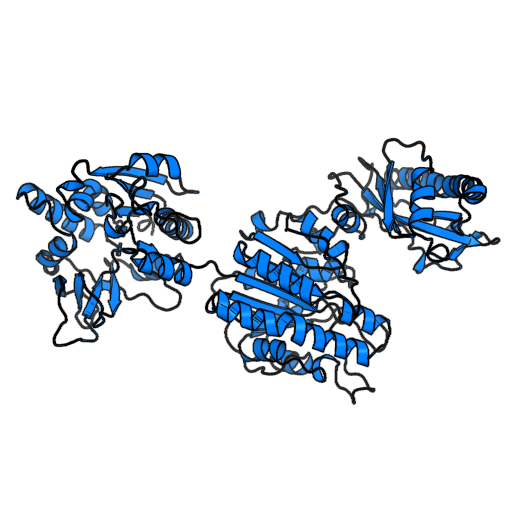2.614 1.00 95.44 398 ASN A CA 1
ATOM 3145 C C . ASN A 1 398 ? -5.968 -7.254 -33.366 1.00 95.44 398 ASN A C 1
ATOM 3147 O O . ASN A 1 398 ? -6.345 -7.761 -34.429 1.00 95.44 398 ASN A O 1
ATOM 3151 N N . ALA A 1 399 ? -4.768 -7.522 -32.853 1.00 95.50 399 ALA A N 1
ATOM 3152 C CA . ALA A 1 399 ? -3.814 -8.406 -33.497 1.00 95.50 399 ALA A CA 1
ATOM 3153 C C . ALA A 1 399 ? -4.359 -9.849 -33.601 1.00 95.50 399 ALA A C 1
ATOM 3155 O O . ALA A 1 399 ? -4.942 -10.377 -32.655 1.00 95.50 399 ALA A O 1
ATOM 3156 N N . PRO A 1 400 ? -4.131 -10.550 -34.728 1.00 94.69 400 PRO A N 1
ATOM 3157 C CA . PRO A 1 400 ? -4.681 -11.888 -34.969 1.00 94.69 400 PRO A CA 1
ATOM 3158 C C . PRO A 1 400 ? -3.940 -13.022 -34.237 1.00 94.69 400 PRO A C 1
ATOM 3160 O O . PRO A 1 400 ? -4.249 -14.193 -34.455 1.00 94.69 400 PRO A O 1
ATOM 3163 N N . CYS A 1 401 ? -2.926 -12.709 -33.429 1.00 94.62 401 CYS A N 1
ATOM 3164 C CA . CYS A 1 401 ? -2.091 -13.672 -32.712 1.00 94.62 401 CYS A CA 1
ATOM 3165 C C . CYS A 1 401 ? -1.623 -13.085 -31.375 1.00 94.62 401 CYS A C 1
ATOM 3167 O O . CYS A 1 401 ? -1.919 -11.937 -31.057 1.00 94.62 401 CYS A O 1
ATOM 3169 N N . ARG A 1 402 ? -0.863 -13.853 -30.586 1.00 93.25 402 ARG A N 1
ATOM 3170 C CA . ARG A 1 402 ? -0.261 -13.344 -29.345 1.00 93.25 402 ARG A CA 1
ATOM 3171 C C . ARG A 1 402 ? 1.123 -12.762 -29.606 1.00 93.25 402 ARG A C 1
ATOM 3173 O O . ARG A 1 402 ? 1.834 -13.208 -30.501 1.00 93.25 402 ARG A O 1
ATOM 3180 N N . ALA A 1 403 ? 1.556 -11.839 -28.746 1.00 93.94 403 ALA A N 1
ATOM 3181 C CA . ALA A 1 403 ? 2.928 -11.322 -28.751 1.00 93.94 403 ALA A CA 1
ATOM 3182 C C . ALA A 1 403 ? 3.992 -12.433 -28.630 1.00 93.94 403 ALA A C 1
ATOM 3184 O O . ALA A 1 403 ? 5.039 -12.352 -29.261 1.00 93.94 403 ALA A O 1
ATOM 3185 N N . SER A 1 404 ? 3.696 -13.497 -27.870 1.00 91.69 404 SER A N 1
ATOM 3186 C CA . SER A 1 404 ? 4.556 -14.681 -27.702 1.00 91.69 404 SER A CA 1
ATOM 3187 C C . SER A 1 404 ? 4.787 -15.477 -28.985 1.00 91.69 404 SER A C 1
ATOM 3189 O O . SER A 1 404 ? 5.707 -16.289 -29.040 1.00 91.69 404 SER A O 1
ATOM 3191 N N . ASP A 1 405 ? 3.942 -15.280 -29.996 1.00 95.25 405 ASP A N 1
ATOM 3192 C CA . ASP A 1 405 ? 4.001 -16.028 -31.250 1.00 95.25 405 ASP A CA 1
ATOM 3193 C C . ASP A 1 405 ? 4.934 -15.360 -32.273 1.00 95.25 405 ASP A C 1
ATOM 3195 O O . ASP A 1 405 ? 5.133 -15.890 -33.364 1.00 95.25 405 ASP A O 1
ATOM 3199 N N . LEU A 1 406 ? 5.506 -14.201 -31.929 1.00 96.19 406 LEU A N 1
ATOM 3200 C CA . LEU A 1 406 ? 6.385 -13.413 -32.783 1.00 96.19 406 LEU A CA 1
ATOM 3201 C C . LEU A 1 406 ? 7.817 -13.434 -32.253 1.00 96.19 406 LEU A C 1
ATOM 3203 O O . LEU A 1 406 ? 8.086 -13.100 -31.099 1.00 96.19 406 LEU A O 1
ATOM 3207 N N . VAL A 1 407 ? 8.759 -13.752 -33.133 1.00 95.12 407 VAL A N 1
ATOM 3208 C CA . VAL A 1 407 ? 10.191 -13.691 -32.845 1.00 95.12 407 VAL A CA 1
ATOM 3209 C C . VAL A 1 407 ? 10.755 -12.419 -33.465 1.00 95.12 407 VAL A C 1
ATOM 3211 O O . VAL A 1 407 ? 10.634 -12.194 -34.670 1.00 95.12 407 VAL A O 1
ATOM 3214 N N . THR A 1 408 ? 11.370 -11.581 -32.630 1.00 95.19 408 THR A N 1
ATOM 3215 C CA . THR A 1 408 ? 11.994 -10.314 -33.036 1.00 95.19 408 THR A CA 1
ATOM 3216 C C . THR A 1 408 ? 13.421 -10.226 -32.511 1.00 95.19 408 THR A C 1
ATOM 3218 O O . THR A 1 408 ? 13.779 -10.901 -31.544 1.00 95.19 408 THR A O 1
ATOM 3221 N N . HIS A 1 409 ? 14.234 -9.370 -33.130 1.00 94.44 409 HIS A N 1
ATOM 3222 C CA . HIS A 1 409 ? 15.648 -9.230 -32.799 1.00 94.44 409 HIS A CA 1
ATOM 3223 C C . HIS A 1 409 ? 15.963 -7.788 -32.371 1.00 94.44 409 HIS A C 1
ATOM 3225 O O . HIS A 1 409 ? 15.778 -6.869 -33.170 1.00 94.44 409 HIS A O 1
ATOM 3231 N N . PRO A 1 410 ? 16.435 -7.548 -31.132 1.00 92.31 410 PRO A N 1
ATOM 3232 C CA . PRO A 1 410 ? 16.798 -6.207 -30.683 1.00 92.31 410 PRO A CA 1
ATOM 3233 C C . PRO A 1 410 ? 17.978 -5.642 -31.489 1.00 92.31 410 PRO A C 1
ATOM 3235 O O . PRO A 1 410 ? 18.999 -6.324 -31.610 1.00 92.31 410 PRO A O 1
ATOM 3238 N N . PRO A 1 411 ? 17.917 -4.397 -31.994 1.00 92.19 411 PRO A N 1
ATOM 3239 C CA . PRO A 1 411 ? 18.953 -3.884 -32.893 1.00 92.19 411 PRO A CA 1
ATOM 3240 C C . PRO A 1 411 ? 20.303 -3.679 -32.183 1.00 92.19 411 PRO A C 1
ATOM 3242 O O . PRO A 1 411 ? 21.348 -3.969 -32.756 1.00 92.19 411 PRO A O 1
ATOM 3245 N N . HIS A 1 412 ? 20.297 -3.289 -30.904 1.00 85.50 412 HIS A N 1
ATOM 3246 C CA . HIS A 1 412 ? 21.514 -3.087 -30.101 1.00 85.50 412 HIS A CA 1
ATOM 3247 C C . HIS A 1 412 ? 22.312 -4.380 -29.848 1.00 85.50 412 HIS A C 1
ATOM 3249 O O . HIS A 1 412 ? 23.528 -4.328 -29.701 1.00 85.50 412 HIS A O 1
ATOM 3255 N N . GLN A 1 413 ? 21.654 -5.545 -29.851 1.00 86.94 413 GLN A N 1
ATOM 3256 C CA . GLN A 1 413 ? 22.310 -6.857 -29.720 1.00 86.94 413 GLN A CA 1
ATOM 3257 C C . GLN A 1 413 ? 22.745 -7.446 -31.069 1.00 86.94 413 GLN A C 1
ATOM 3259 O O . GLN A 1 413 ? 23.398 -8.485 -31.111 1.00 86.94 413 GLN A O 1
ATOM 3264 N N . ASN A 1 414 ? 22.353 -6.821 -32.181 1.00 91.69 414 ASN A N 1
ATOM 3265 C CA . ASN A 1 414 ? 22.543 -7.350 -33.531 1.00 91.69 414 ASN A CA 1
ATOM 3266 C C . ASN A 1 414 ? 23.279 -6.359 -34.450 1.00 91.69 414 ASN A C 1
ATOM 3268 O O . ASN A 1 414 ? 23.140 -6.407 -35.671 1.00 91.69 414 ASN A O 1
ATOM 3272 N N . MET A 1 415 ? 24.096 -5.482 -33.862 1.00 92.25 415 MET A N 1
ATOM 3273 C CA . MET A 1 415 ? 25.007 -4.594 -34.585 1.00 92.25 415 MET A CA 1
ATOM 3274 C C . MET A 1 415 ? 25.936 -5.387 -35.516 1.00 92.25 415 MET A C 1
ATOM 3276 O O . MET A 1 415 ? 26.461 -6.437 -35.147 1.00 92.25 415 MET A O 1
ATOM 3280 N N . GLY A 1 416 ? 26.126 -4.894 -36.740 1.00 92.38 416 GLY A N 1
ATOM 3281 C CA . GLY A 1 416 ? 26.955 -5.519 -37.772 1.00 92.38 416 GLY A CA 1
ATOM 3282 C C . GLY A 1 416 ? 26.362 -6.783 -38.406 1.00 92.38 416 GLY A C 1
ATOM 3283 O O . GLY A 1 416 ? 27.025 -7.413 -39.229 1.00 92.38 416 GLY A O 1
ATOM 3284 N N . ARG A 1 417 ? 25.131 -7.178 -38.060 1.00 95.50 417 ARG A N 1
ATOM 3285 C CA . ARG A 1 417 ? 24.448 -8.326 -38.675 1.00 95.50 417 ARG A CA 1
ATOM 3286 C C . ARG A 1 417 ? 23.553 -7.886 -39.831 1.00 95.50 417 ARG A C 1
ATOM 3288 O O . ARG A 1 417 ? 22.995 -6.792 -39.803 1.00 95.50 417 ARG A O 1
ATOM 3295 N N . ASP A 1 418 ? 23.415 -8.758 -40.830 1.00 96.62 418 ASP A N 1
ATOM 3296 C CA . ASP A 1 418 ? 22.547 -8.531 -41.992 1.00 96.62 418 ASP A CA 1
ATOM 3297 C C . ASP A 1 418 ? 21.071 -8.480 -41.578 1.00 96.62 418 ASP A C 1
ATOM 3299 O O . ASP A 1 418 ? 20.582 -9.388 -40.897 1.00 96.62 418 ASP A O 1
ATOM 3303 N N . ILE A 1 419 ? 20.357 -7.438 -42.017 1.00 95.25 419 ILE A N 1
ATOM 3304 C CA . ILE A 1 419 ? 18.962 -7.211 -41.618 1.00 95.25 419 ILE A CA 1
ATOM 3305 C C . ILE A 1 419 ? 18.010 -8.283 -42.156 1.00 95.25 419 ILE A C 1
ATOM 3307 O O . ILE A 1 419 ? 17.014 -8.581 -41.504 1.00 95.25 419 ILE A O 1
ATOM 3311 N N . GLY A 1 420 ? 18.299 -8.894 -43.311 1.00 93.81 420 GLY A N 1
ATOM 3312 C CA . GLY A 1 420 ? 17.446 -9.923 -43.912 1.00 93.81 420 GLY A CA 1
ATOM 3313 C C . GLY A 1 420 ? 17.330 -11.160 -43.023 1.00 93.81 420 GLY A C 1
ATOM 3314 O O . GLY A 1 420 ? 16.249 -11.729 -42.889 1.00 93.81 420 GLY A O 1
ATOM 3315 N N . SER A 1 421 ? 18.420 -11.516 -42.339 1.00 94.19 421 SER A N 1
ATOM 3316 C CA . SER A 1 421 ? 18.456 -12.615 -41.362 1.00 94.19 421 SER A CA 1
ATOM 3317 C C . SER A 1 421 ? 17.757 -12.322 -40.025 1.00 94.19 421 SER A C 1
ATOM 3319 O O . SER A 1 421 ? 17.631 -13.223 -39.198 1.00 94.19 421 SER A O 1
ATOM 3321 N N . LEU A 1 422 ? 17.331 -11.074 -39.802 1.00 95.94 422 LEU A N 1
ATOM 3322 C CA . LEU A 1 422 ? 16.777 -10.578 -38.536 1.00 95.94 422 LEU A CA 1
ATOM 3323 C C . LEU A 1 422 ? 15.323 -10.101 -38.659 1.00 95.94 422 LEU A C 1
ATOM 3325 O O . LEU A 1 422 ? 14.785 -9.516 -37.717 1.00 95.94 422 LEU A O 1
ATOM 3329 N N . MET A 1 423 ? 14.702 -10.310 -39.819 1.00 96.12 423 MET A N 1
ATOM 3330 C CA . MET A 1 423 ? 13.293 -10.002 -40.038 1.00 96.12 423 MET A CA 1
ATOM 3331 C C . MET A 1 423 ? 12.405 -10.795 -39.069 1.00 96.12 423 MET A C 1
ATOM 3333 O O . MET A 1 423 ? 12.756 -11.890 -38.626 1.00 96.12 423 MET A O 1
ATOM 3337 N N . ILE A 1 424 ? 11.238 -10.241 -38.747 1.00 98.00 424 ILE A N 1
ATOM 3338 C CA . ILE A 1 424 ? 10.291 -10.847 -37.809 1.00 98.00 424 ILE A CA 1
ATOM 3339 C C . ILE A 1 424 ? 9.810 -12.180 -38.378 1.00 98.00 424 ILE A C 1
ATOM 3341 O O . ILE A 1 424 ? 9.504 -12.279 -39.570 1.00 98.00 424 ILE A O 1
ATOM 3345 N N . THR A 1 425 ? 9.704 -13.193 -37.523 1.00 98.00 425 THR A N 1
ATOM 3346 C CA . THR A 1 425 ? 9.129 -14.494 -37.887 1.00 98.00 425 THR A CA 1
ATOM 3347 C C . THR A 1 425 ? 7.984 -14.855 -36.950 1.00 98.00 425 THR A C 1
ATOM 3349 O O . THR A 1 425 ? 7.966 -14.439 -35.791 1.00 98.00 425 THR A O 1
ATOM 3352 N N . GLY A 1 426 ? 7.003 -15.592 -37.471 1.00 97.56 426 GLY A N 1
ATOM 3353 C CA . GLY A 1 426 ? 5.878 -16.107 -36.700 1.00 97.56 426 GLY A CA 1
ATOM 3354 C C . GLY A 1 426 ? 6.035 -17.597 -36.415 1.00 97.56 426 GLY A C 1
ATOM 3355 O O . GLY A 1 426 ? 6.559 -18.348 -37.236 1.00 97.56 426 GLY A O 1
ATOM 3356 N N . THR A 1 427 ? 5.561 -18.050 -35.258 1.00 97.25 427 THR A N 1
ATOM 3357 C CA . THR A 1 427 ? 5.589 -19.473 -34.876 1.00 97.25 427 THR A CA 1
ATOM 3358 C C . THR A 1 427 ? 4.388 -20.264 -35.407 1.00 97.25 427 THR A C 1
ATOM 3360 O O . THR A 1 427 ? 4.384 -21.494 -35.368 1.00 97.25 427 THR A O 1
ATOM 3363 N N . ASN A 1 428 ? 3.367 -19.573 -35.922 1.00 97.44 428 ASN A N 1
ATOM 3364 C CA . ASN A 1 428 ? 2.143 -20.136 -36.498 1.00 97.44 428 ASN A CA 1
ATOM 3365 C C . ASN A 1 428 ? 1.655 -19.314 -37.716 1.00 97.44 428 ASN A C 1
ATOM 3367 O O . ASN A 1 428 ? 2.117 -18.186 -37.895 1.00 97.44 428 ASN A O 1
ATOM 3371 N N . PRO A 1 429 ? 0.707 -19.814 -38.540 1.00 97.88 429 PRO A N 1
ATOM 3372 C CA . PRO A 1 429 ? 0.269 -19.118 -39.755 1.00 97.88 429 PRO A CA 1
ATOM 3373 C C . PRO A 1 429 ? -0.214 -17.675 -39.536 1.00 97.88 429 PRO A C 1
ATOM 3375 O O . PRO A 1 429 ? 0.230 -16.779 -40.242 1.00 97.88 429 PRO A O 1
ATOM 3378 N N . GLN A 1 430 ? -1.040 -17.421 -38.514 1.00 96.88 430 GLN A N 1
ATOM 3379 C CA . GLN A 1 430 ? -1.567 -16.076 -38.231 1.00 96.88 430 GLN A CA 1
ATOM 3380 C C . GLN A 1 430 ? -0.451 -15.098 -37.838 1.00 96.88 430 GLN A C 1
ATOM 3382 O O . GLN A 1 430 ? -0.389 -13.976 -38.339 1.00 96.88 430 GLN A O 1
ATOM 3387 N N . SER A 1 431 ? 0.461 -15.537 -36.966 1.00 97.50 431 SER A N 1
ATOM 3388 C CA . SER A 1 431 ? 1.628 -14.741 -36.571 1.00 97.50 431 SER A CA 1
ATOM 3389 C C . SER A 1 431 ? 2.613 -14.530 -37.723 1.00 97.50 431 SER A C 1
ATOM 3391 O O . SER A 1 431 ? 3.233 -13.474 -37.807 1.00 97.50 431 SER A O 1
ATOM 3393 N N . GLN A 1 432 ? 2.738 -15.492 -38.642 1.00 98.19 432 GLN A N 1
ATOM 3394 C CA . GLN A 1 432 ? 3.618 -15.391 -39.804 1.00 98.19 432 GLN A CA 1
ATOM 3395 C C . GLN A 1 432 ? 3.071 -14.404 -40.842 1.00 98.19 432 GLN A C 1
ATOM 3397 O O . GLN A 1 432 ? 3.851 -13.649 -41.425 1.00 98.19 432 GLN A O 1
ATOM 3402 N N . ASP A 1 433 ? 1.751 -14.361 -41.030 1.00 97.50 433 ASP A N 1
ATOM 3403 C CA . ASP A 1 433 ? 1.088 -13.369 -41.879 1.00 97.50 433 ASP A CA 1
ATOM 3404 C C . ASP A 1 433 ? 1.275 -11.953 -41.316 1.00 97.50 433 ASP A C 1
ATOM 3406 O O . ASP A 1 433 ? 1.643 -11.030 -42.048 1.00 97.50 433 ASP A O 1
ATOM 3410 N N . LEU A 1 434 ? 1.100 -11.775 -39.998 1.00 97.19 434 LEU A N 1
ATOM 3411 C CA . LEU A 1 434 ? 1.391 -10.501 -39.338 1.00 97.19 434 LEU A CA 1
ATOM 3412 C C . LEU A 1 434 ? 2.877 -10.132 -39.464 1.00 97.19 434 LEU A C 1
ATOM 3414 O O . LEU A 1 434 ? 3.194 -9.001 -39.824 1.00 97.19 434 LEU A O 1
ATOM 3418 N N . ALA A 1 435 ? 3.791 -11.074 -39.224 1.00 98.00 435 ALA A N 1
ATOM 3419 C CA . ALA A 1 435 ? 5.228 -10.855 -39.364 1.00 98.00 435 ALA A CA 1
ATOM 3420 C C . ALA A 1 435 ? 5.604 -10.399 -40.783 1.00 98.00 435 ALA A C 1
ATOM 3422 O O . ALA A 1 435 ? 6.369 -9.449 -40.938 1.00 98.00 435 ALA A O 1
ATOM 3423 N N . ALA A 1 436 ? 5.031 -11.020 -41.819 1.00 97.25 436 ALA A N 1
ATOM 3424 C CA . ALA A 1 436 ? 5.245 -10.623 -43.208 1.00 97.25 436 ALA A CA 1
ATOM 3425 C C . ALA A 1 436 ? 4.795 -9.175 -43.468 1.00 97.25 436 ALA A C 1
ATOM 3427 O O . ALA A 1 436 ? 5.573 -8.399 -44.026 1.00 97.25 436 ALA A O 1
ATOM 3428 N N . ARG A 1 437 ? 3.603 -8.786 -42.987 1.00 95.94 437 ARG A N 1
ATOM 3429 C CA . ARG A 1 437 ? 3.107 -7.397 -43.070 1.00 95.94 437 ARG A CA 1
ATOM 3430 C C . ARG A 1 437 ? 4.044 -6.413 -42.365 1.00 95.94 437 ARG A C 1
ATOM 3432 O O . ARG A 1 437 ? 4.395 -5.379 -42.922 1.00 95.94 437 ARG A O 1
ATOM 3439 N N . LEU A 1 438 ? 4.476 -6.733 -41.144 1.00 96.94 438 LEU A N 1
ATOM 3440 C CA . LEU A 1 438 ? 5.381 -5.875 -40.374 1.00 96.94 438 LEU A CA 1
ATOM 3441 C C . LEU A 1 438 ? 6.750 -5.727 -41.054 1.00 96.94 438 LEU A C 1
ATOM 3443 O O . LEU A 1 438 ? 7.306 -4.630 -41.080 1.00 96.94 438 LEU A O 1
ATOM 3447 N N . ASN A 1 439 ? 7.277 -6.800 -41.644 1.00 97.19 439 ASN A N 1
ATOM 3448 C CA . ASN A 1 439 ? 8.524 -6.761 -42.404 1.00 97.19 439 ASN A CA 1
ATOM 3449 C C . ASN A 1 439 ? 8.400 -5.903 -43.670 1.00 97.19 439 ASN A C 1
ATOM 3451 O O . ASN A 1 439 ? 9.317 -5.142 -43.968 1.00 97.19 439 ASN A O 1
ATOM 3455 N N . GLU A 1 440 ? 7.275 -5.979 -44.387 1.00 95.38 440 GLU A N 1
ATOM 3456 C CA . GLU A 1 440 ? 6.995 -5.111 -45.538 1.00 95.38 440 GLU A CA 1
ATOM 3457 C C . GLU A 1 440 ? 7.003 -3.634 -45.130 1.00 95.38 440 GLU A C 1
ATOM 3459 O O . GLU A 1 440 ? 7.669 -2.822 -45.771 1.00 95.38 440 GLU A O 1
ATOM 3464 N N . ILE A 1 441 ? 6.359 -3.301 -44.008 1.00 95.62 441 ILE A N 1
ATOM 3465 C CA . ILE A 1 441 ? 6.354 -1.944 -43.450 1.00 95.62 441 ILE A CA 1
ATOM 3466 C C . ILE A 1 441 ? 7.771 -1.471 -43.111 1.00 95.62 441 ILE A C 1
ATOM 3468 O O . ILE A 1 441 ? 8.150 -0.356 -43.476 1.00 95.62 441 ILE A O 1
ATOM 3472 N N . MET A 1 442 ? 8.566 -2.298 -42.423 1.00 95.94 442 MET A N 1
ATOM 3473 C CA . MET A 1 442 ? 9.945 -1.928 -42.107 1.00 95.94 442 MET A CA 1
ATOM 3474 C C . MET A 1 442 ? 10.742 -1.689 -43.398 1.00 95.94 442 MET A C 1
ATOM 3476 O O . MET A 1 442 ? 11.436 -0.678 -43.501 1.00 95.94 442 MET A O 1
ATOM 3480 N N . GLN A 1 443 ? 10.611 -2.551 -44.411 1.00 94.75 443 GLN A N 1
ATOM 3481 C CA . GLN A 1 443 ? 11.305 -2.406 -45.700 1.00 94.75 443 GLN A CA 1
ATOM 3482 C C . GLN A 1 443 ? 10.869 -1.158 -46.476 1.00 94.75 443 GLN A C 1
ATOM 3484 O O . GLN A 1 443 ? 11.726 -0.409 -46.946 1.00 94.75 443 GLN A O 1
ATOM 3489 N N . ASP A 1 444 ? 9.569 -0.869 -46.572 1.00 94.81 444 ASP A N 1
ATOM 3490 C CA . ASP A 1 444 ? 9.093 0.341 -47.253 1.00 94.81 444 ASP A CA 1
ATOM 3491 C C . ASP A 1 444 ? 9.493 1.619 -46.500 1.00 94.81 444 ASP A C 1
ATOM 3493 O O . ASP A 1 444 ? 9.813 2.633 -47.131 1.00 94.81 444 ASP A O 1
ATOM 3497 N N . SER A 1 445 ? 9.603 1.562 -45.164 1.00 96.00 445 SER A N 1
ATOM 3498 C CA . SER A 1 445 ? 10.132 2.682 -44.377 1.00 96.00 445 SER A CA 1
ATOM 3499 C C . SER A 1 445 ? 11.523 3.103 -44.848 1.00 96.00 445 SER A C 1
ATOM 3501 O O . SER A 1 445 ? 11.822 4.293 -44.843 1.00 96.00 445 SER A O 1
ATOM 3503 N N . ARG A 1 446 ? 12.346 2.165 -45.342 1.00 94.12 446 ARG A N 1
ATOM 3504 C CA . ARG A 1 446 ? 13.691 2.471 -45.837 1.00 94.12 446 ARG A CA 1
ATOM 3505 C C . ARG A 1 446 ? 13.669 3.394 -47.045 1.00 94.12 446 ARG A C 1
ATOM 3507 O O . ARG A 1 446 ? 14.420 4.366 -47.114 1.00 94.12 446 ARG A O 1
ATOM 3514 N N . ARG A 1 447 ? 12.763 3.123 -47.985 1.00 94.00 447 ARG A N 1
ATOM 3515 C CA . ARG A 1 447 ? 12.552 3.969 -49.163 1.00 94.00 447 ARG A CA 1
ATOM 3516 C C . ARG A 1 447 ? 12.025 5.344 -48.755 1.00 94.00 447 ARG A C 1
ATOM 3518 O O . ARG A 1 447 ? 12.562 6.356 -49.198 1.00 94.00 447 ARG A O 1
ATOM 3525 N N . GLN A 1 448 ? 11.014 5.386 -47.886 1.00 96.56 448 GLN A N 1
ATOM 3526 C CA . GLN A 1 448 ? 10.416 6.646 -47.435 1.00 96.56 448 GLN A CA 1
ATOM 3527 C C . GLN A 1 448 ? 11.416 7.516 -46.660 1.00 96.56 448 GLN A C 1
ATOM 3529 O O . GLN A 1 448 ? 11.515 8.714 -46.912 1.00 96.56 448 GLN A O 1
ATOM 3534 N N . ILE A 1 449 ? 12.188 6.931 -45.740 1.00 96.94 449 ILE A N 1
ATOM 3535 C CA . ILE A 1 449 ? 13.188 7.657 -44.947 1.00 96.94 449 ILE A CA 1
ATOM 3536 C C . ILE A 1 449 ? 14.300 8.205 -45.847 1.00 96.94 449 ILE A C 1
ATOM 3538 O O . ILE A 1 449 ? 14.703 9.352 -45.660 1.00 96.94 449 ILE A O 1
ATOM 3542 N N . ALA A 1 450 ? 14.746 7.455 -46.860 1.00 95.12 450 ALA A N 1
ATOM 3543 C CA . ALA A 1 450 ? 15.723 7.949 -47.829 1.00 95.12 450 ALA A CA 1
ATOM 3544 C C . ALA A 1 450 ? 15.222 9.198 -48.582 1.00 95.12 450 ALA A C 1
ATOM 3546 O O . ALA A 1 450 ? 15.959 10.177 -48.706 1.00 95.12 450 ALA A O 1
ATOM 3547 N N . GLU A 1 451 ? 13.958 9.204 -49.024 1.00 95.19 451 GLU A N 1
ATOM 3548 C CA . GLU A 1 451 ? 13.323 10.372 -49.656 1.00 95.19 451 GLU A CA 1
ATOM 3549 C C . GLU A 1 451 ? 13.230 11.562 -48.678 1.00 95.19 451 GLU A C 1
ATOM 3551 O O . GLU A 1 451 ? 13.606 12.689 -49.009 1.00 95.19 451 GLU A O 1
ATOM 3556 N N . LEU A 1 452 ? 12.782 11.312 -47.444 1.00 95.75 452 LEU A N 1
ATOM 3557 C CA . LEU A 1 452 ? 12.611 12.333 -46.405 1.00 95.75 452 LEU A CA 1
ATOM 3558 C C . LEU A 1 452 ? 13.939 12.919 -45.906 1.00 95.75 452 LEU A C 1
ATOM 3560 O O . LEU A 1 452 ? 13.999 14.095 -45.530 1.00 95.75 452 LEU A O 1
ATOM 3564 N N . ASN A 1 453 ? 15.016 12.134 -45.915 1.00 94.06 453 ASN A N 1
ATOM 3565 C CA . ASN A 1 453 ? 16.341 12.583 -45.498 1.00 94.06 453 ASN A CA 1
ATOM 3566 C C . ASN A 1 453 ? 16.933 13.648 -46.423 1.00 94.06 453 ASN A C 1
ATOM 3568 O O . ASN A 1 453 ? 17.763 14.426 -45.952 1.00 94.06 453 ASN A O 1
ATOM 3572 N N . GLY A 1 454 ? 16.460 13.774 -47.669 1.00 89.62 454 GLY A N 1
ATOM 3573 C CA . GLY A 1 454 ? 16.802 14.912 -48.528 1.00 89.62 454 GLY A CA 1
ATOM 3574 C C . GLY A 1 454 ? 16.404 16.271 -47.929 1.00 89.62 454 GLY A C 1
ATOM 3575 O O . GLY A 1 454 ? 17.075 17.269 -48.172 1.00 89.62 454 GLY A O 1
ATOM 3576 N N . GLU A 1 455 ? 15.349 16.310 -47.104 1.00 92.06 455 GLU A N 1
ATOM 3577 C CA . GLU A 1 455 ? 14.871 17.511 -46.397 1.00 92.06 455 GLU A CA 1
ATOM 3578 C C . GLU A 1 455 ? 15.319 17.544 -44.924 1.00 92.06 455 GLU A C 1
ATOM 3580 O O . GLU A 1 455 ? 15.660 18.599 -44.389 1.00 92.06 455 GLU A O 1
ATOM 3585 N N . ILE A 1 456 ? 15.265 16.403 -44.229 1.00 93.31 456 ILE A N 1
ATOM 3586 C CA . ILE A 1 456 ? 15.464 16.330 -42.771 1.00 93.31 456 ILE A CA 1
ATOM 3587 C C . ILE A 1 456 ? 16.949 16.206 -42.401 1.00 93.31 456 ILE A C 1
ATOM 3589 O O . ILE A 1 456 ? 17.361 16.683 -41.336 1.00 93.31 456 ILE A O 1
ATOM 3593 N N . GLY A 1 457 ? 17.753 15.579 -43.266 1.00 92.00 457 GLY A N 1
ATOM 3594 C CA . GLY A 1 457 ? 19.179 15.352 -43.047 1.00 92.00 457 GLY A CA 1
ATOM 3595 C C . GLY A 1 457 ? 19.466 14.568 -41.766 1.00 92.00 457 GLY A C 1
ATOM 3596 O O . GLY A 1 457 ? 20.192 15.062 -40.898 1.00 92.00 457 GLY A O 1
ATOM 3597 N N . SER A 1 458 ? 18.847 13.399 -41.588 1.00 93.56 458 SER A N 1
ATOM 3598 C CA . SER A 1 458 ? 19.187 12.469 -40.502 1.00 93.56 458 SER A CA 1
ATOM 3599 C C . SER A 1 458 ? 20.093 11.338 -41.006 1.00 93.56 458 SER A C 1
ATOM 3601 O O . SER A 1 458 ? 20.282 11.198 -42.212 1.00 93.56 458 SER A O 1
ATOM 3603 N N . LYS A 1 459 ? 20.639 10.537 -40.083 1.00 94.56 459 LYS A N 1
ATOM 3604 C CA . LYS A 1 459 ? 21.342 9.286 -40.410 1.00 94.56 459 LYS A CA 1
ATOM 3605 C C . LYS A 1 459 ? 20.457 8.043 -40.266 1.00 94.56 459 LYS A C 1
ATOM 3607 O O . LYS A 1 459 ? 20.952 6.938 -40.442 1.00 94.56 459 LYS A O 1
ATOM 3612 N N . ALA A 1 460 ? 19.180 8.197 -39.912 1.00 96.88 460 ALA A N 1
ATOM 3613 C CA . ALA A 1 460 ? 18.271 7.059 -39.848 1.00 96.88 460 ALA A CA 1
ATOM 3614 C C . ALA A 1 460 ? 18.011 6.550 -41.263 1.00 96.88 460 ALA A C 1
ATOM 3616 O O . ALA A 1 460 ? 17.775 7.359 -42.157 1.00 96.88 460 ALA A O 1
ATOM 3617 N N . ASP A 1 461 ? 18.013 5.236 -41.440 1.00 97.19 461 ASP A N 1
ATOM 3618 C CA . ASP A 1 461 ? 17.736 4.576 -42.711 1.00 97.19 461 ASP A CA 1
ATOM 3619 C C . ASP A 1 461 ? 16.420 3.807 -42.679 1.00 97.19 461 ASP A C 1
ATOM 3621 O O . ASP A 1 461 ? 15.813 3.642 -43.724 1.00 97.19 461 ASP A O 1
ATOM 3625 N N . MET A 1 462 ? 15.970 3.313 -41.521 1.00 96.12 462 MET A N 1
ATOM 3626 C CA . MET A 1 462 ? 14.832 2.388 -41.429 1.00 96.12 462 MET A CA 1
ATOM 3627 C C . MET A 1 462 ? 14.188 2.437 -40.037 1.00 96.12 462 MET A C 1
ATOM 3629 O O . MET A 1 462 ? 14.864 2.753 -39.053 1.00 96.12 462 MET A O 1
ATOM 3633 N N . ILE A 1 463 ? 12.899 2.095 -39.936 1.00 97.06 463 ILE A N 1
ATOM 3634 C CA . ILE A 1 463 ? 12.277 1.748 -38.648 1.00 97.06 463 ILE A CA 1
ATOM 3635 C C . ILE A 1 463 ? 12.475 0.262 -38.337 1.00 97.06 463 ILE A C 1
ATOM 3637 O O . ILE A 1 463 ? 12.479 -0.577 -39.234 1.00 97.06 463 ILE A O 1
ATOM 3641 N N . TRP A 1 464 ? 12.590 -0.072 -37.058 1.00 97.69 464 TRP A N 1
ATOM 3642 C CA . TRP A 1 464 ? 12.875 -1.424 -36.599 1.00 97.69 464 TRP A CA 1
ATOM 3643 C C . TRP A 1 464 ? 11.948 -1.828 -35.456 1.00 97.69 464 TRP A C 1
ATOM 3645 O O . TRP A 1 464 ? 12.057 -1.294 -34.349 1.00 97.69 464 TRP A O 1
ATOM 3655 N N . PHE A 1 465 ? 11.046 -2.774 -35.714 1.00 97.19 465 PHE A N 1
ATOM 3656 C CA . PHE A 1 465 ? 10.094 -3.275 -34.724 1.00 97.19 465 PHE A CA 1
ATOM 3657 C C . PHE A 1 465 ? 10.673 -4.445 -33.926 1.00 97.19 465 PHE A C 1
ATOM 3659 O O . PHE A 1 465 ? 11.185 -5.410 -34.493 1.00 97.19 465 PHE A O 1
ATOM 3666 N N . TRP A 1 466 ? 10.573 -4.384 -32.598 1.00 95.19 466 TRP A N 1
ATOM 3667 C CA . TRP A 1 466 ? 11.068 -5.436 -31.710 1.00 95.19 466 TRP A CA 1
ATOM 3668 C C . TRP A 1 466 ? 10.390 -5.409 -30.333 1.00 95.19 466 TRP A C 1
ATOM 3670 O O . TRP A 1 466 ? 9.693 -4.456 -29.997 1.00 95.19 466 TRP A O 1
ATOM 3680 N N . SER A 1 467 ? 10.610 -6.446 -29.517 1.00 93.00 467 SER A N 1
ATOM 3681 C CA . SER A 1 467 ? 10.010 -6.588 -28.174 1.00 93.00 467 SER A CA 1
ATOM 3682 C C . SER A 1 467 ? 8.468 -6.554 -28.204 1.00 93.00 467 SER A C 1
ATOM 3684 O O . SER A 1 467 ? 7.871 -5.673 -27.579 1.00 93.00 467 SER A O 1
ATOM 3686 N N . PRO A 1 468 ? 7.817 -7.470 -28.958 1.00 95.31 468 PRO A N 1
ATOM 3687 C CA . PRO A 1 468 ? 6.361 -7.549 -29.003 1.00 95.31 468 PRO A CA 1
ATOM 3688 C C . PRO A 1 468 ? 5.823 -7.772 -27.595 1.00 95.31 468 PRO A C 1
ATOM 3690 O O . PRO A 1 468 ? 6.365 -8.591 -26.852 1.00 95.31 468 PRO A O 1
ATOM 3693 N N . SER A 1 469 ? 4.759 -7.060 -27.244 1.00 94.25 469 SER A N 1
ATOM 3694 C CA . SER A 1 469 ? 4.186 -7.095 -25.911 1.00 94.25 469 SER A CA 1
ATOM 3695 C C . SER A 1 469 ? 2.685 -6.891 -25.927 1.00 94.25 469 SER A C 1
ATOM 3697 O O . SER A 1 469 ? 2.187 -5.910 -26.471 1.00 94.25 469 SER A O 1
ATOM 3699 N N . GLY A 1 470 ? 1.963 -7.853 -25.355 1.00 92.75 470 GLY A N 1
ATOM 3700 C CA . GLY A 1 470 ? 0.509 -7.800 -25.255 1.00 92.75 470 GLY A CA 1
ATOM 3701 C C . GLY A 1 470 ? 0.036 -6.963 -24.069 1.00 92.75 470 GLY A C 1
ATOM 3702 O O . GLY A 1 470 ? 0.833 -6.489 -23.254 1.00 92.75 470 GLY A O 1
ATOM 3703 N N . TYR A 1 471 ? -1.282 -6.839 -23.949 1.00 89.31 471 TYR A N 1
ATOM 3704 C CA . TYR A 1 471 ? -1.925 -6.191 -22.813 1.00 89.31 471 TYR A CA 1
ATOM 3705 C C . TYR A 1 471 ? -1.578 -6.875 -21.466 1.00 89.31 471 TYR A C 1
ATOM 3707 O O . TYR A 1 471 ? -1.804 -8.085 -21.316 1.00 89.31 471 TYR A O 1
ATOM 3715 N N . PRO A 1 472 ? -1.052 -6.138 -20.465 1.00 86.38 472 PRO A N 1
ATOM 3716 C CA . PRO A 1 472 ? -0.763 -6.674 -19.137 1.00 86.38 472 PRO A CA 1
ATOM 3717 C C . PRO A 1 472 ? -2.062 -6.884 -18.347 1.00 86.38 472 PRO A C 1
ATOM 3719 O O . PRO A 1 472 ? -2.633 -5.952 -17.787 1.00 86.38 472 PRO A O 1
ATOM 3722 N N . ARG A 1 473 ? -2.534 -8.134 -18.270 1.00 86.81 473 ARG A N 1
ATOM 3723 C CA . ARG A 1 473 ? -3.787 -8.513 -17.582 1.00 86.81 473 ARG A CA 1
ATOM 3724 C C . ARG A 1 473 ? -3.627 -8.547 -16.057 1.00 86.81 473 ARG A C 1
ATOM 3726 O O . ARG A 1 473 ? -3.686 -9.617 -15.450 1.00 86.81 473 ARG A O 1
ATOM 3733 N N . MET A 1 474 ? -3.395 -7.391 -15.442 1.00 90.50 474 MET A N 1
ATOM 3734 C CA . MET A 1 474 ? -3.158 -7.241 -14.003 1.00 90.50 474 MET A CA 1
ATOM 3735 C C . MET A 1 474 ? -4.404 -6.711 -13.273 1.00 90.50 474 MET A C 1
ATOM 3737 O O . MET A 1 474 ? -5.078 -5.830 -13.799 1.00 90.50 474 MET A O 1
ATOM 3741 N N . PRO A 1 475 ? -4.726 -7.206 -12.061 1.00 93.12 475 PRO A N 1
ATOM 3742 C CA . PRO A 1 475 ? -5.769 -6.593 -11.240 1.00 93.12 475 PRO A CA 1
ATOM 3743 C C . PRO A 1 475 ? -5.328 -5.211 -10.738 1.00 93.12 475 PRO A C 1
ATOM 3745 O O . PRO A 1 475 ? -4.131 -4.959 -10.565 1.00 93.12 475 PRO A O 1
ATOM 3748 N N . GLY A 1 476 ? -6.289 -4.334 -10.442 1.00 95.25 476 GLY A N 1
ATOM 3749 C CA . GLY A 1 476 ? -5.986 -3.008 -9.905 1.00 95.25 476 GLY A CA 1
ATOM 3750 C C . GLY A 1 476 ? -5.320 -3.078 -8.524 1.00 95.25 476 GLY A C 1
ATOM 3751 O O . GLY A 1 476 ? -5.680 -3.900 -7.682 1.00 95.25 476 GLY A O 1
ATOM 3752 N N . PHE A 1 477 ? -4.374 -2.180 -8.243 1.00 96.75 477 PHE A N 1
ATOM 3753 C CA . PHE A 1 477 ? -3.650 -2.124 -6.968 1.00 96.75 477 PHE A CA 1
ATOM 3754 C C . PHE A 1 477 ? -4.597 -1.897 -5.783 1.00 96.75 477 PHE A C 1
ATOM 3756 O O . PHE A 1 477 ? -4.535 -2.615 -4.785 1.00 96.75 477 PHE A O 1
ATOM 3763 N N . SER A 1 478 ? -5.517 -0.934 -5.902 1.00 94.44 478 SER A N 1
ATOM 3764 C CA . SER A 1 478 ? -6.508 -0.657 -4.855 1.00 94.44 478 SER A CA 1
ATOM 3765 C C . SER A 1 478 ? -7.533 -1.772 -4.694 1.00 94.44 478 SER A C 1
ATOM 3767 O O . SER A 1 478 ? -7.949 -2.039 -3.572 1.00 94.44 478 SER A O 1
ATOM 3769 N N . GLU A 1 479 ? -7.910 -2.442 -5.783 1.00 90.50 479 GLU A N 1
ATOM 3770 C CA . GLU A 1 479 ? -8.787 -3.616 -5.729 1.00 90.50 479 GLU A CA 1
ATOM 3771 C C . GLU A 1 479 ? -8.116 -4.756 -4.956 1.00 90.50 479 GLU A C 1
ATOM 3773 O O . GLU A 1 479 ? -8.735 -5.377 -4.096 1.00 90.50 479 GLU A O 1
ATOM 3778 N N . ARG A 1 480 ? -6.829 -4.994 -5.222 1.00 92.75 480 ARG A N 1
ATOM 3779 C CA . ARG A 1 480 ? -6.090 -6.101 -4.625 1.00 92.75 480 ARG A CA 1
ATOM 3780 C C . ARG A 1 480 ? -5.697 -5.868 -3.168 1.00 92.75 480 ARG A C 1
ATOM 3782 O O . ARG A 1 480 ? -5.800 -6.790 -2.365 1.00 92.75 480 ARG A O 1
ATOM 3789 N N . PHE A 1 481 ? -5.221 -4.670 -2.830 1.00 93.75 481 PHE A N 1
ATOM 3790 C CA . PHE A 1 481 ? -4.635 -4.390 -1.513 1.00 93.75 481 PHE A CA 1
ATOM 3791 C C . PHE A 1 481 ? -5.491 -3.474 -0.633 1.00 93.75 481 PHE A C 1
ATOM 3793 O O . PHE A 1 481 ? -5.167 -3.276 0.535 1.00 93.75 481 PHE A O 1
ATOM 3800 N N . GLY A 1 482 ? -6.568 -2.884 -1.162 1.00 89.12 482 GLY A N 1
ATOM 3801 C CA . GLY A 1 482 ? -7.391 -1.924 -0.421 1.00 89.12 482 GLY A CA 1
ATOM 3802 C C . GLY A 1 482 ? -6.676 -0.605 -0.101 1.00 89.12 482 GLY A C 1
ATOM 3803 O O . GLY A 1 482 ? -7.123 0.131 0.777 1.00 89.12 482 GLY A O 1
ATOM 3804 N N . LEU A 1 483 ? -5.566 -0.310 -0.789 1.00 94.19 483 LEU A N 1
ATOM 3805 C CA . LEU A 1 483 ? -4.722 0.868 -0.578 1.00 94.19 483 LEU A CA 1
ATOM 3806 C C . LEU A 1 483 ? -4.687 1.761 -1.818 1.00 94.19 483 LEU A C 1
ATOM 3808 O O . LEU A 1 483 ? -4.730 1.279 -2.951 1.00 94.19 483 LEU A O 1
ATOM 3812 N N . ARG A 1 484 ? -4.527 3.070 -1.619 1.00 96.00 484 ARG A N 1
ATOM 3813 C CA . ARG A 1 484 ? -4.182 4.008 -2.695 1.00 96.00 484 ARG A CA 1
ATOM 3814 C C . ARG A 1 484 ? -2.671 4.200 -2.743 1.00 96.00 484 ARG A C 1
ATOM 3816 O O . ARG A 1 484 ? -2.066 4.656 -1.769 1.00 96.00 484 ARG A O 1
ATOM 3823 N N . GLY A 1 485 ? -2.080 3.829 -3.877 1.00 97.50 485 GLY A N 1
ATOM 3824 C CA . GLY A 1 485 ? -0.635 3.772 -4.075 1.00 97.50 485 GLY A CA 1
ATOM 3825 C C . GLY A 1 485 ? -0.122 4.719 -5.159 1.00 97.50 485 GLY A C 1
ATOM 3826 O O . GLY A 1 485 ? -0.856 5.047 -6.093 1.00 97.50 485 GLY A O 1
ATOM 3827 N N . ALA A 1 486 ? 1.148 5.112 -5.055 1.00 98.06 486 ALA A N 1
ATOM 3828 C CA . ALA A 1 486 ? 1.877 5.799 -6.120 1.00 98.06 486 ALA A CA 1
ATOM 3829 C C . ALA A 1 486 ? 3.236 5.154 -6.410 1.00 98.06 486 ALA A C 1
ATOM 3831 O O . ALA A 1 486 ? 3.894 4.662 -5.492 1.00 98.06 486 ALA A O 1
ATOM 3832 N N . ILE A 1 487 ? 3.666 5.217 -7.673 1.00 97.44 487 ILE A N 1
ATOM 3833 C CA . ILE A 1 487 ? 5.034 4.892 -8.093 1.00 97.44 487 ILE A CA 1
ATOM 3834 C C . ILE A 1 487 ? 5.782 6.192 -8.392 1.00 97.44 487 ILE A C 1
ATOM 3836 O O . ILE A 1 487 ? 5.336 7.023 -9.184 1.00 97.44 487 ILE A O 1
ATOM 3840 N N . VAL A 1 488 ? 6.935 6.356 -7.748 1.00 96.38 488 VAL A N 1
ATOM 3841 C CA . VAL A 1 488 ? 7.824 7.518 -7.836 1.00 96.38 488 VAL A CA 1
ATOM 3842 C C . VAL A 1 488 ? 9.120 7.056 -8.486 1.00 96.38 488 VAL A C 1
ATOM 3844 O O . VAL A 1 488 ? 10.054 6.630 -7.809 1.00 96.38 488 VAL A O 1
ATOM 3847 N N . ALA A 1 489 ? 9.160 7.105 -9.815 1.00 91.88 489 ALA A N 1
ATOM 3848 C CA . ALA A 1 489 ? 10.249 6.560 -10.621 1.00 91.88 489 ALA A CA 1
ATOM 3849 C C . ALA A 1 489 ? 10.642 7.515 -11.755 1.00 91.88 489 ALA A C 1
ATOM 3851 O O . ALA A 1 489 ? 9.840 8.345 -12.183 1.00 91.88 489 ALA A O 1
ATOM 3852 N N . GLY A 1 490 ? 11.882 7.386 -12.238 1.00 85.31 490 GLY A N 1
ATOM 3853 C CA . GLY A 1 490 ? 12.343 8.084 -13.448 1.00 85.31 490 GLY A CA 1
ATOM 3854 C C . GLY A 1 490 ? 12.095 7.288 -14.732 1.00 85.31 490 GLY A C 1
ATOM 3855 O O . GLY A 1 490 ? 11.878 7.872 -15.787 1.00 85.31 490 GLY A O 1
ATOM 3856 N N . LEU A 1 491 ? 12.081 5.956 -14.640 1.00 85.50 491 LEU A N 1
ATOM 3857 C CA . LEU A 1 491 ? 12.006 5.076 -15.803 1.00 85.50 491 LEU A CA 1
ATOM 3858 C C . LEU A 1 491 ? 10.571 4.863 -16.280 1.00 85.50 491 LEU A C 1
ATOM 3860 O O . LEU A 1 491 ? 9.655 4.659 -15.479 1.00 85.50 491 LEU A O 1
ATOM 3864 N N . ASP A 1 492 ? 10.402 4.840 -17.602 1.00 86.31 492 ASP A N 1
ATOM 3865 C CA . ASP A 1 492 ? 9.102 4.673 -18.251 1.00 86.31 492 ASP A CA 1
ATOM 3866 C C . ASP A 1 492 ? 8.434 3.359 -17.840 1.00 86.31 492 ASP A C 1
ATOM 3868 O O . ASP A 1 492 ? 7.295 3.383 -17.390 1.00 86.31 492 ASP A O 1
ATOM 3872 N N . PHE A 1 493 ? 9.135 2.219 -17.881 1.00 86.44 493 PHE A N 1
ATOM 3873 C CA . PHE A 1 493 ? 8.509 0.932 -17.549 1.00 86.44 493 PHE A CA 1
ATOM 3874 C C . PHE A 1 493 ? 7.936 0.890 -16.122 1.00 86.44 493 PHE A C 1
ATOM 3876 O O . PHE A 1 493 ? 6.895 0.274 -15.915 1.00 86.44 493 PHE A O 1
ATOM 3883 N N . MET A 1 494 ? 8.550 1.581 -15.152 1.00 92.25 494 MET A N 1
ATOM 3884 C CA . MET A 1 494 ? 8.021 1.669 -13.785 1.00 92.25 494 MET A CA 1
ATOM 3885 C C . MET A 1 494 ? 6.714 2.461 -13.738 1.00 92.25 494 MET A C 1
ATOM 3887 O O . MET A 1 494 ? 5.770 2.049 -13.062 1.00 92.25 494 MET A O 1
ATOM 3891 N N . ARG A 1 495 ? 6.621 3.570 -14.487 1.00 91.69 495 ARG A N 1
ATOM 3892 C CA . ARG A 1 495 ? 5.344 4.284 -14.650 1.00 91.69 495 ARG A CA 1
ATOM 3893 C C . ARG A 1 495 ? 4.324 3.416 -15.385 1.00 91.69 495 ARG A C 1
ATOM 3895 O O . ARG A 1 495 ? 3.162 3.397 -15.004 1.00 91.69 495 ARG A O 1
ATOM 3902 N N . GLY A 1 496 ? 4.773 2.652 -16.377 1.00 92.00 496 GLY A N 1
ATOM 3903 C CA . GLY A 1 496 ? 3.978 1.667 -17.101 1.00 92.00 496 GLY A CA 1
ATOM 3904 C C . GLY A 1 496 ? 3.330 0.631 -16.190 1.00 92.00 496 GLY A C 1
ATOM 3905 O O . GLY A 1 496 ? 2.119 0.446 -16.254 1.00 92.00 496 GLY A O 1
ATOM 3906 N N . ILE A 1 497 ? 4.113 0.005 -15.302 1.00 93.62 497 ILE A N 1
ATOM 3907 C CA . ILE A 1 497 ? 3.602 -0.934 -14.291 1.00 93.62 497 ILE A CA 1
ATOM 3908 C C . ILE A 1 497 ? 2.560 -0.239 -13.412 1.00 93.62 497 ILE A C 1
ATOM 3910 O O . ILE A 1 497 ? 1.482 -0.785 -13.203 1.00 93.62 497 ILE A O 1
ATOM 3914 N N . GLY A 1 498 ? 2.851 0.976 -12.932 1.00 94.75 498 GLY A N 1
ATOM 3915 C CA . GLY A 1 498 ? 1.920 1.747 -12.105 1.00 94.75 498 GLY A CA 1
ATOM 3916 C C . GLY A 1 498 ? 0.597 2.033 -12.813 1.00 94.75 498 GLY A C 1
ATOM 3917 O O . GLY A 1 498 ? -0.464 1.780 -12.246 1.00 94.75 498 GLY A O 1
ATOM 3918 N N . ASN A 1 499 ? 0.655 2.477 -14.068 1.00 93.56 499 ASN A N 1
ATOM 3919 C CA . ASN A 1 499 ? -0.520 2.745 -14.894 1.00 93.56 499 ASN A CA 1
ATOM 3920 C C . ASN A 1 499 ? -1.318 1.463 -15.179 1.00 93.56 499 ASN A C 1
ATOM 3922 O O . ASN A 1 499 ? -2.543 1.486 -15.078 1.00 93.56 499 ASN A O 1
ATOM 3926 N N . ALA A 1 500 ? -0.643 0.335 -15.428 1.00 92.19 500 ALA A N 1
ATOM 3927 C CA . ALA A 1 500 ? -1.281 -0.964 -15.655 1.00 92.19 500 ALA A CA 1
ATOM 3928 C C . ALA A 1 500 ? -2.116 -1.447 -14.456 1.00 92.19 500 ALA A C 1
ATOM 3930 O O . ALA A 1 500 ? -3.097 -2.161 -14.638 1.00 92.19 500 ALA A O 1
ATOM 3931 N N . VAL A 1 501 ? -1.753 -1.045 -13.233 1.00 94.44 501 VAL A N 1
ATOM 3932 C CA . VAL A 1 501 ? -2.465 -1.424 -11.998 1.00 94.44 501 VAL A CA 1
ATOM 3933 C C . VAL A 1 501 ? -3.266 -0.269 -11.389 1.00 94.44 501 VAL A C 1
ATOM 3935 O O . VAL A 1 501 ? -3.761 -0.384 -10.268 1.00 94.44 501 VAL A O 1
ATOM 3938 N N . GLY A 1 502 ? -3.396 0.862 -12.089 1.00 94.56 502 GLY A N 1
ATOM 3939 C CA . GLY A 1 502 ? -4.151 2.026 -11.614 1.00 94.56 502 GLY A CA 1
ATOM 3940 C C . GLY A 1 502 ? -3.538 2.743 -10.403 1.00 94.56 502 GLY A C 1
ATOM 3941 O O . GLY A 1 502 ? -4.260 3.371 -9.629 1.00 94.56 502 GLY A O 1
ATOM 3942 N N . MET A 1 503 ? -2.223 2.647 -10.200 1.00 97.00 503 MET A N 1
ATOM 3943 C CA . MET A 1 503 ? -1.501 3.473 -9.229 1.00 97.00 503 MET A CA 1
ATOM 3944 C C . MET A 1 503 ? -1.252 4.874 -9.787 1.00 97.00 503 MET A C 1
ATOM 3946 O O . MET A 1 503 ? -1.109 5.072 -10.990 1.00 97.00 503 MET A O 1
ATOM 3950 N N . HIS A 1 504 ? -1.128 5.859 -8.898 1.00 96.38 504 HIS A N 1
ATOM 3951 C CA . HIS A 1 504 ? -0.740 7.201 -9.311 1.00 96.38 504 HIS A CA 1
ATOM 3952 C C . HIS A 1 504 ? 0.713 7.220 -9.793 1.00 96.38 504 HIS A C 1
ATOM 3954 O O . HIS A 1 504 ? 1.635 6.885 -9.046 1.00 96.38 504 HIS A O 1
ATOM 3960 N N . THR A 1 505 ? 0.925 7.685 -11.017 1.00 92.75 505 THR A N 1
ATOM 3961 C CA . THR A 1 505 ? 2.251 7.958 -11.568 1.00 92.75 505 THR A CA 1
ATOM 3962 C C . THR A 1 505 ? 2.298 9.404 -12.045 1.00 92.75 505 THR A C 1
ATOM 3964 O O . THR A 1 505 ? 1.271 10.019 -12.343 1.00 92.75 505 THR A O 1
ATOM 3967 N N . LYS A 1 506 ? 3.490 9.996 -12.044 1.00 87.19 506 LYS A N 1
ATOM 3968 C CA . LYS A 1 506 ? 3.714 11.334 -12.587 1.00 87.19 506 LYS A CA 1
ATOM 3969 C C . LYS A 1 506 ? 5.135 11.426 -13.111 1.00 87.19 506 LYS A C 1
ATOM 3971 O O . LYS A 1 506 ? 6.053 10.910 -12.479 1.00 87.19 506 LYS A O 1
ATOM 3976 N N . GLU A 1 507 ? 5.318 12.111 -14.234 1.00 85.50 507 GLU A N 1
ATOM 3977 C CA . GLU A 1 507 ? 6.651 12.483 -14.697 1.00 85.50 507 GLU A CA 1
ATOM 3978 C C . GLU A 1 507 ? 7.315 13.438 -13.691 1.00 85.50 507 GLU A C 1
ATOM 3980 O O . GLU A 1 507 ? 6.754 14.472 -13.307 1.00 85.50 507 GLU A O 1
ATOM 3985 N N . ILE A 1 508 ? 8.513 13.072 -13.237 1.00 85.69 508 ILE A N 1
ATOM 3986 C CA . ILE A 1 508 ? 9.302 13.858 -12.289 1.00 85.69 508 ILE A CA 1
ATOM 3987 C C . ILE A 1 508 ? 10.408 14.544 -13.077 1.00 85.69 508 ILE A C 1
ATOM 3989 O O . ILE A 1 508 ? 11.344 13.900 -13.550 1.00 85.69 508 ILE A O 1
ATOM 3993 N N . HIS A 1 509 ? 10.299 15.863 -13.214 1.00 84.00 509 HIS A N 1
ATOM 3994 C CA . HIS A 1 509 ? 11.292 16.656 -13.926 1.00 84.00 509 HIS A CA 1
ATOM 3995 C C . HIS A 1 509 ? 12.689 16.455 -13.315 1.00 84.00 509 HIS A C 1
ATOM 3997 O O . HIS A 1 509 ? 12.881 16.641 -12.114 1.00 84.00 509 HIS A O 1
ATOM 4003 N N . GLY A 1 510 ? 13.666 16.093 -14.150 1.00 82.19 510 GLY A N 1
ATOM 4004 C CA . GLY A 1 510 ? 15.041 15.816 -13.724 1.00 82.19 510 GLY A CA 1
ATOM 4005 C C . GLY A 1 510 ? 15.272 14.414 -13.148 1.00 82.19 510 GLY A C 1
ATOM 4006 O O . GLY A 1 510 ? 16.360 14.142 -12.656 1.00 82.19 510 GLY A O 1
ATOM 4007 N N . ALA A 1 511 ? 14.299 13.498 -13.188 1.00 84.31 511 ALA A N 1
ATOM 4008 C CA . ALA A 1 511 ? 14.521 12.102 -12.812 1.00 84.31 511 ALA A CA 1
ATOM 4009 C C . ALA A 1 511 ? 15.217 11.318 -13.945 1.00 84.31 511 ALA A C 1
ATOM 4011 O O . ALA A 1 511 ? 14.581 10.546 -14.654 1.00 84.31 511 ALA A O 1
ATOM 4012 N N . THR A 1 512 ? 16.522 11.536 -14.116 1.00 78.94 512 THR A N 1
ATOM 4013 C CA . THR A 1 512 ? 17.334 11.022 -15.238 1.00 78.94 512 THR A CA 1
ATOM 4014 C C . THR A 1 512 ? 17.618 9.519 -15.183 1.00 78.94 512 THR A C 1
ATOM 4016 O O . THR A 1 512 ? 17.920 8.926 -16.210 1.00 78.94 512 THR A O 1
ATOM 4019 N N . GLY A 1 513 ? 17.531 8.905 -13.997 1.00 80.12 513 GLY A N 1
ATOM 4020 C CA . GLY A 1 513 ? 17.948 7.517 -13.772 1.00 80.12 513 GLY A CA 1
ATOM 4021 C C . GLY A 1 513 ? 19.438 7.344 -13.445 1.00 80.12 513 GLY A C 1
ATOM 4022 O O . GLY A 1 513 ? 19.825 6.246 -13.068 1.00 80.12 513 GLY A O 1
ATOM 4023 N N . TYR A 1 514 ? 20.235 8.415 -13.498 1.00 87.56 514 TYR A N 1
ATOM 4024 C CA . TYR A 1 514 ? 21.672 8.420 -13.193 1.00 87.56 514 TYR A CA 1
ATOM 4025 C C . TYR A 1 514 ? 21.967 9.138 -11.864 1.00 87.56 514 TYR A C 1
ATOM 4027 O O . TYR A 1 514 ? 21.050 9.545 -11.146 1.00 87.56 514 TYR A O 1
ATOM 4035 N N . LEU A 1 515 ? 23.249 9.328 -11.528 1.00 87.62 515 LEU A N 1
ATOM 4036 C CA . LEU A 1 515 ? 23.709 10.025 -10.313 1.00 87.62 515 LEU A CA 1
ATOM 4037 C C . LEU A 1 515 ? 23.224 11.476 -10.157 1.00 87.62 515 LEU A C 1
ATOM 4039 O O . LEU A 1 515 ? 23.276 12.014 -9.047 1.00 87.62 515 LEU A O 1
ATOM 4043 N N . ASP A 1 516 ? 22.792 12.111 -11.246 1.00 86.56 516 ASP A N 1
ATOM 4044 C CA . ASP A 1 516 ? 22.235 13.466 -11.285 1.00 86.56 516 ASP A CA 1
ATOM 4045 C C . ASP A 1 516 ? 20.696 13.493 -11.207 1.00 86.56 516 ASP A C 1
ATOM 4047 O O . ASP A 1 516 ? 20.086 14.556 -11.340 1.00 86.56 516 ASP A O 1
ATOM 4051 N N . THR A 1 517 ? 20.053 12.340 -10.971 1.00 87.31 517 THR A N 1
ATOM 4052 C CA . THR A 1 517 ? 18.595 12.246 -10.841 1.00 87.31 517 THR A CA 1
ATOM 4053 C C . THR A 1 517 ? 18.071 13.157 -9.725 1.00 87.31 517 THR A C 1
ATOM 4055 O O . THR A 1 517 ? 18.680 13.311 -8.672 1.00 87.31 517 THR A O 1
ATOM 4058 N N . ALA A 1 518 ? 16.870 13.705 -9.901 1.00 91.44 518 ALA A N 1
ATOM 4059 C CA . ALA A 1 518 ? 16.231 14.595 -8.932 1.00 91.44 518 ALA A CA 1
ATOM 4060 C C . ALA A 1 518 ? 15.719 13.860 -7.668 1.00 91.44 518 ALA A C 1
ATOM 4062 O O . ALA A 1 518 ? 14.513 13.658 -7.499 1.00 91.44 518 ALA A O 1
ATOM 4063 N N . PHE A 1 519 ? 16.625 13.459 -6.767 1.00 94.38 519 PHE A N 1
ATOM 4064 C CA . PHE A 1 519 ? 16.303 12.808 -5.485 1.00 94.38 519 PHE A CA 1
ATOM 4065 C C . PHE A 1 519 ? 15.314 13.636 -4.648 1.00 94.38 519 PHE A C 1
ATOM 4067 O O . PHE A 1 519 ? 14.308 13.114 -4.161 1.00 94.38 519 PHE A O 1
ATOM 4074 N N . SER A 1 520 ? 15.546 14.947 -4.550 1.00 93.12 520 SER A N 1
ATOM 4075 C CA . SER A 1 520 ? 14.707 15.878 -3.787 1.00 93.12 520 SER A CA 1
ATOM 4076 C C . SER A 1 520 ? 13.268 15.973 -4.309 1.00 93.12 520 SER A C 1
ATOM 4078 O O . SER A 1 520 ? 12.323 15.980 -3.515 1.00 93.12 520 SER A O 1
ATOM 4080 N N . GLU A 1 521 ? 13.066 15.982 -5.630 1.00 95.38 521 GLU A N 1
ATOM 4081 C CA . GLU A 1 521 ? 11.725 16.008 -6.225 1.00 95.38 521 GLU A CA 1
ATOM 4082 C C . GLU A 1 521 ? 10.999 14.666 -6.048 1.00 95.38 521 GLU A C 1
ATOM 4084 O O . GLU A 1 521 ? 9.799 14.664 -5.751 1.00 95.38 521 GLU A O 1
ATOM 4089 N N . LYS A 1 522 ? 11.715 13.529 -6.112 1.00 96.00 522 LYS A N 1
ATOM 4090 C CA . LYS A 1 522 ? 11.155 12.212 -5.745 1.00 96.00 522 LYS A CA 1
ATOM 4091 C C . LYS A 1 522 ? 10.674 12.203 -4.293 1.00 96.00 522 LYS A C 1
ATOM 4093 O O . LYS A 1 522 ? 9.525 11.839 -4.027 1.00 96.00 522 LYS A O 1
ATOM 4098 N N . LEU A 1 523 ? 11.510 12.666 -3.360 1.00 97.12 523 LEU A N 1
ATOM 4099 C CA . LEU A 1 523 ? 11.162 12.744 -1.939 1.00 97.12 523 LEU A CA 1
ATOM 4100 C C . LEU A 1 523 ? 9.942 13.644 -1.703 1.00 97.12 523 LEU A C 1
ATOM 4102 O O . LEU A 1 523 ? 9.015 13.274 -0.981 1.00 97.12 523 LEU A O 1
ATOM 4106 N N . LYS A 1 524 ? 9.924 14.829 -2.317 1.00 96.62 524 LYS A N 1
ATOM 4107 C CA . LYS A 1 524 ? 8.827 15.795 -2.202 1.00 96.62 524 LYS A CA 1
ATOM 4108 C C . LYS A 1 524 ? 7.509 15.218 -2.708 1.00 96.62 524 LYS A C 1
ATOM 4110 O O . LYS A 1 524 ? 6.486 15.367 -2.039 1.00 96.62 524 LYS A O 1
ATOM 4115 N N . TYR A 1 525 ? 7.525 14.547 -3.859 1.00 96.56 525 TYR A N 1
ATOM 4116 C CA . TYR A 1 525 ? 6.337 13.887 -4.390 1.00 96.56 525 TYR A CA 1
ATOM 4117 C C . TYR A 1 525 ? 5.838 12.797 -3.433 1.00 96.56 525 TYR A C 1
ATOM 4119 O O . TYR A 1 525 ? 4.657 12.793 -3.083 1.00 96.56 525 TYR A O 1
ATOM 4127 N N . ALA A 1 526 ? 6.736 11.930 -2.952 1.00 97.44 526 ALA A N 1
ATOM 4128 C CA . ALA A 1 526 ? 6.397 10.865 -2.011 1.00 97.44 526 ALA A CA 1
ATOM 4129 C C . ALA A 1 526 ? 5.737 11.413 -0.733 1.00 97.44 526 ALA A C 1
ATOM 4131 O O . ALA A 1 526 ? 4.651 10.971 -0.355 1.00 97.44 526 ALA A O 1
ATOM 4132 N N . LYS A 1 527 ? 6.342 12.436 -0.110 1.00 97.31 527 LYS A N 1
ATOM 4133 C CA . LYS A 1 527 ? 5.802 13.094 1.092 1.00 97.31 527 LYS A CA 1
ATOM 4134 C C . LYS A 1 527 ? 4.411 13.676 0.843 1.00 97.31 527 LYS A C 1
ATOM 4136 O O . LYS A 1 527 ? 3.491 13.411 1.613 1.00 97.31 527 LYS A O 1
ATOM 4141 N N . ASN A 1 528 ? 4.234 14.419 -0.250 1.00 96.19 528 ASN A N 1
ATOM 4142 C CA . ASN A 1 528 ? 2.947 15.029 -0.590 1.00 96.19 528 ASN A CA 1
ATOM 4143 C C . ASN A 1 528 ? 1.853 13.984 -0.837 1.00 96.19 528 ASN A C 1
ATOM 4145 O O . ASN A 1 528 ? 0.721 14.166 -0.392 1.00 96.19 528 ASN A O 1
ATOM 4149 N N . PHE A 1 529 ? 2.180 12.876 -1.506 1.00 96.31 529 PHE A N 1
ATOM 4150 C CA . PHE A 1 529 ? 1.215 11.812 -1.768 1.00 96.31 529 PHE A CA 1
ATOM 4151 C C . PHE A 1 529 ? 0.765 11.113 -0.473 1.00 96.31 529 PHE A C 1
ATOM 4153 O O . PHE A 1 529 ? -0.436 10.915 -0.267 1.00 96.31 529 PHE A O 1
ATOM 4160 N N . LEU A 1 530 ? 1.702 10.808 0.433 1.00 96.00 530 LEU A N 1
ATOM 4161 C CA . LEU A 1 530 ? 1.436 10.122 1.709 1.00 96.00 530 LEU A CA 1
ATOM 4162 C C . LEU A 1 530 ? 0.595 10.938 2.698 1.00 96.00 530 LEU A C 1
ATOM 4164 O O . LEU A 1 530 ? -0.047 10.359 3.577 1.00 96.00 530 LEU A O 1
ATOM 4168 N N . LEU A 1 531 ? 0.543 12.268 2.559 1.00 90.88 531 LEU A N 1
ATOM 4169 C CA . LEU A 1 531 ? -0.345 13.105 3.375 1.00 90.88 531 LEU A CA 1
ATOM 4170 C C . LEU A 1 531 ? -1.823 12.724 3.208 1.00 90.88 531 LEU A C 1
ATOM 4172 O O . LEU A 1 531 ? -2.598 12.880 4.151 1.00 90.88 531 LEU A O 1
ATOM 4176 N N . HIS A 1 532 ? -2.200 12.201 2.039 1.00 87.75 532 HIS A N 1
ATOM 4177 C CA . HIS A 1 532 ? -3.596 11.936 1.682 1.00 87.75 532 HIS A CA 1
ATOM 4178 C C . HIS A 1 532 ? -3.869 10.483 1.266 1.00 87.75 532 HIS A C 1
ATOM 4180 O O . HIS A 1 532 ? -5.031 10.090 1.159 1.00 87.75 532 HIS A O 1
ATOM 4186 N N . ASN A 1 533 ? -2.821 9.681 1.062 1.00 94.06 533 ASN A N 1
ATOM 4187 C CA . ASN A 1 533 ? -2.899 8.309 0.553 1.00 94.06 533 ASN A CA 1
ATOM 4188 C C . ASN A 1 533 ? -1.987 7.366 1.345 1.00 94.06 533 ASN A C 1
ATOM 4190 O O . ASN A 1 533 ? -1.347 7.786 2.309 1.00 94.06 533 ASN A O 1
ATOM 4194 N N . ASP A 1 534 ? -1.957 6.089 0.979 1.00 94.75 534 ASP A N 1
ATOM 4195 C CA . ASP A 1 534 ? -1.557 5.025 1.901 1.00 94.75 534 ASP A CA 1
ATOM 4196 C C . ASP A 1 534 ? -0.168 4.457 1.607 1.00 94.75 534 ASP A C 1
ATOM 4198 O O . ASP A 1 534 ? 0.570 4.154 2.544 1.00 94.75 534 ASP A O 1
ATOM 4202 N N . PHE A 1 535 ? 0.193 4.332 0.326 1.00 98.31 535 PHE A N 1
ATOM 4203 C CA . PHE A 1 535 ? 1.406 3.640 -0.112 1.00 98.31 535 PHE A CA 1
ATOM 4204 C C . PHE A 1 535 ? 2.217 4.438 -1.138 1.00 98.31 535 PHE A C 1
ATOM 4206 O O . PHE A 1 535 ? 1.657 5.019 -2.069 1.00 98.31 535 PHE A O 1
ATOM 4213 N N . VAL A 1 536 ? 3.544 4.422 -1.008 1.00 98.50 536 VAL A N 1
ATOM 4214 C CA . VAL A 1 536 ? 4.461 4.926 -2.039 1.00 98.50 536 VAL A CA 1
ATOM 4215 C C . VAL A 1 536 ? 5.583 3.929 -2.304 1.00 98.50 536 VAL A C 1
ATOM 4217 O O . VAL A 1 536 ? 6.262 3.486 -1.380 1.00 98.50 536 VAL A O 1
ATOM 4220 N N . PHE A 1 537 ? 5.816 3.655 -3.586 1.00 98.62 537 PHE A N 1
ATOM 4221 C CA . PHE A 1 537 ? 6.965 2.916 -4.091 1.00 98.62 537 PHE A CA 1
ATOM 4222 C C . PHE A 1 537 ? 7.949 3.891 -4.751 1.00 98.62 537 PHE A C 1
ATOM 4224 O O . PHE A 1 537 ? 7.640 4.471 -5.793 1.00 98.62 537 PHE A O 1
ATOM 4231 N N . ILE A 1 538 ? 9.111 4.113 -4.140 1.00 98.38 538 ILE A N 1
ATOM 4232 C CA . ILE A 1 538 ? 10.161 5.003 -4.649 1.00 98.38 538 ILE A CA 1
ATOM 4233 C C . ILE A 1 538 ? 11.224 4.154 -5.328 1.00 98.38 538 ILE A C 1
ATOM 4235 O O . ILE A 1 538 ? 11.822 3.306 -4.684 1.00 98.38 538 ILE A O 1
ATOM 4239 N N . HIS A 1 539 ? 11.490 4.410 -6.603 1.00 97.56 539 HIS A N 1
ATOM 4240 C CA . HIS A 1 539 ? 12.490 3.690 -7.390 1.00 97.56 539 HIS A CA 1
ATOM 4241 C C . HIS A 1 539 ? 13.666 4.603 -7.738 1.00 97.56 539 HIS A C 1
ATOM 4243 O O . HIS A 1 539 ? 13.477 5.745 -8.187 1.00 97.56 539 HIS A O 1
ATOM 4249 N N . VAL A 1 540 ? 14.891 4.109 -7.551 1.00 97.12 540 VAL A N 1
ATOM 4250 C CA . VAL A 1 540 ? 16.121 4.791 -7.964 1.00 97.12 540 VAL A CA 1
ATOM 4251 C C . VAL A 1 540 ? 17.014 3.840 -8.756 1.00 97.12 540 VAL A C 1
ATOM 4253 O O . VAL A 1 540 ? 17.540 2.890 -8.197 1.00 97.12 540 VAL A O 1
ATOM 4256 N N . ASN A 1 541 ? 17.214 4.168 -10.037 1.00 95.56 541 ASN A N 1
ATOM 4257 C CA . ASN A 1 541 ? 17.979 3.383 -11.013 1.00 95.56 541 ASN A CA 1
ATOM 4258 C C . ASN A 1 541 ? 19.508 3.542 -10.923 1.00 95.56 541 ASN A C 1
ATOM 4260 O O . ASN A 1 541 ? 20.250 2.733 -11.459 1.00 95.56 541 ASN A O 1
ATOM 4264 N N . ALA A 1 542 ? 19.989 4.615 -10.289 1.00 94.69 542 ALA A N 1
ATOM 4265 C CA . ALA A 1 542 ? 21.393 5.017 -10.373 1.00 94.69 542 ALA A CA 1
ATOM 4266 C C . ALA A 1 542 ? 22.411 3.910 -10.011 1.00 94.69 542 ALA A C 1
ATOM 4268 O O . ALA A 1 542 ? 23.415 3.820 -10.711 1.00 94.69 542 ALA A O 1
ATOM 4269 N N . PRO A 1 543 ? 22.207 3.057 -8.982 1.00 96.69 543 PRO A N 1
ATOM 4270 C CA . PRO A 1 543 ? 23.188 2.018 -8.665 1.00 96.69 543 PRO A CA 1
ATOM 4271 C C . PRO A 1 543 ? 23.365 0.971 -9.780 1.00 96.69 543 PRO A C 1
ATOM 4273 O O . PRO A 1 543 ? 24.482 0.489 -9.967 1.00 96.69 543 PRO A O 1
ATOM 4276 N N . ASP A 1 544 ? 22.301 0.651 -10.519 1.00 94.06 544 ASP A N 1
ATOM 4277 C CA . ASP A 1 544 ? 22.309 -0.291 -11.644 1.00 94.06 544 ASP A CA 1
ATOM 4278 C C . ASP A 1 544 ? 23.113 0.250 -12.839 1.00 94.06 544 ASP A C 1
ATOM 4280 O O . ASP A 1 544 ? 24.035 -0.400 -13.334 1.00 94.06 544 ASP A O 1
ATOM 4284 N N . GLU A 1 545 ? 22.866 1.505 -13.229 1.00 90.44 545 GLU A N 1
ATOM 4285 C CA . GLU A 1 545 ? 23.592 2.160 -14.331 1.00 90.44 545 GLU A CA 1
ATOM 4286 C C . GLU A 1 545 ? 25.095 2.268 -14.048 1.00 90.44 545 GLU A C 1
ATOM 4288 O O . GLU A 1 545 ? 25.926 2.011 -14.920 1.00 90.44 545 GLU A O 1
ATOM 4293 N N . GLU A 1 546 ? 25.467 2.610 -12.812 1.00 93.88 546 GLU A N 1
ATOM 4294 C CA . GLU A 1 546 ? 26.874 2.689 -12.413 1.00 93.88 546 GLU A CA 1
ATOM 4295 C C . GLU A 1 546 ? 27.538 1.301 -12.396 1.00 93.88 546 GLU A C 1
ATOM 4297 O O . GLU A 1 546 ? 28.730 1.182 -12.692 1.00 93.88 546 GLU A O 1
ATOM 4302 N N . ALA A 1 547 ? 26.777 0.237 -12.114 1.00 90.94 547 ALA A N 1
ATOM 4303 C CA . ALA A 1 547 ? 27.259 -1.138 -12.217 1.00 90.94 547 ALA A CA 1
ATOM 4304 C C . ALA A 1 547 ? 27.503 -1.559 -13.676 1.00 90.94 547 ALA A C 1
ATOM 4306 O O . ALA A 1 547 ? 28.554 -2.124 -13.991 1.00 90.94 547 ALA A O 1
ATOM 4307 N N . HIS A 1 548 ? 26.581 -1.230 -14.586 1.00 82.19 548 HIS A N 1
ATOM 4308 C CA . HIS A 1 548 ? 26.754 -1.440 -16.027 1.00 82.19 548 HIS A CA 1
ATOM 4309 C C . HIS A 1 548 ? 27.921 -0.635 -16.615 1.00 82.19 548 HIS A C 1
ATOM 4311 O O . HIS A 1 548 ? 28.573 -1.079 -17.558 1.00 82.19 548 HIS A O 1
ATOM 4317 N N . ALA A 1 549 ? 28.225 0.527 -16.037 1.00 85.19 549 ALA A N 1
ATOM 4318 C CA . ALA A 1 549 ? 29.382 1.340 -16.399 1.00 85.19 549 ALA A CA 1
ATOM 4319 C C . ALA A 1 549 ? 30.703 0.874 -15.749 1.00 85.19 549 ALA A C 1
ATOM 4321 O O . ALA A 1 549 ? 31.733 1.524 -15.943 1.00 85.19 549 ALA A O 1
ATOM 4322 N N . HIS A 1 550 ? 30.695 -0.216 -14.966 1.00 89.81 550 HIS A N 1
ATOM 4323 C CA . HIS A 1 550 ? 31.828 -0.687 -14.154 1.00 89.81 550 HIS A CA 1
ATOM 4324 C C . HIS A 1 550 ? 32.400 0.393 -13.212 1.00 89.81 550 HIS A C 1
ATOM 4326 O O . HIS A 1 550 ? 33.587 0.395 -12.866 1.00 89.81 550 HIS A O 1
ATOM 4332 N N . HIS A 1 551 ? 31.569 1.345 -12.787 1.00 94.31 551 HIS A N 1
ATOM 4333 C CA . HIS A 1 551 ? 31.998 2.501 -12.017 1.00 94.31 551 HIS A CA 1
ATOM 4334 C C . HIS A 1 551 ? 31.772 2.283 -10.517 1.00 94.31 551 HIS A C 1
ATOM 4336 O O . HIS A 1 551 ? 30.787 2.715 -9.923 1.00 94.31 551 HIS A O 1
ATOM 4342 N N . VAL A 1 552 ? 32.756 1.646 -9.875 1.00 96.75 552 VAL A N 1
ATOM 4343 C CA . VAL A 1 552 ? 32.710 1.281 -8.445 1.00 96.75 552 VAL A CA 1
ATOM 4344 C C . VAL A 1 552 ? 32.364 2.472 -7.541 1.00 96.75 552 VAL A C 1
ATOM 4346 O O . VAL A 1 552 ? 31.483 2.375 -6.689 1.00 96.75 552 VAL A O 1
ATOM 4349 N N . LYS A 1 553 ? 33.044 3.613 -7.725 1.00 97.31 553 LYS A N 1
ATOM 4350 C CA . LYS A 1 553 ? 32.808 4.817 -6.910 1.00 97.31 553 LYS A CA 1
ATOM 4351 C C . LYS A 1 553 ? 31.420 5.403 -7.141 1.00 97.31 553 LYS A C 1
ATOM 4353 O O . LYS A 1 553 ? 30.794 5.816 -6.173 1.00 97.31 553 LYS A O 1
ATOM 4358 N N . GLY A 1 554 ? 30.946 5.402 -8.385 1.00 97.31 554 GLY A N 1
ATOM 4359 C CA . GLY A 1 554 ? 29.607 5.866 -8.723 1.00 97.31 554 GLY A CA 1
ATOM 4360 C C . GLY A 1 554 ? 28.522 5.018 -8.073 1.00 97.31 554 GLY A C 1
ATOM 4361 O O . GLY A 1 554 ? 27.606 5.571 -7.476 1.00 97.31 554 GLY A O 1
ATOM 4362 N N . LYS A 1 555 ? 28.659 3.685 -8.073 1.00 97.94 555 LYS A N 1
ATOM 4363 C CA . LYS A 1 555 ? 27.690 2.801 -7.404 1.00 97.94 555 LYS A CA 1
ATOM 4364 C C . LYS A 1 555 ? 27.629 3.050 -5.893 1.00 97.94 555 LYS A C 1
ATOM 4366 O O . LYS A 1 555 ? 26.540 3.114 -5.327 1.00 97.94 555 LYS A O 1
ATOM 4371 N N . ILE A 1 556 ? 28.782 3.252 -5.247 1.00 98.56 556 ILE A N 1
ATOM 4372 C CA . ILE A 1 556 ? 28.854 3.636 -3.826 1.00 98.56 556 ILE A CA 1
ATOM 4373 C C . ILE A 1 556 ? 28.168 4.990 -3.605 1.00 98.56 556 ILE A C 1
ATOM 4375 O O . ILE A 1 556 ? 27.285 5.093 -2.759 1.00 98.56 556 ILE A O 1
ATOM 4379 N N . GLU A 1 557 ? 28.516 6.007 -4.398 1.00 98.50 557 GLU A N 1
ATOM 4380 C CA . GLU A 1 557 ? 27.921 7.345 -4.307 1.00 98.50 557 GLU A CA 1
ATOM 4381 C C . GLU A 1 557 ? 26.397 7.310 -4.508 1.00 98.50 557 GLU A C 1
ATOM 4383 O O . GLU A 1 557 ? 25.664 7.996 -3.797 1.00 98.50 557 GLU A O 1
ATOM 4388 N N . ALA A 1 558 ? 25.899 6.484 -5.433 1.00 98.12 558 ALA A N 1
ATOM 4389 C CA . ALA A 1 558 ? 24.470 6.308 -5.670 1.00 98.12 558 ALA A CA 1
ATOM 4390 C C . ALA A 1 558 ? 23.754 5.790 -4.415 1.00 98.12 558 ALA A C 1
ATOM 4392 O O . ALA A 1 558 ? 22.721 6.337 -4.031 1.00 98.12 558 ALA A O 1
ATOM 4393 N N . ILE A 1 559 ? 24.316 4.778 -3.747 1.00 98.75 559 ILE A N 1
ATOM 4394 C CA . ILE A 1 559 ? 23.776 4.227 -2.495 1.00 98.75 559 ILE A CA 1
ATOM 4395 C C . ILE A 1 559 ? 23.785 5.292 -1.387 1.00 98.75 559 ILE A C 1
ATOM 4397 O O . ILE A 1 559 ? 22.777 5.481 -0.703 1.00 98.75 559 ILE A O 1
ATOM 4401 N N . GLU A 1 560 ? 24.886 6.032 -1.232 1.00 98.75 560 GLU A N 1
ATOM 4402 C CA . GLU A 1 560 ? 25.009 7.103 -0.230 1.00 98.75 560 GLU A CA 1
ATOM 4403 C C . GLU A 1 560 ? 24.016 8.253 -0.475 1.00 98.75 560 GLU A C 1
ATOM 4405 O O . GLU A 1 560 ? 23.432 8.793 0.471 1.00 98.75 560 GLU A O 1
ATOM 4410 N N . LYS A 1 561 ? 23.770 8.615 -1.740 1.00 98.44 561 LYS A N 1
ATOM 4411 C CA . LYS A 1 561 ? 22.755 9.608 -2.126 1.00 98.44 561 LYS A CA 1
ATOM 4412 C C . LYS A 1 561 ? 21.338 9.116 -1.866 1.00 98.44 561 LYS A C 1
ATOM 4414 O O . LYS A 1 561 ? 20.523 9.878 -1.353 1.00 98.44 561 LYS A O 1
ATOM 4419 N N . ILE A 1 562 ? 21.030 7.849 -2.155 1.00 98.62 562 ILE A N 1
ATOM 4420 C CA . ILE A 1 562 ? 19.721 7.275 -1.810 1.00 98.62 562 ILE A CA 1
ATOM 4421 C C . ILE A 1 562 ? 19.485 7.370 -0.299 1.00 98.62 562 ILE A C 1
ATOM 4423 O O . ILE A 1 562 ? 18.407 7.792 0.126 1.00 98.62 562 ILE A O 1
ATOM 4427 N N . ASP A 1 563 ? 20.484 7.033 0.517 1.00 98.75 563 ASP A N 1
ATOM 4428 C CA . ASP A 1 563 ? 20.357 7.145 1.966 1.00 98.75 563 ASP A CA 1
ATOM 4429 C C . ASP A 1 563 ? 20.161 8.596 2.424 1.00 98.75 563 ASP A C 1
ATOM 4431 O O . ASP A 1 563 ? 19.177 8.916 3.094 1.00 98.75 563 ASP A O 1
ATOM 4435 N N . SER A 1 564 ? 21.086 9.477 2.049 1.00 98.44 564 SER A N 1
ATOM 4436 C CA . SER A 1 564 ? 21.149 10.845 2.569 1.00 98.44 564 SER A CA 1
ATOM 4437 C C . SER A 1 564 ? 20.062 11.768 2.013 1.00 98.44 564 SER A C 1
ATOM 4439 O O . SER A 1 564 ? 19.589 12.648 2.734 1.00 98.44 564 SER A O 1
ATOM 4441 N N . GLU A 1 565 ? 19.624 11.563 0.768 1.00 98.25 565 GLU A N 1
ATOM 4442 C CA . GLU A 1 565 ? 18.640 12.424 0.102 1.00 98.25 565 GLU A CA 1
ATOM 4443 C C . GLU A 1 565 ? 17.218 11.848 0.091 1.00 98.25 565 GLU A C 1
ATOM 4445 O O . GLU A 1 565 ? 16.265 12.607 -0.093 1.00 98.25 565 GLU A O 1
ATOM 4450 N N . ILE A 1 566 ? 17.038 10.537 0.306 1.00 98.50 566 ILE A N 1
ATOM 4451 C CA . ILE A 1 566 ? 15.711 9.902 0.344 1.00 98.50 566 ILE A CA 1
ATOM 4452 C C . ILE A 1 566 ? 15.457 9.222 1.684 1.00 98.50 566 ILE A C 1
ATOM 4454 O O . ILE A 1 566 ? 14.558 9.657 2.400 1.00 98.50 566 ILE A O 1
ATOM 4458 N N . VAL A 1 567 ? 16.193 8.164 2.031 1.00 98.69 567 VAL A N 1
ATOM 4459 C CA . VAL A 1 567 ? 15.818 7.270 3.144 1.00 98.69 567 VAL A CA 1
ATOM 4460 C C . VAL A 1 567 ? 15.853 7.994 4.487 1.00 98.69 567 VAL A C 1
ATOM 4462 O O . VAL A 1 567 ? 14.828 8.055 5.164 1.00 98.69 567 VAL A O 1
ATOM 4465 N N . SER A 1 568 ? 16.987 8.595 4.846 1.00 98.44 568 SER A N 1
ATOM 4466 C CA . SER A 1 568 ? 17.174 9.343 6.094 1.00 98.44 568 SER A CA 1
ATOM 4467 C C . SER A 1 568 ? 16.123 10.456 6.282 1.00 98.44 568 SER A C 1
ATOM 4469 O O . SER A 1 568 ? 15.384 10.426 7.272 1.00 98.44 568 SER A O 1
ATOM 4471 N N . PRO A 1 569 ? 15.952 11.411 5.340 1.00 98.44 569 PRO A N 1
ATOM 4472 C CA . PRO A 1 569 ? 14.973 12.488 5.499 1.00 98.44 569 PRO A CA 1
ATOM 4473 C C . PRO A 1 569 ? 13.514 12.031 5.346 1.00 98.44 569 PRO A C 1
ATOM 4475 O O . PRO A 1 569 ? 12.596 12.779 5.710 1.00 98.44 569 PRO A O 1
ATOM 4478 N N . LEU A 1 570 ? 13.256 10.858 4.757 1.00 98.19 570 LEU A N 1
ATOM 4479 C CA . LEU A 1 570 ? 11.922 10.262 4.716 1.00 98.19 570 LEU A CA 1
ATOM 4480 C C . LEU A 1 570 ? 11.579 9.597 6.045 1.00 98.19 570 LEU A C 1
ATOM 4482 O O . LEU A 1 570 ? 10.489 9.842 6.553 1.00 98.19 570 LEU A O 1
ATOM 4486 N N . LEU A 1 571 ? 12.503 8.825 6.618 1.00 97.31 571 LEU A N 1
ATOM 4487 C CA . LEU A 1 571 ? 12.342 8.158 7.908 1.00 97.31 571 LEU A CA 1
ATOM 4488 C C . LEU A 1 571 ? 12.064 9.174 9.023 1.00 97.31 571 LEU A C 1
ATOM 4490 O O . LEU A 1 571 ? 11.068 9.048 9.733 1.00 97.31 571 LEU A O 1
ATOM 4494 N N . GLU A 1 572 ? 12.872 10.237 9.112 1.00 96.56 572 GLU A N 1
ATOM 4495 C CA . GLU A 1 572 ? 12.667 11.316 10.087 1.00 96.56 572 GLU A CA 1
ATOM 4496 C C . GLU A 1 572 ? 11.280 11.964 9.932 1.00 96.56 572 GLU A C 1
ATOM 4498 O O . GLU A 1 572 ? 10.551 12.173 10.904 1.00 96.56 572 GLU A O 1
ATOM 4503 N N . TRP A 1 573 ? 10.888 12.261 8.691 1.00 97.31 573 TRP A N 1
ATOM 4504 C CA . TRP A 1 573 ? 9.600 12.884 8.411 1.00 97.31 573 TRP A CA 1
ATOM 4505 C C . TRP A 1 573 ? 8.421 11.957 8.721 1.00 97.31 573 TRP A C 1
ATOM 4507 O O . TRP A 1 573 ? 7.413 12.426 9.246 1.00 97.31 573 TRP A O 1
ATOM 4517 N N . LEU A 1 574 ? 8.530 10.660 8.415 1.00 95.31 574 LEU A N 1
ATOM 4518 C CA . LEU A 1 574 ? 7.502 9.667 8.724 1.00 95.31 574 LEU A CA 1
ATOM 4519 C C . LEU A 1 574 ? 7.279 9.566 10.237 1.00 95.31 574 LEU A C 1
ATOM 4521 O O . LEU A 1 574 ? 6.132 9.614 10.689 1.00 95.31 574 LEU A O 1
ATOM 4525 N N . GLU A 1 575 ? 8.367 9.517 11.008 1.00 90.81 575 GLU A N 1
ATOM 4526 C CA . GLU A 1 575 ? 8.334 9.493 12.470 1.00 90.81 575 GLU A CA 1
ATOM 4527 C C . GLU A 1 575 ? 7.627 10.727 13.037 1.00 90.81 575 GLU A C 1
ATOM 4529 O O . GLU A 1 575 ? 6.660 10.612 13.795 1.00 90.81 575 GLU A O 1
ATOM 4534 N N . GLN A 1 576 ? 8.033 11.919 12.593 1.00 89.69 576 GLN A N 1
ATOM 4535 C CA . GLN A 1 576 ? 7.450 13.182 13.046 1.00 89.69 576 GLN A CA 1
ATOM 4536 C C . GLN A 1 576 ? 5.983 13.343 12.620 1.00 89.69 576 GLN A C 1
ATOM 4538 O O . GLN A 1 576 ? 5.160 13.844 13.392 1.00 89.69 576 GLN A O 1
ATOM 4543 N N . ARG A 1 577 ? 5.636 12.950 11.386 1.00 88.94 577 ARG A N 1
ATOM 4544 C CA . ARG A 1 577 ? 4.323 13.236 10.790 1.00 88.94 577 ARG A CA 1
ATOM 4545 C C . ARG A 1 577 ? 3.244 12.244 11.199 1.00 88.94 577 ARG A C 1
ATOM 4547 O O . ARG A 1 577 ? 2.098 12.670 11.361 1.00 88.94 577 ARG A O 1
ATOM 4554 N N . PHE A 1 578 ? 3.599 10.968 11.329 1.00 85.81 578 PHE A N 1
ATOM 4555 C CA . PHE A 1 578 ? 2.659 9.869 11.564 1.00 85.81 578 PHE A CA 1
ATOM 4556 C C . PHE A 1 578 ? 2.837 9.208 12.934 1.00 85.81 578 PHE A C 1
ATOM 4558 O O . PHE A 1 578 ? 2.206 8.187 13.195 1.00 85.81 578 PHE A O 1
ATOM 4565 N N . ALA A 1 579 ? 3.667 9.788 13.814 1.00 78.12 579 ALA A N 1
ATOM 4566 C CA . ALA A 1 579 ? 3.880 9.337 15.191 1.00 78.12 579 ALA A CA 1
ATOM 4567 C C . ALA A 1 579 ? 4.178 7.829 15.283 1.00 78.12 579 ALA A C 1
ATOM 4569 O O . ALA A 1 579 ? 3.543 7.106 16.050 1.00 78.12 579 ALA A O 1
ATOM 4570 N N . GLY A 1 580 ? 5.083 7.350 14.427 1.00 77.00 580 GLY A N 1
ATOM 4571 C CA . GLY A 1 580 ? 5.457 5.936 14.362 1.00 77.00 580 GLY A CA 1
ATOM 4572 C C . GLY A 1 580 ? 4.454 5.021 13.645 1.00 77.00 580 GLY A C 1
ATOM 4573 O O . GLY A 1 580 ? 4.747 3.837 13.482 1.00 77.00 580 GLY A O 1
ATOM 4574 N N . ASN A 1 581 ? 3.288 5.515 13.189 1.00 87.69 581 ASN A N 1
ATOM 4575 C CA . ASN A 1 581 ? 2.284 4.708 12.481 1.00 87.69 581 ASN A CA 1
ATOM 4576 C C . ASN A 1 581 ? 2.561 4.575 10.970 1.00 87.69 581 ASN A C 1
ATOM 4578 O O . ASN A 1 581 ? 1.750 4.949 10.116 1.00 87.69 581 ASN A O 1
ATOM 4582 N N . TYR A 1 582 ? 3.731 4.045 10.636 1.00 94.88 582 TYR A N 1
ATOM 4583 C CA . TYR A 1 582 ? 4.151 3.747 9.272 1.00 94.88 582 TYR A CA 1
ATOM 4584 C C . TYR A 1 582 ? 4.955 2.447 9.226 1.00 94.88 582 TYR A C 1
ATOM 4586 O O . TYR A 1 582 ? 5.374 1.922 10.256 1.00 94.88 582 TYR A O 1
ATOM 4594 N N . ARG A 1 583 ? 5.189 1.939 8.018 1.00 97.25 583 ARG A N 1
ATOM 4595 C CA . ARG A 1 583 ? 6.206 0.931 7.719 1.00 97.25 583 ARG A CA 1
ATOM 4596 C C . ARG A 1 583 ? 7.017 1.383 6.520 1.00 97.25 583 ARG A C 1
ATOM 4598 O O . ARG A 1 583 ? 6.443 1.856 5.538 1.00 97.25 583 ARG A O 1
ATOM 4605 N N . ILE A 1 584 ? 8.330 1.234 6.610 1.00 98.38 584 ILE A N 1
ATOM 4606 C CA . ILE A 1 584 ? 9.263 1.557 5.533 1.00 98.38 584 ILE A CA 1
ATOM 4607 C C . ILE A 1 584 ? 10.180 0.369 5.291 1.00 98.38 584 ILE A C 1
ATOM 4609 O O . ILE A 1 584 ? 10.748 -0.174 6.236 1.00 98.38 584 ILE A O 1
ATOM 4613 N N . ALA A 1 585 ? 10.301 -0.027 4.028 1.00 98.44 585 ALA A N 1
ATOM 4614 C CA . ALA A 1 585 ? 11.194 -1.082 3.582 1.00 98.44 585 ALA A CA 1
ATOM 4615 C C . ALA A 1 585 ? 12.202 -0.555 2.560 1.00 98.44 585 ALA A C 1
ATOM 4617 O O . ALA A 1 585 ? 11.859 0.297 1.736 1.00 98.44 585 ALA A O 1
ATOM 4618 N N . VAL A 1 586 ? 13.418 -1.097 2.602 1.00 98.69 586 VAL A N 1
ATOM 4619 C CA . VAL A 1 586 ? 14.497 -0.814 1.652 1.00 98.69 586 VAL A CA 1
ATOM 4620 C C . VAL A 1 586 ? 15.052 -2.134 1.129 1.00 98.69 586 VAL A C 1
ATOM 4622 O O . VAL A 1 586 ? 15.328 -3.045 1.910 1.00 98.69 586 VAL A O 1
ATOM 4625 N N . LEU A 1 587 ? 15.178 -2.240 -0.192 1.00 98.12 587 LEU A N 1
ATOM 4626 C CA . LEU A 1 587 ? 15.686 -3.426 -0.882 1.00 98.12 587 LEU A CA 1
ATOM 4627 C C . LEU A 1 587 ? 16.136 -3.086 -2.312 1.00 98.12 587 LEU A C 1
ATOM 4629 O O . LEU A 1 587 ? 15.640 -2.109 -2.877 1.00 98.12 587 LEU A O 1
ATOM 4633 N N . PRO A 1 588 ? 17.036 -3.867 -2.927 1.00 97.62 588 PRO A N 1
ATOM 4634 C CA . PRO A 1 588 ? 17.169 -3.921 -4.372 1.00 97.62 588 PRO A CA 1
ATOM 4635 C C . PRO A 1 588 ? 16.126 -4.874 -4.977 1.00 97.62 588 PRO A C 1
ATOM 4637 O O . PRO A 1 588 ? 15.468 -5.637 -4.271 1.00 97.62 588 PRO A O 1
ATOM 4640 N N . ASP A 1 589 ? 15.981 -4.846 -6.294 1.00 96.06 589 ASP A N 1
ATOM 4641 C CA . ASP A 1 589 ? 15.244 -5.842 -7.078 1.00 96.06 589 ASP A CA 1
ATOM 4642 C C . ASP A 1 589 ? 16.135 -6.985 -7.572 1.00 96.06 589 ASP A C 1
ATOM 4644 O O . ASP A 1 589 ? 15.661 -8.116 -7.669 1.00 96.06 589 ASP A O 1
ATOM 4648 N N . HIS A 1 590 ? 17.413 -6.727 -7.844 1.00 96.12 590 HIS A N 1
ATOM 4649 C CA . HIS A 1 590 ? 18.415 -7.740 -8.177 1.00 96.12 590 HIS A CA 1
ATOM 4650 C C . HIS A 1 590 ? 19.838 -7.335 -7.787 1.00 96.12 590 HIS A C 1
ATOM 4652 O O . HIS A 1 590 ? 20.105 -6.224 -7.330 1.00 96.12 590 HIS A O 1
ATOM 4658 N N . TYR A 1 591 ? 20.762 -8.280 -7.962 1.00 96.56 591 TYR A N 1
ATOM 4659 C CA . TYR A 1 591 ? 22.189 -7.987 -8.015 1.00 96.56 591 TYR A CA 1
ATOM 4660 C C . TYR A 1 591 ? 22.537 -7.523 -9.417 1.00 96.56 591 TYR A C 1
ATOM 4662 O O . TYR A 1 591 ? 22.114 -8.167 -10.377 1.00 96.56 591 TYR A O 1
ATOM 4670 N N . THR A 1 592 ? 23.367 -6.490 -9.511 1.00 93.12 592 THR A N 1
ATOM 4671 C CA . THR A 1 592 ? 23.989 -6.070 -10.771 1.00 93.12 592 THR A CA 1
ATOM 4672 C C . THR A 1 592 ? 25.488 -6.004 -10.555 1.00 93.12 592 THR A C 1
ATOM 4674 O O . THR A 1 592 ? 25.990 -5.079 -9.917 1.00 93.12 592 THR A O 1
ATOM 4677 N N . CYS A 1 593 ? 26.208 -7.019 -11.022 1.00 91.88 593 CYS A N 1
ATOM 4678 C CA . CYS A 1 593 ? 27.602 -7.217 -10.653 1.00 91.88 593 CYS A CA 1
ATOM 4679 C C . CYS A 1 593 ? 28.534 -6.212 -11.328 1.00 91.88 593 CYS A C 1
ATOM 4681 O O . CYS A 1 593 ? 28.635 -6.173 -12.550 1.00 91.88 593 CYS A O 1
ATOM 4683 N N . LEU A 1 594 ? 29.311 -5.465 -10.541 1.00 91.50 594 LEU A N 1
ATOM 4684 C CA . LEU A 1 594 ? 30.340 -4.560 -11.072 1.00 91.50 594 LEU A CA 1
ATOM 4685 C C . LEU A 1 594 ? 31.425 -5.285 -11.888 1.00 91.50 594 LEU A C 1
ATOM 4687 O O . LEU A 1 594 ? 32.055 -4.674 -12.749 1.00 91.50 594 LEU A O 1
ATOM 4691 N N . ALA A 1 595 ? 31.661 -6.573 -11.621 1.00 86.88 595 ALA A N 1
ATOM 4692 C CA . ALA A 1 595 ? 32.725 -7.348 -12.259 1.00 86.88 595 ALA A CA 1
ATOM 4693 C C . ALA A 1 595 ? 32.456 -7.664 -13.742 1.00 86.88 595 ALA A C 1
ATOM 4695 O O . ALA A 1 595 ? 33.393 -7.700 -14.539 1.00 86.88 595 ALA A O 1
ATOM 4696 N N . ASP A 1 596 ? 31.200 -7.909 -14.112 1.00 83.62 596 ASP A N 1
ATOM 4697 C CA . ASP A 1 596 ? 30.817 -8.383 -15.448 1.00 83.62 596 ASP A CA 1
ATOM 4698 C C . ASP A 1 596 ? 29.501 -7.787 -15.976 1.00 83.62 596 ASP A C 1
ATOM 4700 O O . ASP A 1 596 ? 29.048 -8.161 -17.059 1.00 83.62 596 ASP A O 1
ATOM 4704 N N . SER A 1 597 ? 28.906 -6.852 -15.232 1.00 81.69 597 SER A N 1
ATOM 4705 C CA . SER A 1 597 ? 27.655 -6.159 -15.551 1.00 81.69 597 SER A CA 1
ATOM 4706 C C . SER A 1 597 ? 26.451 -7.083 -15.747 1.00 81.69 597 SER A C 1
ATOM 4708 O O . SER A 1 597 ? 25.502 -6.715 -16.442 1.00 81.69 597 SER A O 1
ATOM 4710 N N . GLN A 1 598 ? 26.476 -8.281 -15.153 1.00 87.44 598 GLN A N 1
ATOM 4711 C CA . GLN A 1 598 ? 25.363 -9.224 -15.225 1.00 87.44 598 GLN A CA 1
ATOM 4712 C C . GLN A 1 598 ? 24.376 -9.048 -14.076 1.00 87.44 598 GLN A C 1
ATOM 4714 O O . GLN A 1 598 ? 24.750 -8.736 -12.942 1.00 87.44 598 GLN A O 1
ATOM 4719 N N . HIS A 1 599 ? 23.107 -9.323 -14.379 1.00 91.50 599 HIS A N 1
ATOM 4720 C CA . HIS A 1 599 ? 22.072 -9.474 -13.367 1.00 91.50 599 HIS A CA 1
ATOM 4721 C C . HIS A 1 599 ? 22.067 -10.913 -12.864 1.00 91.50 599 HIS A C 1
ATOM 4723 O O . HIS A 1 599 ? 22.077 -11.845 -13.674 1.00 91.50 599 HIS A O 1
ATOM 4729 N N . LEU A 1 600 ? 22.016 -11.111 -11.546 1.00 92.44 600 LEU A N 1
ATOM 4730 C CA . LEU A 1 600 ? 22.002 -12.454 -10.962 1.00 92.44 600 LEU A CA 1
ATOM 4731 C C . LEU A 1 600 ? 20.631 -12.831 -10.393 1.00 92.44 600 LEU A C 1
ATOM 4733 O O . LEU A 1 600 ? 19.990 -12.049 -9.693 1.00 92.44 600 LEU A O 1
ATOM 4737 N N . ASP A 1 601 ? 20.234 -14.082 -10.637 1.00 92.81 601 ASP A N 1
ATOM 4738 C CA . ASP A 1 601 ? 19.109 -14.750 -9.974 1.00 92.81 601 ASP A CA 1
ATOM 4739 C C . ASP A 1 601 ? 19.576 -15.351 -8.641 1.00 92.81 601 ASP A C 1
ATOM 4741 O O . ASP A 1 601 ? 19.812 -16.555 -8.510 1.00 92.81 601 ASP A O 1
ATOM 4745 N N . ILE A 1 602 ? 19.783 -14.478 -7.658 1.00 93.75 602 ILE A N 1
ATOM 4746 C CA . ILE A 1 602 ? 20.018 -14.859 -6.265 1.00 93.75 602 ILE A CA 1
ATOM 4747 C C . ILE A 1 602 ? 19.188 -13.960 -5.336 1.00 93.75 602 ILE A C 1
ATOM 4749 O O . ILE A 1 602 ? 18.940 -12.799 -5.674 1.00 93.75 602 ILE A O 1
ATOM 4753 N N . PRO A 1 603 ? 18.764 -14.457 -4.157 1.00 96.06 603 PRO A N 1
ATOM 4754 C CA . PRO A 1 603 ? 17.982 -13.662 -3.221 1.00 96.06 603 PRO A CA 1
ATOM 4755 C C . PRO A 1 603 ? 18.684 -12.371 -2.788 1.00 96.06 603 PRO A C 1
ATOM 4757 O O . PRO A 1 603 ? 19.844 -12.386 -2.367 1.00 96.06 603 PRO A O 1
ATOM 4760 N N . VAL A 1 604 ? 17.952 -11.261 -2.833 1.00 97.19 604 VAL A N 1
ATOM 4761 C CA . VAL A 1 604 ? 18.431 -9.927 -2.455 1.00 97.19 604 VAL A CA 1
ATOM 4762 C C . VAL A 1 604 ? 18.219 -9.642 -0.967 1.00 97.19 604 VAL A C 1
ATOM 4764 O O . VAL A 1 604 ? 17.238 -10.126 -0.395 1.00 97.19 604 VAL A O 1
ATOM 4767 N N . PRO A 1 605 ? 19.093 -8.854 -0.315 1.00 97.44 605 PRO A N 1
ATOM 4768 C CA . PRO A 1 605 ? 18.832 -8.374 1.038 1.00 97.44 605 PRO A CA 1
ATOM 4769 C C . PRO A 1 605 ? 17.648 -7.399 1.063 1.00 97.44 605 PRO A C 1
ATOM 4771 O O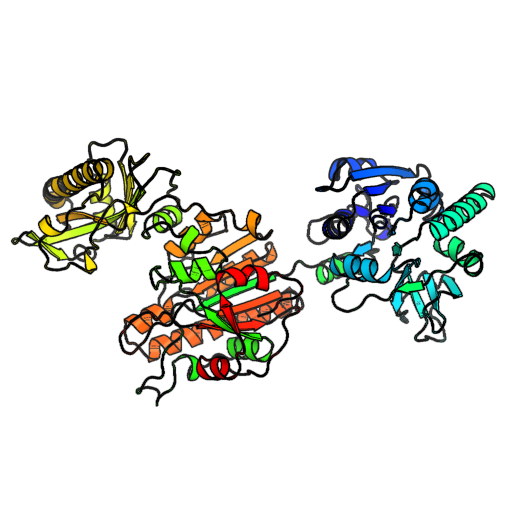 . PRO A 1 605 ? 17.461 -6.617 0.135 1.00 97.44 605 PRO A O 1
ATOM 4774 N N . PHE A 1 606 ? 16.883 -7.401 2.151 1.00 97.69 606 PHE A N 1
ATOM 4775 C CA . PHE A 1 606 ? 15.926 -6.343 2.470 1.00 97.69 606 PHE A CA 1
ATOM 4776 C C . PHE A 1 606 ? 15.960 -6.015 3.964 1.00 97.69 606 PHE A C 1
ATOM 4778 O O . PHE A 1 606 ? 16.316 -6.857 4.793 1.00 97.69 606 PHE A O 1
ATOM 4785 N N . CYS A 1 607 ? 15.560 -4.795 4.312 1.00 97.44 607 CYS A N 1
ATOM 4786 C CA . CYS A 1 607 ? 15.234 -4.404 5.679 1.00 97.44 607 CYS A CA 1
ATOM 4787 C C . CYS A 1 607 ? 13.894 -3.673 5.714 1.00 97.44 607 CYS A C 1
ATOM 4789 O O . CYS A 1 607 ? 13.500 -3.005 4.757 1.00 97.44 607 CYS A O 1
ATOM 4791 N N . ILE A 1 608 ? 13.175 -3.817 6.820 1.00 97.31 608 ILE A N 1
ATOM 4792 C CA . ILE A 1 608 ? 11.896 -3.160 7.061 1.00 97.31 608 ILE A CA 1
ATOM 4793 C C . ILE A 1 608 ? 11.780 -2.792 8.533 1.00 97.31 608 ILE A C 1
ATOM 4795 O O . ILE A 1 608 ? 12.088 -3.606 9.396 1.00 97.31 608 ILE A O 1
ATOM 4799 N N . CYS A 1 609 ? 11.279 -1.597 8.834 1.00 96.44 609 CYS A N 1
ATOM 4800 C CA . CYS A 1 609 ? 10.954 -1.184 10.197 1.00 96.44 609 CYS A CA 1
ATOM 4801 C C . CYS A 1 609 ? 9.595 -0.471 10.265 1.00 96.44 609 CYS A C 1
ATOM 4803 O O . CYS A 1 609 ? 8.940 -0.225 9.244 1.00 96.44 609 CYS A O 1
ATOM 4805 N N . GLY A 1 610 ? 9.163 -0.154 11.487 1.00 93.69 610 GLY A N 1
ATOM 4806 C CA . GLY A 1 610 ? 7.929 0.576 11.765 1.00 93.69 610 GLY A CA 1
ATOM 4807 C C . GLY A 1 610 ? 6.906 -0.237 12.561 1.00 93.69 610 GLY A C 1
ATOM 4808 O O . GLY A 1 610 ? 7.234 -1.220 13.225 1.00 93.69 610 GLY A O 1
ATOM 4809 N N . THR A 1 611 ? 5.642 0.183 12.523 1.00 89.31 611 THR A N 1
ATOM 4810 C CA . THR A 1 611 ? 4.587 -0.321 13.418 1.00 89.31 611 THR A CA 1
ATOM 4811 C C . THR A 1 611 ? 4.399 -1.834 13.324 1.00 89.31 611 THR A C 1
ATOM 4813 O O . THR A 1 611 ? 4.048 -2.361 12.266 1.00 89.31 611 THR A O 1
ATOM 4816 N N . GLY A 1 612 ? 4.547 -2.539 14.445 1.00 87.00 612 GLY A N 1
ATOM 4817 C CA . GLY A 1 612 ? 4.331 -3.987 14.518 1.00 87.00 612 GLY A CA 1
ATOM 4818 C C . GLY A 1 612 ? 5.388 -4.828 13.794 1.00 87.00 612 GLY A C 1
ATOM 4819 O O . GLY A 1 612 ? 5.176 -6.024 13.624 1.00 87.00 612 GLY A O 1
ATOM 4820 N N . ILE A 1 613 ? 6.502 -4.229 13.361 1.00 92.19 613 ILE A N 1
ATOM 4821 C CA . ILE A 1 613 ? 7.650 -4.960 12.821 1.00 92.19 613 ILE A CA 1
ATOM 4822 C C . ILE A 1 613 ? 8.597 -5.299 13.978 1.00 92.19 613 ILE A C 1
ATOM 4824 O O . ILE A 1 613 ? 9.019 -4.387 14.692 1.00 92.19 613 ILE A O 1
ATOM 4828 N N . PRO A 1 614 ? 8.919 -6.582 14.214 1.00 90.88 614 PRO A N 1
ATOM 4829 C CA . PRO A 1 614 ? 9.848 -6.955 15.267 1.00 90.88 614 PRO A CA 1
ATOM 4830 C C . PRO A 1 614 ? 11.283 -6.565 14.897 1.00 90.88 614 PRO A C 1
ATOM 4832 O O . PRO A 1 614 ? 11.665 -6.565 13.728 1.00 90.88 614 PRO A O 1
ATOM 4835 N N . ARG A 1 615 ? 12.084 -6.267 15.920 1.00 92.44 615 ARG A N 1
ATOM 4836 C CA . ARG A 1 615 ? 13.524 -6.044 15.783 1.00 92.44 615 ARG A CA 1
ATOM 4837 C C . ARG A 1 615 ? 14.272 -7.379 15.755 1.00 92.44 615 ARG A C 1
ATOM 4839 O O . ARG A 1 615 ? 14.011 -8.235 16.604 1.00 92.44 615 ARG A O 1
ATOM 4846 N N . ASP A 1 616 ? 15.220 -7.530 14.834 1.00 91.12 616 ASP A N 1
ATOM 4847 C CA . ASP A 1 616 ? 16.199 -8.619 14.829 1.00 91.12 616 ASP A CA 1
ATOM 4848 C C . ASP A 1 616 ? 17.586 -8.171 15.355 1.00 91.12 616 ASP A C 1
ATOM 4850 O O . ASP A 1 616 ? 17.715 -7.154 16.039 1.00 91.12 616 ASP A O 1
ATOM 4854 N N . ASN A 1 617 ? 18.624 -8.985 15.132 1.00 91.94 617 ASN A N 1
ATOM 4855 C CA . ASN A 1 617 ? 19.976 -8.729 15.644 1.00 91.94 617 ASN A CA 1
ATOM 4856 C C . ASN A 1 617 ? 20.906 -8.032 14.632 1.00 91.94 617 ASN A C 1
ATOM 4858 O O . ASN A 1 617 ? 22.089 -7.866 14.931 1.00 91.94 617 ASN A O 1
ATOM 4862 N N . VAL A 1 618 ? 20.424 -7.669 13.441 1.00 94.25 618 VAL A N 1
ATOM 4863 C CA . VAL A 1 618 ? 21.225 -7.000 12.411 1.00 94.25 618 VAL A CA 1
ATOM 4864 C C . VAL A 1 618 ? 21.209 -5.501 12.652 1.00 94.25 618 VAL A C 1
ATOM 4866 O O . VAL A 1 618 ? 20.160 -4.893 12.807 1.00 94.25 618 VAL A O 1
ATOM 4869 N N . THR A 1 619 ? 22.387 -4.883 12.672 1.00 94.00 619 THR A N 1
ATOM 4870 C CA . THR A 1 619 ? 22.528 -3.433 12.894 1.00 94.00 619 THR A CA 1
ATOM 4871 C C . THR A 1 619 ? 23.105 -2.691 11.694 1.00 94.00 619 THR A C 1
ATOM 4873 O O . THR A 1 619 ? 23.160 -1.469 11.703 1.00 94.00 619 THR A O 1
ATOM 4876 N N . VAL A 1 620 ? 23.589 -3.416 10.683 1.00 96.00 620 VAL A N 1
ATOM 4877 C CA . VAL A 1 620 ? 24.174 -2.846 9.465 1.00 96.00 620 VAL A CA 1
ATOM 4878 C C . VAL A 1 620 ? 23.582 -3.572 8.273 1.00 96.00 620 VAL A C 1
ATOM 4880 O O . VAL A 1 620 ? 23.612 -4.800 8.207 1.00 96.00 620 VAL A O 1
ATOM 4883 N N . TYR A 1 621 ? 23.063 -2.810 7.320 1.00 97.69 621 TYR A N 1
ATOM 4884 C CA . TYR A 1 621 ? 22.472 -3.357 6.113 1.00 97.69 621 TYR A CA 1
ATOM 4885 C C . TYR A 1 621 ? 23.562 -3.705 5.095 1.00 97.69 621 TYR A C 1
ATOM 4887 O O . TYR A 1 621 ? 24.281 -2.824 4.636 1.00 97.69 621 TYR A O 1
ATOM 4895 N N . ASN A 1 622 ? 23.711 -4.978 4.743 1.00 97.38 622 ASN A N 1
ATOM 4896 C CA . ASN A 1 622 ? 24.501 -5.447 3.600 1.00 97.38 622 ASN A CA 1
ATOM 4897 C C . ASN A 1 622 ? 24.208 -6.934 3.352 1.00 97.38 622 ASN A C 1
ATOM 4899 O O . ASN A 1 622 ? 23.615 -7.615 4.193 1.00 97.38 622 ASN A O 1
ATOM 4903 N N . GLU A 1 623 ? 24.651 -7.445 2.208 1.00 96.94 623 GLU A N 1
ATOM 4904 C CA . GLU A 1 623 ? 24.438 -8.824 1.772 1.00 96.94 623 GLU A CA 1
ATOM 4905 C C . GLU A 1 623 ? 24.951 -9.834 2.806 1.00 96.94 623 GLU A C 1
ATOM 4907 O O . GLU A 1 623 ? 24.282 -10.822 3.112 1.00 96.94 623 GLU A O 1
ATOM 4912 N N . LYS A 1 624 ? 26.129 -9.583 3.383 1.00 95.25 624 LYS A N 1
ATOM 4913 C CA . LYS A 1 624 ? 26.840 -10.512 4.267 1.00 95.25 624 LYS A CA 1
ATOM 4914 C C . LYS A 1 624 ? 26.186 -10.657 5.639 1.00 95.25 624 LYS A C 1
ATOM 4916 O O . LYS A 1 624 ? 25.973 -11.783 6.090 1.00 95.25 624 LYS A O 1
ATOM 4921 N N . GLU A 1 625 ? 25.882 -9.553 6.312 1.00 94.94 625 GLU A N 1
ATOM 4922 C CA . GLU A 1 625 ? 25.272 -9.559 7.647 1.00 94.94 625 GLU A CA 1
ATOM 4923 C C . GLU A 1 625 ? 23.835 -10.092 7.602 1.00 94.94 625 GLU A C 1
ATOM 4925 O O . GLU A 1 625 ? 23.430 -10.882 8.460 1.00 94.94 625 GLU A O 1
ATOM 4930 N N . ILE A 1 626 ? 23.093 -9.767 6.542 1.00 94.94 626 ILE A N 1
ATOM 4931 C CA . ILE A 1 626 ? 21.734 -10.276 6.336 1.00 94.94 626 ILE A CA 1
ATOM 4932 C C . ILE A 1 626 ? 21.757 -11.766 5.982 1.00 94.94 626 ILE A C 1
ATOM 4934 O O . ILE A 1 626 ? 21.016 -12.546 6.573 1.00 94.94 626 ILE A O 1
ATOM 4938 N N . SER A 1 627 ? 22.661 -12.219 5.110 1.00 91.38 627 SER A N 1
ATOM 4939 C CA . SER A 1 627 ? 22.771 -13.651 4.781 1.00 91.38 627 SER A CA 1
ATOM 4940 C C . SER A 1 627 ? 23.164 -14.521 5.982 1.00 91.38 627 SER A C 1
ATOM 4942 O O . SER A 1 627 ? 22.818 -15.698 6.032 1.00 91.38 627 SER A O 1
ATOM 4944 N N . ARG A 1 628 ? 23.887 -13.966 6.965 1.00 87.94 628 ARG A N 1
ATOM 4945 C CA . ARG A 1 628 ? 24.281 -14.673 8.200 1.00 87.94 628 ARG A CA 1
ATOM 4946 C C . ARG A 1 628 ? 23.161 -14.777 9.230 1.00 87.94 628 ARG A C 1
ATOM 4948 O O . ARG A 1 628 ? 23.140 -15.726 10.012 1.00 87.94 628 ARG A O 1
ATOM 4955 N N . SER A 1 629 ? 22.292 -13.777 9.282 1.00 80.69 629 SER A N 1
ATOM 4956 C CA . SER A 1 629 ? 21.222 -13.654 10.277 1.00 80.69 629 SER A CA 1
ATOM 4957 C C . SER A 1 629 ? 19.884 -14.203 9.780 1.00 80.69 629 SER A C 1
ATOM 4959 O O . SER A 1 629 ? 19.076 -14.671 10.589 1.00 80.69 629 SER A O 1
ATOM 4961 N N . SER A 1 630 ? 19.664 -14.173 8.463 1.00 73.50 630 SER A N 1
ATOM 4962 C CA . SER A 1 630 ? 18.411 -14.562 7.833 1.00 73.50 630 SER A CA 1
ATOM 4963 C C . SER A 1 630 ? 18.125 -16.050 8.028 1.00 73.50 630 SER A C 1
ATOM 4965 O O . SER A 1 630 ? 18.959 -16.922 7.784 1.00 73.50 630 SER A O 1
ATOM 4967 N N . LYS A 1 631 ? 16.902 -16.344 8.476 1.00 68.81 631 LYS A N 1
ATOM 4968 C CA . LYS A 1 631 ? 16.416 -17.713 8.710 1.00 68.81 631 LYS A CA 1
ATOM 4969 C C . LYS A 1 631 ? 15.478 -18.209 7.610 1.00 68.81 631 LYS A C 1
ATOM 4971 O O . LYS A 1 631 ? 15.157 -19.396 7.588 1.00 68.81 631 LYS A O 1
ATOM 4976 N N . LYS A 1 632 ? 15.003 -17.311 6.740 1.00 79.25 632 LYS A N 1
ATOM 4977 C CA . LYS A 1 632 ? 14.011 -17.577 5.694 1.00 79.25 632 LYS A CA 1
ATOM 4978 C C . LYS A 1 632 ? 14.260 -16.660 4.496 1.00 79.25 632 LYS A C 1
ATOM 4980 O O . LYS A 1 632 ? 14.574 -15.486 4.664 1.00 79.25 632 LYS A O 1
ATOM 4985 N N . VAL A 1 633 ? 14.063 -17.209 3.301 1.00 92.12 633 VAL A N 1
ATOM 4986 C CA . VAL A 1 633 ? 13.952 -16.439 2.059 1.00 92.12 633 VAL A CA 1
ATOM 4987 C C . VAL A 1 633 ? 12.466 -16.291 1.751 1.00 92.12 633 VAL A C 1
ATOM 4989 O O . VAL A 1 633 ? 11.766 -17.303 1.662 1.00 92.12 633 VAL A O 1
ATOM 4992 N N . ILE A 1 634 ? 11.978 -15.062 1.600 1.00 94.62 634 ILE A N 1
ATOM 4993 C CA . ILE A 1 634 ? 10.596 -14.808 1.172 1.00 94.62 634 ILE A CA 1
ATOM 4994 C C . ILE A 1 634 ? 10.520 -14.641 -0.340 1.00 94.62 634 ILE A C 1
ATOM 4996 O O . ILE A 1 634 ? 11.471 -14.197 -0.974 1.00 94.62 634 ILE A O 1
ATOM 5000 N N . ILE A 1 635 ? 9.377 -14.975 -0.927 1.00 95.62 635 ILE A N 1
ATOM 5001 C CA . ILE A 1 635 ? 9.116 -14.725 -2.345 1.00 95.62 635 ILE A CA 1
ATOM 5002 C C . ILE A 1 635 ? 8.558 -13.308 -2.471 1.00 95.62 635 ILE A C 1
ATOM 5004 O O . ILE A 1 635 ? 7.664 -12.929 -1.712 1.00 95.62 635 ILE A O 1
ATOM 5008 N N . SER A 1 636 ? 9.057 -12.523 -3.427 1.00 96.44 636 SER A N 1
ATOM 5009 C CA . SER A 1 636 ? 8.691 -11.107 -3.557 1.00 96.44 636 SER A CA 1
ATOM 5010 C C . SER A 1 636 ? 7.184 -10.880 -3.736 1.00 96.44 636 SER A C 1
ATOM 5012 O O . SER A 1 636 ? 6.655 -9.922 -3.186 1.00 96.44 636 SER A O 1
ATOM 5014 N N . THR A 1 637 ? 6.453 -11.800 -4.381 1.00 95.56 637 THR A N 1
ATOM 5015 C CA . THR A 1 637 ? 4.980 -11.723 -4.528 1.00 95.56 637 THR A CA 1
ATOM 5016 C C . THR A 1 637 ? 4.229 -11.656 -3.195 1.00 95.56 637 THR A C 1
ATOM 5018 O O . THR A 1 637 ? 3.177 -11.021 -3.129 1.00 95.56 637 THR A O 1
ATOM 5021 N N . ASP A 1 638 ? 4.772 -12.252 -2.134 1.00 94.31 638 ASP A N 1
ATOM 5022 C CA . ASP A 1 638 ? 4.144 -12.257 -0.809 1.00 94.31 638 ASP A CA 1
ATOM 5023 C C . ASP A 1 638 ? 4.472 -10.981 -0.014 1.00 94.31 638 ASP A C 1
ATOM 5025 O O . ASP A 1 638 ? 3.899 -10.736 1.051 1.00 94.31 638 ASP A O 1
ATOM 5029 N N . PHE A 1 639 ? 5.409 -10.161 -0.506 1.00 95.88 639 PHE A N 1
ATOM 5030 C CA . PHE A 1 639 ? 5.939 -9.007 0.212 1.00 95.88 639 PHE A CA 1
ATOM 5031 C C . PHE A 1 639 ? 4.850 -7.998 0.566 1.00 95.88 639 PHE A C 1
ATOM 5033 O O . PHE A 1 639 ? 4.740 -7.618 1.728 1.00 95.88 639 PHE A O 1
ATOM 5040 N N . MET A 1 640 ? 4.014 -7.596 -0.397 1.00 96.31 640 MET A N 1
ATOM 5041 C CA . MET A 1 640 ? 2.957 -6.609 -0.146 1.00 96.31 640 MET A CA 1
ATOM 5042 C C . MET A 1 640 ? 1.927 -7.100 0.871 1.00 96.31 640 MET A C 1
ATOM 5044 O O . MET A 1 640 ? 1.518 -6.335 1.740 1.00 96.31 640 MET A O 1
ATOM 5048 N N . GLU A 1 641 ? 1.535 -8.375 0.809 1.00 93.56 641 GLU A N 1
ATOM 5049 C CA . GLU A 1 641 ? 0.584 -8.958 1.763 1.00 93.56 641 GLU A CA 1
ATOM 5050 C C . GLU A 1 641 ? 1.166 -8.976 3.183 1.00 93.56 641 GLU A C 1
ATOM 5052 O O . GLU A 1 641 ? 0.486 -8.613 4.145 1.00 93.56 641 GLU A O 1
ATOM 5057 N N . LYS A 1 642 ? 2.457 -9.303 3.321 1.00 94.06 642 LYS A N 1
ATOM 5058 C CA . LYS A 1 642 ? 3.182 -9.211 4.597 1.00 94.06 642 LYS A CA 1
ATOM 5059 C C . LYS A 1 642 ? 3.323 -7.761 5.066 1.00 94.06 642 LYS A C 1
ATOM 5061 O O . LYS A 1 642 ? 3.064 -7.475 6.233 1.00 94.06 642 LYS A O 1
ATOM 5066 N N . LEU A 1 643 ? 3.664 -6.838 4.163 1.00 94.62 643 LEU A N 1
ATOM 5067 C CA . LEU A 1 643 ? 3.851 -5.413 4.443 1.00 94.62 643 LEU A CA 1
ATOM 5068 C C . LEU A 1 643 ? 2.596 -4.772 5.035 1.00 94.62 643 LEU A C 1
ATOM 5070 O O . LEU A 1 643 ? 2.728 -3.933 5.924 1.00 94.62 643 LEU A O 1
ATOM 5074 N N . ILE A 1 644 ? 1.403 -5.174 4.593 1.00 92.31 644 ILE A N 1
ATOM 5075 C CA . ILE A 1 644 ? 0.128 -4.599 5.055 1.00 92.31 644 ILE A CA 1
ATOM 5076 C C . ILE A 1 644 ? -0.547 -5.409 6.173 1.00 92.31 644 ILE A C 1
ATOM 5078 O O . ILE A 1 644 ? -1.489 -4.915 6.790 1.00 92.31 644 ILE A O 1
ATOM 5082 N N . SER A 1 645 ? -0.065 -6.623 6.461 1.00 85.88 645 SER A N 1
ATOM 5083 C CA . SER A 1 645 ? -0.610 -7.508 7.500 1.00 85.88 645 SER A CA 1
ATOM 5084 C C . SER A 1 645 ? -0.490 -6.913 8.906 1.00 85.88 645 SER A C 1
ATOM 5086 O O . SER A 1 645 ? 0.528 -6.320 9.264 1.00 85.88 645 SER A O 1
ATOM 5088 N N . ASP A 1 646 ? -1.481 -7.143 9.766 1.00 74.88 646 ASP A N 1
ATOM 5089 C CA . ASP A 1 646 ? -1.386 -6.772 11.184 1.00 74.88 646 ASP A CA 1
ATOM 5090 C C . ASP A 1 646 ? -0.310 -7.568 11.937 1.00 74.88 646 ASP A C 1
ATOM 5092 O O . ASP A 1 646 ? 0.296 -7.036 12.861 1.00 74.88 646 ASP A O 1
ATOM 5096 N N . ASN A 1 647 ? -0.031 -8.805 11.512 1.00 75.38 647 ASN A N 1
ATOM 5097 C CA . ASN A 1 647 ? 1.033 -9.652 12.056 1.00 75.38 647 ASN A CA 1
ATO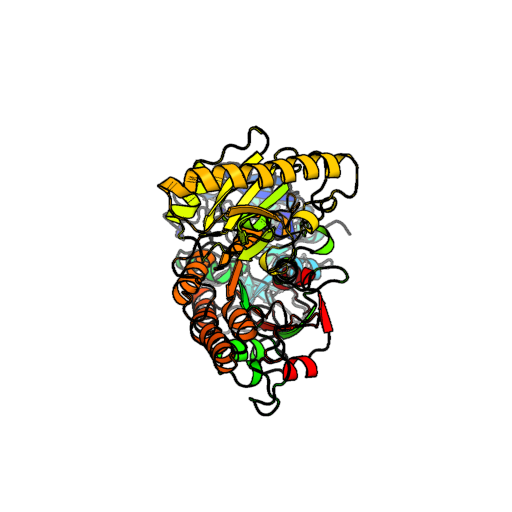M 5098 C C . ASN A 1 647 ? 1.983 -10.063 10.921 1.00 75.38 647 ASN A C 1
ATOM 5100 O O . ASN A 1 647 ? 1.796 -11.127 10.321 1.00 75.38 647 ASN A O 1
ATOM 5104 N N . PRO A 1 648 ? 2.943 -9.203 10.556 1.00 83.56 648 PRO A N 1
ATOM 5105 C CA . PRO A 1 648 ? 3.915 -9.522 9.520 1.00 83.56 648 PRO A CA 1
ATOM 5106 C C . PRO A 1 648 ? 4.854 -10.655 9.974 1.00 83.56 648 PRO A C 1
ATOM 5108 O O . PRO A 1 648 ? 5.419 -10.591 11.061 1.00 83.56 648 PRO A O 1
ATOM 5111 N N . ASP A 1 649 ? 5.033 -11.677 9.132 1.00 82.44 649 ASP A N 1
ATOM 5112 C CA . ASP A 1 649 ? 6.058 -12.731 9.282 1.00 82.44 649 ASP A CA 1
ATOM 5113 C C . ASP A 1 649 ? 6.995 -12.631 8.075 1.00 82.44 649 ASP A C 1
ATOM 5115 O O . ASP A 1 649 ? 6.630 -13.081 6.983 1.00 82.44 649 ASP A O 1
ATOM 5119 N N . PHE A 1 650 ? 8.132 -11.958 8.257 1.00 84.75 650 PHE A N 1
ATOM 5120 C CA . PHE A 1 650 ? 9.153 -11.718 7.232 1.00 84.75 650 PHE A CA 1
ATOM 5121 C C . PHE A 1 650 ? 10.276 -12.754 7.287 1.00 84.75 650 PHE A C 1
ATOM 5123 O O . PHE A 1 650 ? 10.587 -13.264 8.389 1.00 84.75 650 PHE A O 1
#

Secondary structure (DSSP, 8-state):
-----EEEEEE----GGGTTTTTSS-GGG-EETTEEHHHHHHHHHHHTT--EEEEEE-TTTHHHHHHHTTEETTEEEEEEE-TTTTT--HHHHHHHTHHHHTTT-EEEETTEEE-HHHHHHHHHH-TTSEEEEEEE--TT--EEEEEE-TT-BEEEEEEE-S--S---TTEEEEEEEEE--HHHHHHHHHHHHHHHHTT--SS-HHHHHHHTTTTS-EEEE---TT--EEE--SHHHHHHHHHHTPPPEEEEEEETTBB---BGGGTSB-HHHHS--HHHHHHHHTSEEEEEE---TTS-SSHHHHHHHHTT--HHHH--SSSHHHHHHTTT----TT-EEEEEEEEEE-TTSBEEETTTTT--HHHHHHHHHH-----TTEEEE--STTEEEEEETT-SS-GGGEE---GGGSTTSBGGGGS-EESSHHHHHHHHHHHHHHHHHHHHHHHHHHHH--S--EEEEEEEEE---PPPHHHHHS--EEEE-SSHHHHHHHHHTT-EE---TT--SSTTS-HHHHHHHHHHHHTTSSEEEEEE-HHHHHHHTT-HHHHHHHHHHHIIIIIHHHHHHHHHHHTT-EEEEEE-SSEE-TTT--EE-SPEEEEEEETTPPP-S--S-SHHHHHHH---EEEGGGHHHHHH-SS---

pLDDT: mean 92.61, std 6.25, range [35.06, 98.75]

Radius of gyration: 32.14 Å; chains: 1; bounding box: 81×46×97 Å

Sequence (650 aa):
MERDKRAVILAAGMGTRLRPITEERPKCLTEVNGKPITWHALKALASCGFEHVTLLLGYRGETVIEEFGNRFGNMTLSYRFNEKFAETNSMYSAWIARDELEKGAWLIEGDILLNETLVRAVARNVQGKSLWLVAPFTPQTDGSMSITDESGRIKEIKIVRQKLDEYRSNYFKSAGILCLMPEYGKLFSRWLDDDVKAGNVNIYYDLVVAKHLEDGEIYAHVPAGDSRWFEIDTPEDLKLAEKIFQPRKYVTVLMDGAADLPIPELNGATPLEVARKPGIDQIAESGTTGLMQTMYPLMPVDSITGNMGILGFYPPRYYPVGRASFEAMAQDIFLDEDDIAFRCNLVSVDGENRISDFTADQIPGNKAVRLISKLKFGHSDIEIFSGQSYRNIMIVRNAPCRASDLVTHPPHQNMGRDIGSLMITGTNPQSQDLAARLNEIMQDSRRQIAELNGEIGSKADMIWFWSPSGYPRMPGFSERFGLRGAIVAGLDFMRGIGNAVGMHTKEIHGATGYLDTAFSEKLKYAKNFLLHNDFVFIHVNAPDEEAHAHHVKGKIEAIEKIDSEIVSPLLEWLEQRFAGNYRIAVLPDHYTCLADSQHLDIPVPFCICGTGIPRDNVTVYNEKEISRSSKKVIISTDFMEKLISDNPDF